Protein AF-0000000087668161 (afdb_homodimer)

Solvent-accessible surface area (backbone atoms only — not comparable to full-atom values): 30601 Å² total; per-residue (Å²): 138,51,73,66,48,43,51,50,49,50,38,30,67,71,57,25,19,60,61,59,19,15,56,76,72,71,48,55,45,66,60,50,56,50,48,50,48,51,48,23,59,74,71,68,47,62,36,59,42,84,46,98,86,27,40,42,69,28,74,58,21,57,64,43,45,63,55,41,52,49,52,55,49,49,52,52,48,50,52,50,48,53,51,34,40,64,62,24,43,33,54,74,44,35,38,31,28,22,72,57,50,52,47,28,65,67,53,31,47,47,54,34,51,47,47,66,77,26,64,61,33,47,75,45,56,42,70,40,37,45,64,57,46,52,52,32,38,76,70,62,73,28,58,34,29,44,34,53,56,56,95,61,78,63,87,68,39,46,70,49,65,49,77,73,32,50,37,26,33,38,27,22,46,85,40,76,68,53,74,40,80,52,39,50,67,52,78,47,57,85,47,42,24,35,40,47,52,49,85,57,37,51,41,61,42,52,50,52,52,51,52,36,43,75,48,73,32,73,83,45,73,71,40,61,22,64,39,68,68,49,33,55,38,42,15,39,35,65,67,25,32,34,75,40,46,50,42,55,63,34,54,50,48,92,31,44,31,77,30,46,50,46,72,82,76,54,66,38,55,37,25,41,36,28,45,60,88,60,85,48,41,49,55,51,54,55,56,68,71,55,74,132,139,52,73,66,48,42,51,50,50,51,39,29,65,72,56,26,18,59,63,60,20,15,56,75,71,72,49,54,46,67,62,48,54,48,46,50,50,52,47,24,59,72,72,67,47,62,35,58,44,84,44,97,86,26,40,43,70,29,73,58,22,57,64,42,45,63,55,40,53,49,52,56,49,49,53,50,49,50,52,48,49,53,50,33,40,65,62,25,42,34,53,76,42,35,40,32,29,23,71,55,50,53,47,27,64,68,53,31,48,48,54,34,51,47,46,67,77,25,66,62,32,48,74,44,56,42,68,39,39,45,66,59,46,50,52,33,38,75,69,62,74,29,57,34,30,42,32,53,56,56,94,62,79,63,86,68,37,46,70,51,65,51,78,72,32,50,37,24,33,38,27,21,48,85,40,76,69,54,73,41,80,52,39,49,66,52,80,45,56,84,48,42,24,36,40,48,52,50,85,54,37,50,42,61,44,52,50,51,51,50,51,35,42,75,49,72,32,74,81,44,74,70,40,62,22,65,39,67,70,49,34,54,38,42,17,38,36,64,68,26,33,36,77,42,47,50,42,56,64,36,52,50,47,92,31,45,31,77,28,46,48,45,72,81,75,55,67,38,54,37,26,41,35,28,42,59,89,59,84,46,40,50,56,51,56,54,55,66,70,54,74,132

Sequence (584 aa):
MELRHLRYFLALADEGNFTRAAATLGIGQPPLSQQIRDLENEVGAQLFHRVPHGAELTAAGTAFLPEAKAAVSAAGRAKVAAQRANRGEIGRLSLGFTASSAFNTVVSATIREYRRRWPEVRLSLTEMNTNLLMERLIRGEIDAAFIRPGLEDPRDVRLKRLADEPMLLALPAGHALAKLAQVPLSALATEPFILFPRVVGLSLYDDIAAACRNAGFELVVAQEAPQIPSVVNLVAANLGVSIVPASIAQIKLDGVAYRPIEGPPLVARLGLAILKALRAPVTDNLMSLLKDMELRHLRYFLALADEGNFTRAAATLGIGQPPLSQQIRDLENEVGAQLFHRVPHGAELTAAGTAFLPEAKAAVSAAGRAKVAAQRANRGEIGRLSLGFTASSAFNTVVSATIREYRRRWPEVRLSLTEMNTNLLMERLIRGEIDAAFIRPGLEDPRDVRLKRLADEPMLLALPAGHALAKLAQVPLSALATEPFILFPRVVGLSLYDDIAAACRNAGFELVVAQEAPQIPSVVNLVAANLGVSIVPASIAQIKLDGVAYRPIEGPPLVARLGLAILKALRAPVTDNLMSLLKD

Foldseek 3Di:
DDLVLLQLLQLQAVVQALQNSCVVVVHHSVVSVVSQVVVCVVVVHRQWDADPHGIHGDPVVVVCNVVSVVVNVVVVVVVVVVVCQQQQLAEEAEEEEEPQCVLPPLVVVLVVVLCVRRVRYHYHYYYAAQVVVVVCQVVVVGFKYKYFDAPDDDPFKDKDWADWFFKKKKAFCPDPQLVDQADALLVCQPWAEEEAPCVRPVRLVVLVQVSSVVSPHGHHHPYYDNGQLCSNVVNLVVSTMYMHTPSSVVPDDPGIGIHGHPDDTRTTIIIMIGGPVDDGSNVVVSVVSGDD/DDLVLLQLLQLQAVVQALCRSCVVVVHHSVVSVVSQVVVCVVVVHRQWDDDPHGIHGDPVVVVVNVVSVVVNVVVVVVVVVVVCQQQQLAEEAEEEEEPQCVLPPLVVVLVVVLCVRRVRYHYHYYYAAQVVVVVCQVVVVGFKYKYFDAPDDDPFKDKAWADWFFKKKKAFCPDPQLVDQADALLVCQPWAEEEAPCVRPVRLVVLVQVSSVVSPHGHHHPYYDNGQLCSNVVNLVVSTMYMHTPSSVVPDDPGIGIHGHPDDTRTTIIIMIGGPVDDGSNVVVSVVSGDD

InterPro domains:
  IPR000847 LysR, HTH, N-terminal domain [PF00126] (3-61)
  IPR000847 LysR, HTH, N-terminal domain [PR00039] (18-29)
  IPR000847 LysR, HTH, N-terminal domain [PR00039] (29-39)
  IPR000847 LysR, HTH, N-terminal domain [PR00039] (39-50)
  IPR000847 LysR, HTH, N-terminal domain [PS50931] (1-58)
  IPR005119 LysR, substrate-binding [PF03466] (87-291)
  IPR036388 Winged helix-like DNA-binding domain superfamily [G3DSA:1.10.10.10] (1-90)
  IPR036390 Winged helix DNA-binding domain superfamily [SSF46785] (1-85)
  IPR037410 HTH-type transcriptional regulator BudR, PBP2 domain [cd08451] (92-290)

Secondary structure (DSSP, 8-state):
--HHHHHHHHHHHHHS-HHHHHHHHTS-HHHHHHHHHHHHHHHTS--EEEETTEEEE-HHHHHHHHHHHHHHHHHHHHHHHHHHHHTTSSEEEEEEE-TTGGG-HHHHHHHHHHHHH-TTEEEEEEE--HHHHHHHHHTTS-SEEEE---SSPPTTEEEEEPPPEEEEEEEETT-GGGGSSSB-GGGGTTSEEEE--GGGSHHHHHHHHHHHHHTT---EEEEE-SSHHHHHHHHHTTS-BEEEEGGGGGB--TTEEEEEBSSSPPEE--EEEEETT---HHHHHHHHTS--/--HHHHHHHHHHHHHS-HHHHHHHHTS-HHHHHHHHHHHHHHHTS--EEEETTEEEE-HHHHHHHHHHHHHHHHHHHHHHHHHHHHTTSSEEEEEEE-TTGGG-HHHHHHHHHHHHH-TTEEEEEEE--HHHHHHHHHTTS-SEEEE---SSPPTTEEEEEPPPEEEEEEEETT-GGGGSSSB-GGGGTTSEEEE--GGGSHHHHHHHHHHHHHTT---EEEEE-SSHHHHHHHHHTTS-BEEEEGGGGGB--TTEEEEEBSSSPPEE--EEEEETT---HHHHHHHHTS--

Radius of gyration: 37.8 Å; Cα contacts (8 Å, |Δi|>4): 1125; chains: 2; bounding box: 54×137×80 Å

pLDDT: mean 92.25, std 5.49, range [69.81, 98.25]

Structure (mmCIF, N/CA/C/O backbone):
data_AF-0000000087668161-model_v1
#
loop_
_entity.id
_entity.type
_entity.pdbx_description
1 polymer 'HTH-type transcriptional regulator TtuA'
#
loop_
_atom_site.group_PDB
_atom_site.id
_atom_site.type_symbol
_atom_site.label_atom_id
_atom_site.label_alt_id
_atom_site.label_comp_id
_atom_site.label_asym_id
_atom_site.label_entity_id
_atom_site.label_seq_id
_atom_site.pdbx_PDB_ins_code
_atom_site.Cartn_x
_atom_site.Cartn_y
_atom_site.Cartn_z
_atom_site.occupancy
_atom_site.B_iso_or_equiv
_atom_site.auth_seq_id
_atom_site.auth_comp_id
_atom_site.auth_asym_id
_atom_site.auth_atom_id
_atom_site.pdbx_PDB_model_num
ATOM 1 N N . MET A 1 1 ? 1.789 -35.75 -45.469 1 77.19 1 MET A N 1
ATOM 2 C CA . MET A 1 1 ? 2.137 -36.562 -44.312 1 77.19 1 MET A CA 1
ATOM 3 C C . MET A 1 1 ? 1.284 -36.188 -43.094 1 77.19 1 MET A C 1
ATOM 5 O O . MET A 1 1 ? 1.126 -35.031 -42.781 1 77.19 1 MET A O 1
ATOM 9 N N . GLU A 1 2 ? 0.614 -37.156 -42.656 1 85.5 2 GLU A N 1
ATOM 10 C CA . GLU A 1 2 ? -0.263 -37 -41.5 1 85.5 2 GLU A CA 1
ATOM 11 C C . GLU A 1 2 ? 0.271 -37.75 -40.281 1 85.5 2 GLU A C 1
ATOM 13 O O . GLU A 1 2 ? 1.099 -38.656 -40.406 1 85.5 2 GLU A O 1
ATOM 18 N N . LEU A 1 3 ? -0.212 -37.344 -39.125 1 88.69 3 LEU A N 1
ATOM 19 C CA . LEU A 1 3 ? 0.24 -37.969 -37.906 1 88.69 3 LEU A CA 1
ATOM 20 C C . LEU A 1 3 ? -0.047 -39.469 -37.906 1 88.69 3 LEU A C 1
ATOM 22 O O . LEU A 1 3 ? 0.729 -40.25 -37.375 1 88.69 3 LEU A O 1
ATOM 26 N N . ARG A 1 4 ? -1.104 -39.875 -38.562 1 88.94 4 ARG A N 1
ATOM 27 C CA . ARG A 1 4 ? -1.469 -41.281 -38.656 1 88.94 4 ARG A CA 1
ATOM 28 C C . ARG A 1 4 ? -0.401 -42.094 -39.406 1 88.94 4 ARG A C 1
ATOM 30 O O . ARG A 1 4 ? -0.092 -43.219 -39.031 1 88.94 4 ARG A O 1
ATOM 37 N N . HIS A 1 5 ? 0.169 -41.5 -40.406 1 90.81 5 HIS A N 1
ATOM 38 C CA . HIS A 1 5 ? 1.229 -42.156 -41.156 1 90.81 5 HIS A CA 1
ATOM 39 C C . HIS A 1 5 ? 2.438 -42.438 -40.281 1 90.81 5 HIS A C 1
ATOM 41 O O . HIS A 1 5 ? 3.027 -43.531 -40.375 1 90.81 5 HIS A O 1
ATOM 47 N N . LEU A 1 6 ? 2.717 -41.406 -39.531 1 92 6 LEU A N 1
ATOM 48 C CA . LEU A 1 6 ? 3.857 -41.531 -38.625 1 92 6 LEU A CA 1
ATOM 49 C C . LEU A 1 6 ? 3.607 -42.625 -37.562 1 92 6 LEU A C 1
ATOM 51 O O . LEU A 1 6 ? 4.504 -43.406 -37.25 1 92 6 LEU A O 1
ATOM 55 N N . ARG A 1 7 ? 2.393 -42.719 -37.094 1 93.06 7 ARG A N 1
ATOM 56 C CA . ARG A 1 7 ? 2.033 -43.75 -36.156 1 93.06 7 ARG A CA 1
ATOM 57 C C . ARG A 1 7 ? 2.125 -45.125 -36.781 1 93.06 7 ARG A C 1
ATOM 59 O O . ARG A 1 7 ? 2.588 -46.094 -36.156 1 93.06 7 ARG A O 1
ATOM 66 N N . TYR A 1 8 ? 1.723 -45.219 -38 1 94.06 8 TYR A N 1
ATOM 67 C CA . TYR A 1 8 ? 1.781 -46.469 -38.719 1 94.06 8 TYR A CA 1
ATOM 68 C C . TYR A 1 8 ? 3.225 -46.906 -38.938 1 94.06 8 TYR A C 1
ATOM 70 O O . TYR A 1 8 ? 3.562 -48.094 -38.75 1 94.06 8 TYR A O 1
ATOM 78 N N . PHE A 1 9 ? 4.031 -46 -39.344 1 94.12 9 PHE A N 1
ATOM 79 C CA . PHE A 1 9 ? 5.457 -46.25 -39.531 1 94.12 9 PHE A CA 1
ATOM 80 C C . PHE A 1 9 ? 6.086 -46.781 -38.25 1 94.12 9 PHE A C 1
ATOM 82 O O . PHE A 1 9 ? 6.801 -47.781 -38.281 1 94.12 9 PHE A O 1
ATOM 89 N N . LEU A 1 10 ? 5.766 -46.094 -37.156 1 94.62 10 LEU A N 1
ATOM 90 C CA . LEU A 1 10 ? 6.352 -46.438 -35.875 1 94.62 10 LEU A CA 1
ATOM 91 C C . LEU A 1 10 ? 5.898 -47.844 -35.438 1 94.62 10 LEU A C 1
ATOM 93 O O . LEU A 1 10 ? 6.695 -48.625 -34.938 1 94.62 10 LEU A O 1
ATOM 97 N N . ALA A 1 11 ? 4.652 -48.188 -35.656 1 94.12 11 ALA A N 1
ATOM 98 C CA . ALA A 1 11 ? 4.137 -49.531 -35.344 1 94.12 11 ALA A CA 1
ATOM 99 C C . ALA A 1 11 ? 4.859 -50.594 -36.156 1 94.12 11 ALA A C 1
ATOM 101 O O . ALA A 1 11 ? 5.227 -51.625 -35.625 1 94.12 11 ALA A O 1
ATOM 102 N N . LEU A 1 12 ? 5.086 -50.281 -37.406 1 95.31 12 LEU A N 1
ATOM 103 C CA . LEU A 1 12 ? 5.766 -51.25 -38.281 1 95.31 12 LEU A CA 1
ATOM 104 C C . LEU A 1 12 ? 7.234 -51.375 -37.875 1 95.31 12 LEU A C 1
ATOM 106 O O . LEU A 1 12 ? 7.777 -52.5 -37.875 1 95.31 12 LEU A O 1
ATOM 110 N N . ALA A 1 13 ? 7.789 -50.312 -37.594 1 94.56 13 ALA A N 1
ATOM 111 C CA . ALA A 1 13 ? 9.188 -50.344 -37.188 1 94.56 13 ALA A CA 1
ATOM 112 C C . ALA A 1 13 ? 9.359 -51.188 -35.906 1 94.56 13 ALA A C 1
ATOM 114 O O . ALA A 1 13 ? 10.352 -51.906 -35.75 1 94.56 13 ALA A O 1
ATOM 115 N N . ASP A 1 14 ? 8.469 -51.062 -35.062 1 93.56 14 ASP A N 1
ATOM 116 C CA . ASP A 1 14 ? 8.516 -51.781 -33.781 1 93.56 14 ASP A CA 1
ATOM 117 C C . ASP A 1 14 ? 8.25 -53.281 -33.969 1 93.56 14 ASP A C 1
ATOM 119 O O . ASP A 1 14 ? 8.977 -54.094 -33.406 1 93.56 14 ASP A O 1
ATOM 123 N N . GLU A 1 15 ? 7.262 -53.562 -34.75 1 93.12 15 GLU A N 1
ATOM 124 C CA . GLU A 1 15 ? 6.82 -54.969 -34.906 1 93.12 15 GLU A CA 1
ATOM 125 C C . GLU A 1 15 ? 7.668 -55.688 -35.938 1 93.12 15 GLU A C 1
ATOM 127 O O . GLU A 1 15 ? 7.809 -56.906 -35.906 1 93.12 15 GLU A O 1
ATOM 132 N N . GLY A 1 16 ? 8.156 -54.938 -36.969 1 94.5 16 GLY A N 1
ATOM 133 C CA . GLY A 1 16 ? 8.953 -55.531 -38.031 1 94.5 16 GLY A CA 1
ATOM 134 C C . GLY A 1 16 ? 8.141 -56.406 -38.969 1 94.5 16 GLY A C 1
ATOM 135 O O . GLY A 1 16 ? 8.711 -57.219 -39.719 1 94.5 16 GLY A O 1
ATOM 136 N N . ASN A 1 17 ? 6.852 -56.406 -38.688 1 95 17 ASN A N 1
ATOM 137 C CA . ASN A 1 17 ? 5.926 -57.25 -39.438 1 95 17 ASN A CA 1
ATOM 138 C C . ASN A 1 17 ? 4.613 -56.531 -39.719 1 95 17 ASN A C 1
ATOM 140 O O . ASN A 1 17 ? 3.99 -56 -38.812 1 95 17 ASN A O 1
ATOM 144 N N . PHE A 1 18 ? 4.176 -56.5 -41.031 1 95.06 18 PHE A N 1
ATOM 145 C CA . PHE A 1 18 ? 3.002 -55.75 -41.438 1 95.06 18 PHE A CA 1
ATOM 146 C C . PHE A 1 18 ? 1.743 -56.281 -40.75 1 95.06 18 PHE A C 1
ATOM 148 O O . PHE A 1 18 ? 0.896 -55.5 -40.312 1 95.06 18 PHE A O 1
ATOM 155 N N . THR A 1 19 ? 1.665 -57.625 -40.656 1 94.19 19 THR A N 1
ATOM 156 C CA . THR A 1 19 ? 0.474 -58.219 -40.062 1 94.19 19 THR A CA 1
ATOM 157 C C . THR A 1 19 ? 0.38 -57.938 -38.594 1 94.19 19 THR A C 1
ATOM 159 O O . THR A 1 19 ? -0.679 -57.531 -38.094 1 94.19 19 THR A O 1
ATOM 162 N N . ARG A 1 20 ? 1.437 -58.062 -37.938 1 95 20 ARG A N 1
ATOM 163 C CA . ARG A 1 20 ? 1.468 -57.781 -36.5 1 95 20 ARG A CA 1
ATOM 164 C C . ARG A 1 20 ? 1.257 -56.281 -36.219 1 95 20 ARG A C 1
ATOM 166 O O . ARG A 1 20 ? 0.544 -55.938 -35.281 1 95 20 ARG A O 1
ATOM 173 N N . ALA A 1 21 ? 1.9 -55.469 -37 1 95.38 21 ALA A N 1
ATOM 174 C CA . ALA A 1 21 ? 1.741 -54.031 -36.844 1 95.38 21 ALA A CA 1
ATOM 175 C C . ALA A 1 21 ? 0.292 -53.594 -37.094 1 95.38 21 ALA A C 1
ATOM 177 O O . ALA A 1 21 ? -0.255 -52.812 -36.312 1 95.38 21 ALA A O 1
ATOM 178 N N . ALA A 1 22 ? -0.33 -54.125 -38.062 1 94.94 22 ALA A N 1
ATOM 179 C CA . ALA A 1 22 ? -1.728 -53.812 -38.344 1 94.94 22 ALA A CA 1
ATOM 180 C C . ALA A 1 22 ? -2.639 -54.25 -37.219 1 94.94 22 ALA A C 1
ATOM 182 O O . ALA A 1 22 ? -3.562 -53.5 -36.844 1 94.94 22 ALA A O 1
ATOM 183 N N . ALA A 1 23 ? -2.363 -55.375 -36.688 1 94.12 23 ALA A N 1
ATOM 184 C CA . ALA A 1 23 ? -3.143 -55.875 -35.562 1 94.12 23 ALA A CA 1
ATOM 185 C C . ALA A 1 23 ? -3.045 -54.938 -34.344 1 94.12 23 ALA A C 1
ATOM 187 O O . ALA A 1 23 ? -4.055 -54.656 -33.688 1 94.12 23 ALA A O 1
ATOM 188 N N . THR A 1 24 ? -1.84 -54.469 -34.156 1 92.62 24 THR A N 1
ATOM 189 C CA . THR A 1 24 ? -1.605 -53.562 -33.031 1 92.62 24 THR A CA 1
ATOM 190 C C . THR A 1 24 ? -2.357 -52.25 -33.25 1 92.62 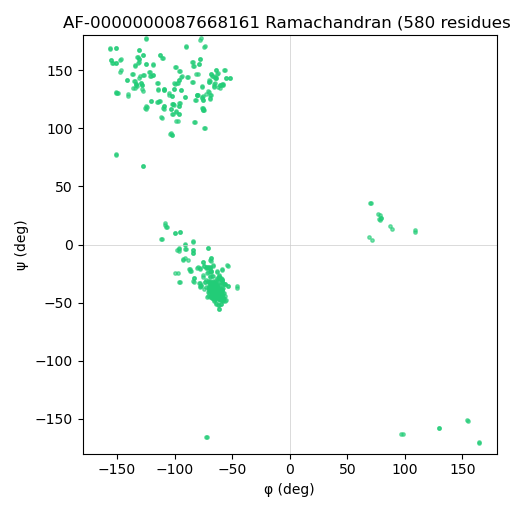24 THR A C 1
ATOM 192 O O . THR A 1 24 ? -2.822 -51.656 -32.281 1 92.62 24 THR A O 1
ATOM 195 N N . LEU A 1 25 ? -2.539 -51.812 -34.438 1 92.31 25 LEU A N 1
ATOM 196 C CA . LEU A 1 25 ? -3.172 -50.562 -34.812 1 92.31 25 LEU A CA 1
ATOM 197 C C . LEU A 1 25 ? -4.676 -50.719 -34.969 1 92.31 25 LEU A C 1
ATOM 199 O O . LEU A 1 25 ? -5.41 -49.75 -35.094 1 92.31 25 LEU A O 1
ATOM 203 N N . GLY A 1 26 ? -5.172 -52 -35.031 1 92.88 26 GLY A N 1
ATOM 204 C CA . GLY A 1 26 ? -6.59 -52.312 -35.188 1 92.88 26 GLY A CA 1
ATOM 205 C C . GLY A 1 26 ? -7.102 -52.125 -36.594 1 92.88 26 GLY A C 1
ATOM 206 O O . GLY A 1 26 ? -8.25 -51.719 -36.812 1 92.88 26 GLY A O 1
ATOM 207 N N . ILE A 1 27 ? -6.223 -52.25 -37.469 1 93.06 27 ILE A N 1
ATOM 208 C CA . ILE A 1 27 ? -6.625 -52.125 -38.875 1 93.06 27 ILE A CA 1
ATOM 209 C C . ILE A 1 27 ? -6.188 -53.375 -39.656 1 93.06 27 ILE A C 1
ATOM 211 O O . ILE A 1 27 ? -5.613 -54.281 -39.062 1 93.06 27 ILE A O 1
ATOM 215 N N . GLY A 1 28 ? -6.508 -53.469 -40.938 1 93.56 28 GLY A N 1
ATOM 216 C CA . GLY A 1 28 ? -6.074 -54.562 -41.781 1 93.56 28 GLY A CA 1
ATOM 217 C C . GLY A 1 28 ? -4.688 -54.344 -42.375 1 93.56 28 GLY A C 1
ATOM 218 O O . GLY A 1 28 ? -4.191 -53.219 -42.406 1 93.56 28 GLY A O 1
ATOM 219 N N . GLN A 1 29 ? -4.109 -55.406 -42.719 1 93.31 29 GLN A N 1
ATOM 220 C CA . GLN A 1 29 ? -2.764 -55.375 -43.281 1 93.31 29 GLN A CA 1
ATOM 221 C C . GLN A 1 29 ? -2.75 -54.625 -44.625 1 93.31 29 GLN A C 1
ATOM 223 O O . GLN A 1 29 ? -1.87 -53.812 -44.875 1 93.31 29 GLN A O 1
ATOM 228 N N . PRO A 1 30 ? -3.758 -54.688 -45.5 1 94.19 30 PRO A N 1
ATOM 229 C CA . PRO A 1 30 ? -3.689 -54 -46.781 1 94.19 30 PRO A CA 1
ATOM 230 C C . PRO A 1 30 ? -3.715 -52.469 -46.625 1 94.19 30 PRO A C 1
ATOM 232 O O . PRO A 1 30 ? -2.887 -51.781 -47.219 1 94.19 30 PRO A O 1
ATOM 235 N N . PRO A 1 31 ? -4.605 -52.062 -45.781 1 94.38 31 PRO A N 1
ATOM 236 C CA . PRO A 1 31 ? -4.59 -50.594 -45.594 1 94.38 31 PRO A CA 1
ATOM 237 C C . PRO A 1 31 ? -3.279 -50.094 -45 1 94.38 31 PRO A C 1
ATOM 239 O O . PRO A 1 31 ? -2.801 -49.031 -45.375 1 94.38 31 PRO A O 1
ATOM 242 N N . LEU A 1 32 ? -2.668 -50.75 -44.062 1 95.31 32 LEU A N 1
ATOM 243 C CA . LEU A 1 32 ? -1.382 -50.344 -43.5 1 95.31 32 LEU A CA 1
ATOM 244 C C . LEU A 1 32 ? -0.305 -50.281 -44.594 1 95.31 32 LEU A C 1
ATOM 246 O O . LEU A 1 32 ? 0.459 -49.344 -44.656 1 95.31 32 LEU A O 1
ATOM 250 N N . SER A 1 33 ? -0.222 -51.344 -45.438 1 94.94 33 SER A N 1
ATOM 251 C CA . SER A 1 33 ? 0.764 -51.438 -46.5 1 94.94 33 SER A CA 1
ATOM 252 C C . SER A 1 33 ? 0.631 -50.25 -47.469 1 94.94 33 SER A C 1
ATOM 254 O O . SER A 1 33 ? 1.631 -49.625 -47.844 1 94.94 33 SER A O 1
ATOM 256 N N . GLN A 1 34 ? -0.631 -49.938 -47.688 1 94.19 34 GLN A N 1
ATOM 257 C CA . GLN A 1 34 ? -0.893 -48.812 -48.594 1 94.19 34 GLN A CA 1
ATOM 258 C C . GLN A 1 34 ? -0.448 -47.5 -47.969 1 94.19 34 GLN A C 1
ATOM 260 O O . GLN A 1 34 ? 0.148 -46.656 -48.656 1 94.19 34 GLN A O 1
ATOM 265 N N . GLN A 1 35 ? -0.751 -47.281 -46.719 1 94.38 35 GLN A N 1
ATOM 266 C CA . GLN A 1 35 ? -0.405 -46.031 -46.031 1 94.38 35 GLN A CA 1
ATOM 267 C C . GLN A 1 35 ? 1.108 -45.875 -45.906 1 94.38 35 GLN A C 1
ATOM 269 O O . GLN A 1 35 ? 1.622 -44.75 -46.031 1 94.38 35 GLN A O 1
ATOM 274 N N . ILE A 1 36 ? 1.831 -46.969 -45.75 1 95.06 36 ILE A N 1
ATOM 275 C CA . ILE A 1 36 ? 3.287 -46.938 -45.688 1 95.06 36 ILE A CA 1
ATOM 276 C C . ILE A 1 36 ? 3.859 -46.594 -47.062 1 95.06 36 ILE A C 1
ATOM 278 O O . ILE A 1 36 ? 4.785 -45.781 -47.156 1 95.06 36 ILE A O 1
ATOM 282 N N . ARG A 1 37 ? 3.301 -47.094 -48.031 1 93.94 37 ARG A N 1
ATOM 283 C CA . ARG A 1 37 ? 3.734 -46.781 -49.375 1 93.94 37 ARG A CA 1
ATOM 284 C C . ARG A 1 37 ? 3.502 -45.281 -49.688 1 93.94 37 ARG A C 1
ATOM 286 O O . ARG A 1 37 ? 4.363 -44.625 -50.281 1 93.94 37 ARG A O 1
ATOM 293 N N . ASP A 1 38 ? 2.352 -44.875 -49.281 1 92.38 38 ASP A N 1
ATOM 294 C CA . ASP A 1 38 ? 2.033 -43.469 -49.469 1 92.38 38 ASP A CA 1
ATOM 295 C C . ASP A 1 38 ? 3.033 -42.594 -48.719 1 92.38 38 ASP A C 1
ATOM 297 O O . ASP A 1 38 ? 3.469 -41.562 -49.281 1 92.38 38 ASP A O 1
ATOM 301 N N . LEU A 1 39 ? 3.389 -42.875 -47.562 1 93.75 39 LEU A N 1
ATOM 302 C CA . LEU A 1 39 ? 4.363 -42.156 -46.75 1 93.75 39 LEU A CA 1
ATOM 303 C C . LEU A 1 39 ? 5.727 -42.156 -47.438 1 93.75 39 LEU A C 1
ATOM 305 O O . LEU A 1 39 ? 6.367 -41.094 -47.531 1 93.75 39 LEU A O 1
ATOM 309 N N . GLU A 1 40 ? 6.148 -43.344 -47.938 1 94.25 40 GLU A N 1
ATOM 310 C CA . GLU A 1 40 ? 7.438 -43.469 -48.594 1 94.25 40 GLU A CA 1
ATOM 311 C C . GLU A 1 40 ? 7.469 -42.625 -49.875 1 94.25 40 GLU A C 1
ATOM 313 O O . GLU A 1 40 ? 8.477 -42 -50.188 1 94.25 40 GLU A O 1
ATOM 318 N N . ASN A 1 41 ? 6.32 -42.594 -50.5 1 92.5 41 ASN A N 1
ATOM 319 C CA . ASN A 1 41 ? 6.215 -41.781 -51.719 1 92.5 41 ASN A CA 1
ATOM 320 C C . ASN A 1 41 ? 6.336 -40.281 -51.406 1 92.5 41 ASN A C 1
ATOM 322 O O . ASN A 1 41 ? 7.02 -39.562 -52.125 1 92.5 41 ASN A O 1
ATOM 326 N N . GLU A 1 42 ? 5.711 -39.875 -50.375 1 92 42 GLU A N 1
ATOM 327 C CA . GLU A 1 42 ? 5.742 -38.469 -50 1 92 42 GLU A CA 1
ATOM 328 C C . GLU A 1 42 ? 7.133 -38.062 -49.531 1 92 42 GLU A C 1
ATOM 330 O O . GLU A 1 42 ? 7.613 -36.969 -49.844 1 92 42 GLU A O 1
ATOM 335 N N . VAL A 1 43 ? 7.754 -39 -48.781 1 91.19 43 VAL A N 1
ATOM 336 C CA . VAL A 1 43 ? 9.094 -38.75 -48.25 1 91.19 43 VAL A CA 1
ATOM 337 C C . VAL A 1 43 ? 10.117 -38.812 -49.375 1 91.19 43 VAL A C 1
ATOM 339 O O . VAL A 1 43 ? 11.141 -38.125 -49.312 1 91.19 43 VAL A O 1
ATOM 342 N N . GLY A 1 44 ? 9.828 -39.594 -50.312 1 91.31 44 GLY A N 1
ATOM 343 C CA . GLY A 1 44 ? 10.711 -39.75 -51.438 1 91.31 44 GLY A CA 1
ATOM 344 C C . GLY A 1 44 ? 11.789 -40.812 -51.219 1 91.31 44 GLY A C 1
ATOM 345 O O . GLY A 1 44 ? 12.828 -40.781 -51.906 1 91.31 44 GLY A O 1
ATOM 346 N N . ALA A 1 45 ? 11.594 -41.594 -50.281 1 93.19 45 ALA A N 1
ATOM 347 C CA . ALA A 1 45 ? 12.523 -42.688 -49.969 1 93.19 45 ALA A CA 1
ATOM 348 C C . ALA A 1 45 ? 11.789 -43.906 -49.406 1 93.19 45 ALA A C 1
ATOM 350 O O . ALA A 1 45 ? 10.758 -43.75 -48.719 1 93.19 45 ALA A O 1
ATOM 351 N N . GLN A 1 46 ? 12.312 -45.062 -49.688 1 94.62 46 GLN A N 1
ATOM 352 C CA . GLN A 1 46 ? 11.82 -46.25 -49.031 1 94.62 46 GLN A CA 1
ATOM 353 C C . GLN A 1 46 ? 12.273 -46.312 -47.562 1 94.62 46 GLN A C 1
ATOM 355 O O . GLN A 1 46 ? 13.461 -46.156 -47.281 1 94.62 46 GLN A O 1
ATOM 360 N N . LEU A 1 47 ? 11.367 -46.531 -46.781 1 95.75 47 LEU A N 1
ATOM 361 C CA . LEU A 1 47 ? 11.688 -46.531 -45.344 1 95.75 47 LEU A CA 1
ATOM 362 C C . LEU A 1 47 ? 11.852 -47.938 -44.844 1 95.75 47 LEU A C 1
ATOM 364 O O . LEU A 1 47 ? 12.516 -48.188 -43.812 1 95.75 47 LEU A O 1
ATOM 368 N N . PHE A 1 48 ? 11.227 -48.906 -45.531 1 95.56 48 PHE A N 1
ATOM 369 C CA . PHE A 1 48 ? 11.328 -50.312 -45.156 1 95.56 48 PHE A CA 1
ATOM 370 C C . PHE A 1 48 ? 11.773 -51.156 -46.344 1 95.56 48 PHE A C 1
ATOM 372 O O . PHE A 1 48 ? 11.438 -50.844 -47.5 1 95.56 48 PHE A O 1
ATOM 379 N N . HIS A 1 49 ? 12.539 -52.188 -46.094 1 92.81 49 HIS A N 1
ATOM 380 C CA . HIS A 1 49 ? 12.734 -53.25 -47.062 1 92.81 49 HIS A CA 1
ATOM 381 C C . HIS A 1 49 ? 11.945 -54.5 -46.656 1 92.81 49 HIS A C 1
ATOM 383 O O . HIS A 1 49 ? 11.914 -54.875 -45.5 1 92.81 49 HIS A O 1
ATOM 389 N N . ARG A 1 50 ? 11.203 -55 -47.625 1 87.69 50 ARG A N 1
ATOM 390 C CA . ARG A 1 50 ? 10.406 -56.188 -47.375 1 87.69 50 ARG A CA 1
ATOM 391 C C . ARG A 1 50 ? 11.289 -57.438 -47.344 1 87.69 50 ARG A C 1
ATOM 393 O O . ARG A 1 50 ? 12.164 -57.594 -48.219 1 87.69 50 ARG A O 1
ATOM 400 N N . VAL A 1 51 ? 11.234 -58.156 -46.312 1 87.5 51 VAL A N 1
ATOM 401 C CA . VAL A 1 51 ? 11.938 -59.406 -46.156 1 87.5 51 VAL A CA 1
ATOM 402 C C . VAL A 1 51 ? 10.93 -60.531 -45.938 1 87.5 51 VAL A C 1
ATOM 404 O O . VAL A 1 51 ? 9.766 -60.281 -45.625 1 87.5 51 VAL A O 1
ATOM 407 N N . PRO A 1 52 ? 11.305 -61.75 -46.281 1 85.88 52 PRO A N 1
ATOM 408 C CA . PRO A 1 52 ? 10.367 -62.875 -46.219 1 85.88 52 PRO A CA 1
ATOM 409 C C . PRO A 1 52 ? 9.578 -62.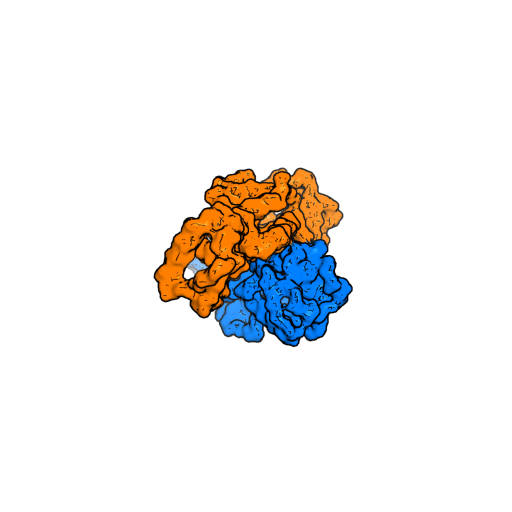906 -44.938 1 85.88 52 PRO A C 1
ATOM 411 O O . PRO A 1 52 ? 8.391 -63.219 -44.938 1 85.88 52 PRO A O 1
ATOM 414 N N . HIS A 1 53 ? 10.188 -62.562 -43.844 1 82.75 53 HIS A N 1
ATOM 415 C CA . HIS A 1 53 ? 9.484 -62.719 -42.562 1 82.75 53 HIS A CA 1
ATOM 416 C C . HIS A 1 53 ? 9.039 -61.375 -42 1 82.75 53 HIS A C 1
ATOM 418 O O . HIS A 1 53 ? 8.594 -61.281 -40.875 1 82.75 53 HIS A O 1
ATOM 424 N N . GLY A 1 54 ? 9.086 -60.406 -42.906 1 88.56 54 GLY A N 1
ATOM 425 C CA . GLY A 1 54 ? 8.633 -59.125 -42.344 1 88.56 54 GLY A CA 1
ATOM 426 C C . GLY A 1 54 ? 9.211 -57.906 -43.031 1 88.56 54 GLY A C 1
ATOM 427 O O . GLY A 1 54 ? 9.297 -57.906 -44.281 1 88.56 54 GLY A O 1
ATOM 428 N N . ALA A 1 55 ? 9.352 -56.844 -42.312 1 93.38 55 ALA A N 1
ATOM 429 C CA . ALA A 1 55 ? 9.883 -55.562 -42.812 1 93.38 55 ALA A CA 1
ATOM 430 C C . ALA A 1 55 ? 11.016 -55.062 -41.906 1 93.38 55 ALA A C 1
ATOM 432 O O . ALA A 1 55 ? 10.953 -55.188 -40.688 1 93.38 55 ALA A O 1
ATOM 433 N N . GLU A 1 56 ? 12.133 -54.625 -42.562 1 94.88 56 GLU A N 1
ATOM 434 C CA . GLU A 1 56 ? 13.273 -54.031 -41.875 1 94.88 56 GLU A CA 1
ATOM 435 C C . GLU A 1 56 ? 13.508 -52.594 -42.344 1 94.88 56 GLU A C 1
ATOM 437 O O . GLU A 1 56 ? 13.305 -52.281 -43.5 1 94.88 56 GLU A O 1
ATOM 442 N N . LEU A 1 57 ? 13.945 -51.812 -41.438 1 94.75 57 LEU A N 1
ATOM 443 C CA . LEU A 1 57 ? 14.203 -50.406 -41.75 1 94.75 57 LEU A CA 1
ATOM 444 C C . LEU A 1 57 ? 15.344 -50.25 -42.75 1 94.75 57 LEU A C 1
ATOM 446 O O . LEU A 1 57 ? 16.344 -50.969 -42.688 1 94.75 57 LEU A O 1
ATOM 450 N N . THR A 1 58 ? 15.141 -49.375 -43.75 1 93.56 58 THR A N 1
ATOM 451 C CA . THR A 1 58 ? 16.234 -48.938 -44.594 1 93.56 58 THR A CA 1
ATOM 452 C C . THR A 1 58 ? 17.109 -47.906 -43.875 1 93.56 58 THR A C 1
ATOM 454 O O . THR A 1 58 ? 16.844 -47.562 -42.719 1 93.56 58 THR A O 1
ATOM 457 N N . ALA A 1 59 ? 18.141 -47.469 -44.5 1 93.12 59 ALA A N 1
ATOM 458 C CA . ALA A 1 59 ? 18.938 -46.375 -43.969 1 93.12 59 ALA A CA 1
ATOM 459 C C . ALA A 1 59 ? 18.062 -45.125 -43.781 1 93.12 59 ALA A C 1
ATOM 461 O O . ALA A 1 59 ? 18.172 -44.438 -42.781 1 93.12 59 ALA A O 1
ATOM 462 N N . ALA A 1 60 ? 17.266 -44.875 -44.75 1 93.5 60 ALA A N 1
ATOM 463 C CA . ALA A 1 60 ? 16.328 -43.75 -44.656 1 93.5 60 ALA A CA 1
ATOM 464 C C . ALA A 1 60 ? 15.344 -43.969 -43.531 1 93.5 60 ALA A C 1
ATOM 466 O O . ALA A 1 60 ? 15.008 -43 -42.812 1 93.5 60 ALA A O 1
ATOM 467 N N . GLY A 1 61 ? 14.875 -45.188 -43.438 1 93.88 61 GLY A N 1
ATOM 468 C CA . GLY A 1 61 ? 13.969 -45.5 -42.344 1 93.88 61 GLY A CA 1
ATOM 469 C C . GLY A 1 61 ? 14.602 -45.312 -40.969 1 93.88 61 GLY A C 1
ATOM 470 O O . GLY A 1 61 ? 13.969 -44.781 -40.062 1 93.88 61 GLY A O 1
ATOM 471 N N . THR A 1 62 ? 15.773 -45.688 -40.844 1 92.25 62 THR A N 1
ATOM 472 C CA . THR A 1 62 ? 16.516 -45.562 -39.625 1 92.25 62 THR A CA 1
ATOM 473 C C . THR A 1 62 ? 16.703 -44.094 -39.25 1 92.25 62 THR A C 1
ATOM 475 O O . THR A 1 62 ? 16.594 -43.688 -38.094 1 92.25 62 THR A O 1
ATOM 478 N N . ALA A 1 63 ? 16.984 -43.281 -40.25 1 91.25 63 ALA A N 1
ATOM 479 C CA . ALA A 1 63 ? 17.125 -41.844 -40.031 1 91.25 63 ALA A CA 1
ATOM 480 C C . ALA A 1 63 ? 15.773 -41.219 -39.719 1 91.25 63 ALA A C 1
ATOM 482 O O . ALA A 1 63 ? 15.703 -40.219 -38.969 1 91.25 63 ALA A O 1
ATOM 483 N N . PHE A 1 64 ? 14.758 -41.719 -40.281 1 90.69 64 PHE A N 1
ATOM 484 C CA . PHE A 1 64 ? 13.406 -41.188 -40.156 1 90.69 64 PHE A CA 1
ATOM 485 C C . PHE A 1 64 ? 12.812 -41.531 -38.781 1 90.69 64 PHE A C 1
ATOM 487 O O . PHE A 1 64 ? 12 -40.781 -38.25 1 90.69 64 PHE A O 1
ATOM 494 N N . LEU A 1 65 ? 13.234 -42.562 -38.219 1 89.56 65 LEU A N 1
ATOM 495 C CA . LEU A 1 65 ? 12.633 -43.188 -37.031 1 89.56 65 LEU A CA 1
ATOM 496 C C . LEU A 1 65 ? 12.672 -42.219 -35.844 1 89.56 65 LEU A C 1
ATOM 498 O O . LEU A 1 65 ? 11.633 -41.906 -35.25 1 89.56 65 LEU A O 1
ATOM 502 N N . PRO A 1 66 ? 13.852 -41.625 -35.5 1 89.88 66 PRO A N 1
ATOM 503 C CA . PRO A 1 66 ? 13.867 -40.719 -34.375 1 89.88 66 PRO A CA 1
ATOM 504 C C . PRO A 1 66 ? 13.031 -39.469 -34.625 1 89.88 66 PRO A C 1
ATOM 506 O O . PRO A 1 66 ? 12.406 -38.938 -33.688 1 89.88 66 PRO A O 1
ATOM 509 N N . GLU A 1 67 ? 12.984 -39.031 -35.812 1 88.25 67 GLU A N 1
ATOM 510 C CA . GLU A 1 67 ? 12.203 -37.844 -36.125 1 88.25 67 GLU A CA 1
ATOM 511 C C . GLU A 1 67 ? 10.703 -38.125 -36.094 1 88.25 67 GLU A C 1
ATOM 513 O O . GLU A 1 67 ? 9.922 -37.281 -35.656 1 88.25 67 GLU A O 1
ATOM 518 N N . ALA A 1 68 ? 10.297 -39.281 -36.531 1 88.44 68 ALA A N 1
ATOM 519 C CA . ALA A 1 68 ? 8.898 -39.688 -36.469 1 88.44 68 ALA A CA 1
ATOM 520 C C . ALA A 1 68 ? 8.438 -39.812 -35.031 1 88.44 68 ALA A C 1
ATOM 522 O O . ALA A 1 68 ? 7.348 -39.344 -34.656 1 88.44 68 ALA A O 1
ATOM 523 N N . LYS A 1 69 ? 9.258 -40.375 -34.219 1 86.62 69 LYS A N 1
ATOM 524 C CA . LYS A 1 69 ? 8.961 -40.5 -32.781 1 86.62 69 LYS A CA 1
ATOM 525 C C . LYS A 1 69 ? 8.789 -39.125 -32.156 1 86.62 69 LYS A C 1
ATOM 527 O O . LYS A 1 69 ? 7.84 -38.906 -31.391 1 86.62 69 LYS A O 1
ATOM 532 N N . ALA A 1 70 ? 9.688 -38.25 -32.5 1 86.25 70 ALA A N 1
ATOM 533 C CA . ALA A 1 70 ? 9.641 -36.906 -31.938 1 86.25 70 ALA A CA 1
ATOM 534 C C . ALA A 1 70 ? 8.359 -36.188 -32.344 1 86.25 70 ALA A C 1
ATOM 536 O O . ALA A 1 70 ? 7.742 -35.5 -31.547 1 86.25 70 ALA A O 1
ATOM 537 N N . ALA A 1 71 ? 8 -36.344 -33.562 1 83.88 71 ALA A N 1
ATOM 538 C CA . ALA A 1 71 ? 6.809 -35.688 -34.094 1 83.88 71 ALA A CA 1
ATOM 539 C C . ALA A 1 71 ? 5.547 -36.219 -33.406 1 83.88 71 ALA A C 1
ATOM 541 O O . ALA A 1 71 ? 4.676 -35.438 -33.031 1 83.88 71 ALA A O 1
ATOM 542 N N . VAL A 1 72 ? 5.379 -37.531 -33.25 1 83.44 72 VAL A N 1
ATOM 543 C CA . VAL A 1 72 ? 4.215 -38.125 -32.594 1 83.44 72 VAL A CA 1
ATOM 544 C C . VAL A 1 72 ? 4.188 -37.719 -31.125 1 83.44 72 VAL A C 1
ATOM 546 O O . VAL A 1 72 ? 3.129 -37.375 -30.594 1 83.44 72 VAL A O 1
ATOM 549 N N . SER A 1 73 ? 5.34 -37.719 -30.5 1 84.94 73 SER A N 1
ATOM 550 C CA . SER A 1 73 ? 5.449 -37.312 -29.109 1 84.94 73 SER A CA 1
ATOM 551 C C . SER A 1 73 ? 5.07 -35.844 -28.938 1 84.94 73 SER A C 1
ATOM 553 O O . SER A 1 73 ? 4.344 -35.5 -28.016 1 84.94 73 SER A O 1
ATOM 555 N N . ALA A 1 74 ? 5.547 -35 -29.812 1 83.94 74 ALA A N 1
ATOM 556 C CA . ALA A 1 74 ? 5.238 -33.562 -29.766 1 83.94 74 ALA A CA 1
ATOM 557 C C . ALA A 1 74 ? 3.742 -33.344 -29.938 1 83.94 74 ALA A C 1
ATOM 559 O O . ALA A 1 74 ? 3.162 -32.5 -29.234 1 83.94 74 ALA A O 1
ATOM 560 N N . ALA A 1 75 ? 3.133 -34.031 -30.875 1 80.44 75 ALA A N 1
ATOM 561 C CA . ALA A 1 75 ? 1.69 -33.938 -31.078 1 80.44 75 ALA A CA 1
ATOM 562 C C . ALA A 1 75 ? 0.93 -34.344 -29.828 1 80.44 75 ALA A C 1
ATOM 564 O O . ALA A 1 75 ? -0.061 -33.719 -29.453 1 80.44 75 ALA A O 1
ATOM 565 N N . GLY A 1 76 ? 1.372 -35.406 -29.203 1 80 76 GLY A N 1
ATOM 566 C CA . GLY A 1 76 ? 0.781 -35.844 -27.938 1 80 76 GLY A CA 1
ATOM 567 C C . GLY A 1 76 ? 0.903 -34.812 -26.844 1 80 76 GLY A C 1
ATOM 568 O O . GLY A 1 76 ? -0.071 -34.5 -26.141 1 80 76 GLY A O 1
ATOM 569 N N . ARG A 1 77 ? 2.041 -34.25 -26.797 1 80.31 77 ARG A N 1
ATOM 570 C CA . ARG A 1 77 ? 2.271 -33.219 -25.797 1 80.31 77 ARG A CA 1
ATOM 571 C C . ARG A 1 77 ? 1.396 -31.984 -26.078 1 80.31 77 ARG A C 1
ATOM 573 O O . ARG A 1 77 ? 0.866 -31.375 -25.141 1 80.31 77 ARG A O 1
ATOM 580 N N . ALA A 1 78 ? 1.322 -31.594 -27.281 1 77.19 78 ALA A N 1
ATOM 581 C CA . ALA A 1 78 ? 0.476 -30.469 -27.672 1 77.19 78 ALA A CA 1
ATOM 582 C C . ALA A 1 78 ? -0.977 -30.703 -27.281 1 77.19 78 ALA A C 1
ATOM 584 O O . ALA A 1 78 ? -1.647 -29.812 -26.766 1 77.19 78 ALA A O 1
ATOM 585 N N . LYS A 1 79 ? -1.48 -31.906 -27.578 1 76.56 79 LYS A N 1
ATOM 586 C CA . LYS A 1 79 ? -2.842 -32.281 -27.188 1 76.56 79 LYS A CA 1
ATOM 587 C C . LYS A 1 79 ? -3.039 -32.188 -25.688 1 76.56 79 LYS A C 1
ATOM 589 O O . LYS A 1 79 ? -4.008 -31.578 -25.219 1 76.56 79 LYS A O 1
ATOM 594 N N . VAL A 1 80 ? -2.1 -32.719 -25 1 70.5 80 VAL A N 1
ATOM 595 C CA . VAL A 1 80 ? -2.16 -32.719 -23.547 1 70.5 80 VAL A CA 1
ATOM 596 C C . VAL A 1 80 ? -2.098 -31.266 -23.031 1 70.5 80 VAL A C 1
ATOM 598 O O . VAL A 1 80 ? -2.863 -30.891 -22.156 1 70.5 80 VAL A O 1
ATOM 601 N N . ALA A 1 81 ? -1.303 -30.469 -23.562 1 74.62 81 ALA A N 1
ATOM 602 C CA . ALA A 1 81 ? -1.177 -29.062 -23.188 1 74.62 81 ALA A CA 1
ATOM 603 C C . ALA A 1 81 ? -2.479 -28.312 -23.438 1 74.62 81 ALA A C 1
ATOM 605 O O . ALA A 1 81 ? -2.912 -27.516 -22.609 1 74.62 81 ALA A O 1
ATOM 606 N N . ALA A 1 82 ? -3.033 -28.547 -24.562 1 76.12 82 ALA A N 1
ATOM 607 C CA . ALA A 1 82 ? -4.309 -27.906 -24.891 1 76.12 82 ALA A CA 1
ATOM 608 C C . ALA A 1 82 ? -5.395 -28.328 -23.891 1 76.12 82 ALA A C 1
ATOM 610 O O . ALA A 1 82 ? -6.188 -27.484 -23.453 1 76.12 82 ALA A O 1
ATOM 611 N N . GLN A 1 83 ? -5.344 -29.609 -23.594 1 76.31 83 GLN A N 1
ATOM 612 C CA . GLN A 1 83 ? -6.32 -30.109 -22.625 1 76.31 83 GLN A CA 1
ATOM 613 C C . GLN A 1 83 ? -6.09 -29.5 -21.234 1 76.31 83 GLN A C 1
ATOM 615 O O . GLN A 1 83 ? -7.039 -29.125 -20.562 1 76.31 83 GLN A O 1
ATOM 620 N N . ARG A 1 84 ? -4.855 -29.453 -20.875 1 70.75 84 ARG A N 1
ATOM 621 C CA . ARG A 1 84 ? -4.5 -28.859 -19.594 1 70.75 84 ARG A CA 1
ATOM 622 C C . ARG A 1 84 ? -4.879 -27.391 -19.547 1 70.75 84 ARG A C 1
ATOM 624 O O . ARG A 1 84 ? -5.34 -26.891 -18.516 1 70.75 84 ARG A O 1
ATOM 631 N N . ALA A 1 85 ? -4.68 -26.734 -20.547 1 75.75 85 ALA A N 1
ATOM 632 C CA . ALA A 1 85 ? -5.082 -25.328 -20.641 1 75.75 85 ALA A CA 1
ATOM 633 C C . ALA A 1 85 ? -6.598 -25.188 -20.516 1 75.75 85 ALA A C 1
ATOM 635 O O . ALA A 1 85 ? -7.086 -24.297 -19.828 1 75.75 85 ALA A O 1
ATOM 636 N N . ASN A 1 86 ? -7.27 -26.156 -21.109 1 79.38 86 ASN A N 1
ATOM 637 C CA . ASN A 1 86 ? -8.727 -26.141 -21.062 1 79.38 86 ASN A CA 1
ATOM 638 C C . ASN A 1 86 ? -9.25 -26.406 -19.656 1 79.38 86 ASN A C 1
ATOM 640 O O . ASN A 1 86 ? -10.375 -26.016 -19.328 1 79.38 86 ASN A O 1
ATOM 644 N N . ARG A 1 87 ? -8.406 -27.031 -18.922 1 77.56 87 ARG A N 1
ATOM 645 C CA . ARG A 1 87 ? -8.789 -27.297 -17.531 1 77.56 87 ARG A CA 1
ATOM 646 C C . ARG A 1 87 ? -8.234 -26.234 -16.594 1 77.56 87 ARG A C 1
ATOM 648 O O . ARG A 1 87 ? -8.438 -26.297 -15.383 1 77.56 87 ARG A O 1
ATOM 655 N N . GLY A 1 88 ? -7.504 -25.344 -17.078 1 81.88 88 GLY A N 1
ATOM 656 C CA . GLY A 1 88 ? -6.941 -24.266 -16.281 1 81.88 88 GLY A CA 1
ATOM 657 C C . GLY A 1 88 ? -5.723 -24.688 -15.484 1 81.88 88 GLY A C 1
ATOM 658 O O . GLY A 1 88 ? -5.41 -24.078 -14.453 1 81.88 88 GLY A O 1
ATOM 659 N N . GLU A 1 89 ? -5.059 -25.75 -15.93 1 84.88 89 GLU A N 1
ATOM 660 C CA . GLU A 1 89 ? -3.896 -26.266 -15.211 1 84.88 89 GLU A CA 1
ATOM 661 C C . GLU A 1 89 ? -2.617 -25.562 -15.648 1 84.88 89 GLU A C 1
ATOM 663 O O . GLU A 1 89 ? -1.606 -25.609 -14.945 1 84.88 89 GLU A O 1
ATOM 668 N N . ILE A 1 90 ? -2.705 -25.016 -16.781 1 82.94 90 ILE A N 1
ATOM 669 C CA . ILE A 1 90 ? -1.629 -24.172 -17.297 1 82.94 90 ILE A CA 1
ATOM 670 C C . ILE A 1 90 ? -2.205 -22.859 -17.812 1 82.94 90 ILE A C 1
ATOM 672 O O . ILE A 1 90 ? -3.416 -22.734 -18 1 82.94 90 ILE A O 1
ATOM 676 N N . GLY A 1 91 ? -1.385 -21.891 -17.906 1 88.38 91 GLY A N 1
ATOM 677 C CA . GLY A 1 91 ? -1.832 -20.594 -18.391 1 88.38 91 GLY A CA 1
ATOM 678 C C . GLY A 1 91 ? -1.414 -19.453 -17.469 1 88.38 91 GLY A C 1
ATOM 679 O O . GLY A 1 91 ? -0.355 -19.5 -16.844 1 88.38 91 GLY A O 1
ATOM 680 N N . ARG A 1 92 ? -2.225 -18.359 -17.656 1 90.44 92 ARG A N 1
ATOM 681 C CA . ARG A 1 92 ? -1.906 -17.156 -16.891 1 90.44 92 ARG A CA 1
ATOM 682 C C . ARG A 1 92 ? -3.141 -16.641 -16.156 1 90.44 92 ARG A C 1
ATOM 684 O O . ARG A 1 92 ? -4.242 -16.641 -16.703 1 90.44 92 ARG A O 1
ATOM 691 N N . LEU A 1 93 ? -2.957 -16.25 -14.938 1 94.75 93 LEU A N 1
ATOM 692 C CA . LEU A 1 93 ? -3.992 -15.594 -14.156 1 94.75 93 LEU A CA 1
ATOM 693 C C . LEU A 1 93 ? -3.49 -14.258 -13.602 1 94.75 93 LEU A C 1
ATOM 695 O O . LEU A 1 93 ? -2.496 -14.219 -12.875 1 94.75 93 LEU A O 1
ATOM 699 N N . SER A 1 94 ? -4.105 -13.18 -14.008 1 95 94 SER A N 1
ATOM 700 C CA . SER A 1 94 ? -3.857 -11.859 -13.453 1 95 94 SER A CA 1
ATOM 701 C C . SER A 1 94 ? -4.883 -11.508 -12.383 1 95 94 SER A C 1
ATOM 703 O O . SER A 1 94 ? -6.066 -11.32 -12.68 1 95 94 SER A O 1
ATOM 705 N N . LEU A 1 95 ? -4.438 -11.414 -11.133 1 97.31 95 LEU A N 1
ATOM 706 C CA . LEU A 1 95 ? -5.309 -11.227 -9.984 1 97.31 95 LEU A CA 1
ATOM 707 C C . LEU A 1 95 ? -5.051 -9.875 -9.32 1 97.31 95 LEU A C 1
ATOM 709 O O . LEU A 1 95 ? -3.91 -9.562 -8.969 1 97.31 95 LEU A O 1
ATOM 713 N N . GLY A 1 96 ? -6.117 -9.078 -9.227 1 97.12 96 GLY A N 1
ATOM 714 C CA . GLY A 1 96 ? -6.047 -7.816 -8.5 1 97.12 96 GLY A CA 1
ATOM 715 C C . GLY A 1 96 ? -6.613 -7.902 -7.098 1 97.12 96 GLY A C 1
ATOM 716 O O . GLY A 1 96 ? -7.469 -8.742 -6.816 1 97.12 96 GLY A O 1
ATOM 717 N N . PHE A 1 97 ? -6.109 -7.047 -6.238 1 96.88 97 PHE A N 1
ATOM 718 C CA . PHE A 1 97 ? -6.695 -6.922 -4.91 1 96.88 97 PHE A CA 1
ATOM 719 C C . PHE A 1 97 ? -6.438 -5.531 -4.336 1 96.88 97 PHE A C 1
ATOM 721 O O . PHE A 1 97 ? -5.535 -4.828 -4.785 1 96.88 97 PHE A O 1
ATOM 728 N N . THR A 1 98 ? -7.273 -5.113 -3.418 1 95.5 98 THR A N 1
ATOM 729 C CA . THR A 1 98 ? -7.082 -3.84 -2.732 1 95.5 98 THR A CA 1
ATOM 730 C C . THR A 1 98 ? -6.008 -3.961 -1.655 1 95.5 98 THR A C 1
ATOM 732 O O . THR A 1 98 ? -5.723 -5.062 -1.178 1 95.5 98 THR A O 1
ATOM 735 N N . ALA A 1 99 ? -5.465 -2.83 -1.278 1 93.12 99 ALA A N 1
ATOM 736 C CA . ALA A 1 99 ? -4.406 -2.824 -0.275 1 93.12 99 ALA A CA 1
ATOM 737 C C . ALA A 1 99 ? -4.891 -3.422 1.042 1 93.12 99 ALA A C 1
ATOM 739 O O . ALA A 1 99 ? -4.176 -4.191 1.684 1 93.12 99 ALA A O 1
ATOM 740 N N . SER A 1 100 ? -6.086 -3.098 1.443 1 93.81 100 SER A N 1
ATOM 741 C CA . SER A 1 100 ? -6.617 -3.607 2.703 1 93.81 100 SER A CA 1
ATOM 742 C C . SER A 1 100 ? -6.895 -5.105 2.619 1 93.81 100 SER A C 1
ATOM 744 O O . SER A 1 100 ? -6.684 -5.832 3.592 1 93.81 100 SER A O 1
ATOM 746 N N . SER A 1 101 ? -7.336 -5.586 1.428 1 94.69 101 SER A N 1
ATOM 747 C CA . SER A 1 101 ? -7.699 -6.992 1.312 1 94.69 101 SER A CA 1
ATOM 748 C C . SER A 1 101 ? -6.465 -7.887 1.331 1 94.69 101 SER A C 1
ATOM 750 O O . SER A 1 101 ? -6.562 -9.086 1.598 1 94.69 101 SER A O 1
ATOM 752 N N . ALA A 1 102 ? -5.312 -7.277 1.032 1 92.12 102 ALA A N 1
ATOM 753 C CA . ALA A 1 102 ? -4.062 -8.031 1.109 1 92.12 102 ALA A CA 1
ATOM 754 C C . ALA A 1 102 ? -3.838 -8.578 2.518 1 92.12 102 ALA A C 1
ATOM 756 O O . ALA A 1 102 ? -3.143 -9.578 2.697 1 92.12 102 ALA A O 1
ATOM 757 N N . PHE A 1 103 ? -4.473 -7.992 3.512 1 92.88 103 PHE A N 1
ATOM 758 C CA . PHE A 1 103 ? -4.273 -8.398 4.898 1 92.88 103 PHE A CA 1
ATOM 759 C C . PHE A 1 103 ? -5.371 -9.352 5.348 1 92.88 103 PHE A C 1
ATOM 761 O O . PHE A 1 103 ? -5.344 -9.852 6.477 1 92.88 103 PHE A O 1
ATOM 768 N N . ASN A 1 104 ? -6.328 -9.57 4.5 1 93.75 104 ASN A N 1
ATOM 769 C CA . ASN A 1 104 ? -7.371 -10.547 4.793 1 93.75 104 ASN A CA 1
ATOM 770 C C . ASN A 1 104 ? -6.871 -11.977 4.605 1 93.75 104 ASN A C 1
ATOM 772 O O . ASN A 1 104 ? -6.406 -12.336 3.521 1 93.75 104 ASN A O 1
ATOM 776 N N . THR A 1 105 ? -7 -12.812 5.566 1 89.69 105 THR A N 1
ATOM 777 C CA . THR A 1 105 ? -6.395 -14.141 5.574 1 89.69 105 THR A CA 1
ATOM 778 C C . THR A 1 105 ? -7.059 -15.047 4.539 1 89.69 105 THR A C 1
ATOM 780 O O . THR A 1 105 ? -6.434 -15.984 4.031 1 89.69 105 THR A O 1
ATOM 783 N N . VAL A 1 106 ? -8.297 -14.781 4.227 1 94.12 106 VAL A N 1
ATOM 784 C CA . VAL A 1 106 ? -8.961 -15.562 3.193 1 94.12 106 VAL A CA 1
ATOM 785 C C . VAL A 1 106 ? -8.305 -15.305 1.841 1 94.12 106 VAL A C 1
ATOM 787 O O . VAL A 1 106 ? -8.109 -16.234 1.048 1 94.12 106 VAL A O 1
ATOM 790 N N . VAL A 1 107 ? -7.922 -14.078 1.562 1 95.12 107 VAL A N 1
ATOM 791 C CA . VAL A 1 107 ? -7.293 -13.703 0.299 1 95.12 107 VAL A CA 1
ATOM 792 C C . VAL A 1 107 ? -5.945 -14.414 0.167 1 95.12 107 VAL A C 1
ATOM 794 O O . VAL A 1 107 ? -5.68 -15.07 -0.839 1 95.12 107 VAL A O 1
ATOM 797 N N . SER A 1 108 ? -5.094 -14.32 1.189 1 92.56 108 SER A N 1
ATOM 798 C CA . SER A 1 108 ? -3.775 -14.938 1.145 1 92.56 108 SER A CA 1
ATOM 799 C C . SER A 1 108 ? -3.887 -16.453 1.062 1 92.56 108 SER A C 1
ATOM 801 O O . SER A 1 108 ? -3.117 -17.109 0.345 1 92.56 108 SER A O 1
ATOM 803 N N . ALA A 1 109 ? -4.863 -17.016 1.79 1 93.12 109 ALA A N 1
ATOM 804 C CA . ALA A 1 109 ? -5.082 -18.453 1.745 1 93.12 109 ALA A CA 1
ATOM 805 C C . ALA A 1 109 ? -5.523 -18.891 0.354 1 93.12 109 ALA A C 1
ATOM 807 O O . ALA A 1 109 ? -5.113 -19.953 -0.122 1 93.12 109 ALA A O 1
ATOM 808 N N . THR A 1 110 ? -6.348 -18.109 -0.244 1 96.19 110 THR A N 1
ATOM 809 C CA . THR A 1 110 ? -6.816 -18.422 -1.589 1 96.19 110 THR A CA 1
ATOM 810 C C . THR A 1 110 ? -5.656 -18.422 -2.582 1 96.19 110 THR A C 1
ATOM 812 O O . THR A 1 110 ? -5.539 -19.328 -3.41 1 96.19 110 THR A O 1
ATOM 815 N N . ILE A 1 111 ? -4.801 -17.422 -2.492 1 94.94 111 ILE A N 1
ATOM 816 C CA . ILE A 1 111 ? -3.635 -17.328 -3.367 1 94.94 111 ILE A CA 1
ATOM 817 C C . ILE A 1 111 ? -2.73 -18.547 -3.152 1 94.94 111 ILE A C 1
ATOM 819 O O . ILE A 1 111 ? -2.285 -19.172 -4.117 1 94.94 111 ILE A O 1
ATOM 823 N N . ARG A 1 112 ? -2.521 -18.891 -1.923 1 93.75 112 ARG A N 1
ATOM 824 C CA . ARG A 1 112 ? -1.691 -20.047 -1.577 1 93.75 112 ARG A CA 1
ATOM 825 C C . ARG A 1 112 ? -2.252 -21.328 -2.184 1 93.75 112 ARG A C 1
ATOM 827 O O . ARG A 1 112 ? -1.524 -22.094 -2.828 1 93.75 112 ARG A O 1
ATOM 834 N N . GLU A 1 113 ? -3.512 -21.562 -1.971 1 95.88 113 GLU A N 1
ATOM 835 C CA . GLU A 1 113 ? -4.152 -22.797 -2.445 1 95.88 113 GLU A CA 1
ATOM 836 C C . GLU A 1 113 ? -4.145 -22.859 -3.971 1 95.88 113 GLU A C 1
ATOM 838 O O . GLU A 1 113 ? -3.924 -23.922 -4.547 1 95.88 113 GLU A O 1
ATOM 843 N N . TYR A 1 114 ? -4.398 -21.734 -4.598 1 96.31 114 TYR A N 1
ATOM 844 C CA . TYR A 1 114 ? -4.375 -21.703 -6.059 1 96.31 114 TYR A CA 1
ATOM 845 C C . TYR A 1 114 ? -3.006 -22.094 -6.594 1 96.31 114 TYR A C 1
ATOM 847 O O . TYR A 1 114 ? -2.904 -22.906 -7.512 1 96.31 114 TYR A O 1
ATOM 855 N N . ARG A 1 115 ? -1.973 -21.516 -6.02 1 93.88 115 ARG A N 1
ATOM 856 C CA . ARG A 1 115 ? -0.61 -21.812 -6.453 1 93.88 115 ARG A CA 1
ATOM 857 C C . ARG A 1 115 ? -0.26 -23.281 -6.211 1 93.88 115 ARG A C 1
ATOM 859 O O . ARG A 1 115 ? 0.484 -23.875 -6.992 1 93.88 115 ARG A O 1
ATOM 866 N N . ARG A 1 116 ? -0.739 -23.812 -5.133 1 93.62 116 ARG A N 1
ATOM 867 C CA . ARG A 1 116 ? -0.486 -25.203 -4.793 1 93.62 116 ARG A CA 1
ATOM 868 C C . ARG A 1 116 ? -1.174 -26.141 -5.781 1 93.62 116 ARG A C 1
ATOM 870 O O . ARG A 1 116 ? -0.56 -27.094 -6.277 1 93.62 116 ARG A O 1
ATOM 877 N N . ARG A 1 117 ? -2.387 -25.922 -6.109 1 95 117 ARG A N 1
ATOM 878 C CA . ARG A 1 117 ? -3.209 -26.812 -6.926 1 95 117 ARG A CA 1
ATOM 879 C C . ARG A 1 117 ? -2.857 -26.672 -8.406 1 95 117 ARG A C 1
ATOM 881 O O . ARG A 1 117 ? -2.922 -27.656 -9.156 1 95 117 ARG A O 1
ATOM 888 N N . TRP A 1 118 ? -2.551 -25.484 -8.781 1 94.94 118 TRP A N 1
ATOM 889 C CA . TRP A 1 118 ? -2.234 -25.234 -10.188 1 94.94 118 TRP A CA 1
ATOM 890 C C . TRP A 1 118 ? -0.893 -24.516 -10.32 1 94.94 118 TRP A C 1
ATOM 892 O O . TRP A 1 118 ? -0.836 -23.375 -10.773 1 94.94 118 TRP A O 1
ATOM 902 N N . PRO A 1 119 ? 0.193 -25.188 -9.984 1 92.25 119 PRO A N 1
ATOM 903 C CA . PRO A 1 119 ? 1.523 -24.578 -9.922 1 92.25 119 PRO A CA 1
ATOM 904 C C . PRO A 1 119 ? 2.035 -24.141 -11.289 1 92.25 119 PRO A C 1
ATOM 906 O O . PRO A 1 119 ? 2.961 -23.328 -11.367 1 92.25 119 PRO A O 1
ATOM 909 N N . GLU A 1 120 ? 1.466 -24.641 -12.352 1 92.62 120 GLU A N 1
ATOM 910 C CA . GLU A 1 120 ? 1.965 -24.312 -13.68 1 92.62 120 GLU A CA 1
ATOM 911 C C . GLU A 1 120 ? 1.261 -23.078 -14.242 1 92.62 120 GLU A C 1
ATOM 913 O O . GLU A 1 120 ? 1.628 -22.578 -15.312 1 92.62 120 GLU A O 1
ATOM 918 N N . VAL A 1 121 ? 0.272 -22.562 -13.492 1 92.31 121 VAL A N 1
ATOM 919 C CA . VAL A 1 121 ? -0.353 -21.312 -13.883 1 92.31 121 VAL A CA 1
ATOM 920 C C . VAL A 1 121 ? 0.511 -20.141 -13.414 1 92.31 121 VAL A C 1
ATOM 922 O O . VAL A 1 121 ? 0.902 -20.078 -12.242 1 92.31 121 VAL A O 1
ATOM 925 N N . ARG A 1 122 ? 0.883 -19.297 -14.32 1 91.69 122 ARG A N 1
ATOM 926 C CA . ARG A 1 122 ? 1.622 -18.094 -13.945 1 91.69 122 ARG A CA 1
ATOM 927 C C . ARG A 1 122 ? 0.699 -17.047 -13.32 1 91.69 122 ARG A C 1
ATOM 929 O O . ARG A 1 122 ? -0.216 -16.547 -13.977 1 91.69 122 ARG A O 1
ATOM 936 N N . LEU A 1 123 ? 0.962 -16.734 -12.094 1 94.5 123 LEU A N 1
ATOM 937 C CA . LEU A 1 123 ? 0.122 -15.812 -11.344 1 94.5 123 LEU A CA 1
ATOM 938 C C . LEU A 1 123 ? 0.767 -14.43 -11.273 1 94.5 123 LEU A C 1
ATOM 940 O O . LEU A 1 123 ? 1.908 -14.297 -10.82 1 94.5 123 LEU A O 1
ATOM 944 N N . SER A 1 124 ? 0.078 -13.438 -11.781 1 94.69 124 SER A N 1
ATOM 945 C CA . SER A 1 124 ? 0.47 -12.031 -11.641 1 94.69 124 SER A CA 1
ATOM 946 C C . SER A 1 124 ? -0.467 -11.289 -10.695 1 94.69 124 SER A C 1
ATOM 948 O O . SER A 1 124 ? -1.689 -11.422 -10.797 1 94.69 124 SER A O 1
ATOM 950 N N . LEU A 1 125 ? 0.124 -10.539 -9.812 1 95.69 125 LEU A N 1
ATOM 951 C CA . LEU A 1 125 ? -0.649 -9.844 -8.789 1 95.69 125 LEU A CA 1
ATOM 952 C C . LEU A 1 125 ? -0.56 -8.328 -8.977 1 95.69 125 LEU A C 1
ATOM 954 O O . LEU A 1 125 ? 0.506 -7.801 -9.305 1 95.69 125 LEU A O 1
ATOM 958 N N . THR A 1 126 ? -1.714 -7.684 -8.789 1 94.12 126 THR A N 1
ATOM 959 C CA . THR A 1 126 ? -1.783 -6.23 -8.867 1 94.12 126 THR A CA 1
ATOM 960 C C . THR A 1 126 ? -2.568 -5.66 -7.691 1 94.12 126 THR A C 1
ATOM 962 O O . THR A 1 126 ? -3.574 -6.238 -7.273 1 94.12 126 THR A O 1
ATOM 965 N N . GLU A 1 127 ? -2.041 -4.543 -7.145 1 94.62 127 GLU A N 1
ATOM 966 C CA . GLU A 1 127 ? -2.697 -3.863 -6.031 1 94.62 127 GLU A CA 1
ATOM 967 C C . GLU A 1 127 ? -3.209 -2.488 -6.449 1 94.62 127 GLU A C 1
ATOM 969 O O . GLU A 1 127 ? -2.438 -1.654 -6.93 1 94.62 127 GLU A O 1
ATOM 974 N N . MET A 1 128 ? -4.535 -2.297 -6.254 1 93.88 128 MET A N 1
ATOM 975 C CA . MET A 1 128 ? -5.199 -1.028 -6.551 1 93.88 128 MET A CA 1
ATOM 976 C C . MET A 1 128 ? -6.484 -0.885 -5.738 1 93.88 128 MET A C 1
ATOM 978 O O . MET A 1 128 ? -6.887 -1.813 -5.035 1 93.88 128 MET A O 1
ATOM 982 N N . ASN A 1 129 ? -7 0.313 -5.781 1 94.31 129 ASN A N 1
ATOM 983 C CA . ASN A 1 129 ? -8.297 0.457 -5.137 1 94.31 129 ASN A CA 1
ATOM 984 C C . ASN A 1 129 ? -9.414 -0.166 -5.973 1 94.31 129 ASN A C 1
ATOM 986 O O . ASN A 1 129 ? -9.195 -0.536 -7.129 1 94.31 129 ASN A O 1
ATOM 990 N N . THR A 1 130 ? -10.555 -0.265 -5.41 1 95.38 130 THR A N 1
ATOM 991 C CA . THR A 1 130 ? -11.68 -0.974 -6.016 1 95.38 130 THR A CA 1
ATOM 992 C C . THR A 1 130 ? -12.031 -0.373 -7.371 1 95.38 130 THR A C 1
ATOM 994 O O . THR A 1 130 ? -12.211 -1.101 -8.352 1 95.38 130 THR A O 1
ATOM 997 N N . ASN A 1 131 ? -12.109 0.938 -7.508 1 93.81 131 ASN A N 1
ATOM 998 C CA . ASN A 1 131 ? -12.516 1.592 -8.742 1 93.81 131 ASN A CA 1
ATOM 999 C C . ASN A 1 131 ? -11.555 1.27 -9.891 1 93.81 131 ASN A C 1
ATOM 1001 O O . ASN A 1 131 ? -11.992 0.922 -10.992 1 93.81 131 ASN A O 1
ATOM 1005 N N . LEU A 1 132 ? -10.312 1.36 -9.578 1 93.06 132 LEU A N 1
ATOM 1006 C CA . LEU A 1 132 ? -9.312 1.09 -10.602 1 93.06 132 LEU A CA 1
ATOM 1007 C C . LEU A 1 132 ? -9.289 -0.392 -10.961 1 93.06 132 LEU A C 1
ATOM 1009 O O . LEU A 1 132 ? -9.086 -0.751 -12.125 1 93.06 132 LEU A O 1
ATOM 1013 N N . LEU A 1 133 ? -9.461 -1.256 -9.953 1 95.94 133 LEU A N 1
ATOM 1014 C CA . LEU A 1 133 ? -9.531 -2.688 -10.227 1 95.94 133 LEU A CA 1
ATOM 1015 C C . LEU A 1 133 ? -10.703 -3.008 -11.148 1 95.94 133 LEU A C 1
ATOM 1017 O O . LEU A 1 133 ? -10.57 -3.803 -12.078 1 95.94 133 LEU A O 1
ATOM 1021 N N . MET A 1 134 ? -11.836 -2.367 -10.914 1 94.81 134 MET A N 1
ATOM 1022 C CA . MET A 1 134 ? -13.016 -2.58 -11.742 1 94.81 134 MET A CA 1
ATOM 1023 C C . MET A 1 134 ? -12.766 -2.127 -13.172 1 94.81 134 MET A C 1
ATOM 1025 O O . MET A 1 134 ? -13.156 -2.812 -14.125 1 94.81 134 MET A O 1
ATOM 1029 N N . GLU A 1 135 ? -12.117 -0.996 -13.297 1 92.5 135 GLU A N 1
ATOM 1030 C CA . GLU A 1 135 ? -11.766 -0.503 -14.625 1 92.5 135 GLU A CA 1
ATOM 1031 C C . GLU A 1 135 ? -10.867 -1.493 -15.359 1 92.5 135 GLU A C 1
ATOM 1033 O O . GLU A 1 135 ? -11.086 -1.778 -16.547 1 92.5 135 GLU A O 1
ATOM 1038 N N . ARG A 1 136 ? -9.883 -2.023 -14.664 1 91.81 136 ARG A N 1
ATOM 1039 C CA . ARG A 1 136 ? -8.938 -2.959 -15.273 1 91.81 136 ARG A CA 1
ATOM 1040 C C . ARG A 1 136 ? -9.625 -4.277 -15.617 1 91.81 136 ARG A C 1
ATOM 1042 O O . ARG A 1 136 ? -9.281 -4.922 -16.609 1 91.81 136 ARG A O 1
ATOM 1049 N N . LEU A 1 137 ? -10.555 -4.688 -14.789 1 92.62 137 LEU A N 1
ATOM 1050 C CA . LEU A 1 137 ? -11.344 -5.883 -15.078 1 92.62 137 LEU A CA 1
ATOM 1051 C C . LEU A 1 137 ? -12.125 -5.711 -16.375 1 92.62 137 LEU A C 1
ATOM 1053 O O . LEU A 1 137 ? -12.086 -6.582 -17.25 1 92.62 137 LEU A O 1
ATOM 1057 N N . ILE A 1 138 ? -12.766 -4.59 -16.531 1 88.81 138 ILE A N 1
ATOM 1058 C CA . ILE A 1 138 ? -13.617 -4.305 -17.672 1 88.81 138 ILE A CA 1
ATOM 1059 C C . ILE A 1 138 ? -12.766 -4.23 -18.938 1 88.81 138 ILE A C 1
ATOM 1061 O O . ILE A 1 138 ? -13.188 -4.68 -20.016 1 88.81 138 ILE A O 1
ATOM 1065 N N . ARG A 1 139 ? -11.516 -3.748 -18.812 1 86.81 139 ARG A N 1
ATOM 1066 C CA . ARG A 1 139 ? -10.609 -3.609 -19.938 1 86.81 139 ARG A CA 1
ATOM 1067 C C . ARG A 1 139 ? -9.891 -4.926 -20.234 1 86.81 139 ARG A C 1
ATOM 1069 O O . ARG A 1 139 ? -9.125 -5.02 -21.188 1 86.81 139 ARG A O 1
ATOM 1076 N N . GLY A 1 140 ? -10.078 -5.84 -19.406 1 87.12 140 GLY A N 1
ATOM 1077 C CA . GLY A 1 140 ? -9.469 -7.145 -19.609 1 87.12 140 GLY A CA 1
ATOM 1078 C C . GLY A 1 140 ? -8 -7.184 -19.234 1 87.12 140 GLY A C 1
ATOM 1079 O O . GLY A 1 140 ? -7.262 -8.055 -19.688 1 87.12 140 GLY A O 1
ATOM 1080 N N . GLU A 1 141 ? -7.578 -6.258 -18.422 1 89.69 141 GLU A N 1
ATOM 1081 C CA . GLU A 1 141 ? -6.18 -6.164 -18 1 89.69 141 GLU A CA 1
ATOM 1082 C C . GLU A 1 141 ? -5.895 -7.062 -16.797 1 89.69 141 GLU A C 1
ATOM 1084 O O . GLU A 1 141 ? -4.738 -7.391 -16.531 1 89.69 141 GLU A O 1
ATOM 1089 N N . ILE A 1 142 ? -6.949 -7.363 -16.078 1 93.94 142 ILE A N 1
ATOM 1090 C CA . ILE A 1 142 ? -6.887 -8.391 -15.039 1 93.94 142 ILE A CA 1
ATOM 1091 C C . ILE A 1 142 ? -8.062 -9.352 -15.195 1 93.94 142 ILE A C 1
ATOM 1093 O O . ILE A 1 142 ? -9.078 -9.008 -15.812 1 93.94 142 ILE A O 1
ATOM 1097 N N . ASP A 1 143 ? -7.848 -10.555 -14.672 1 94.69 143 ASP A N 1
ATOM 1098 C CA . ASP A 1 143 ? -8.828 -11.617 -14.875 1 94.69 143 ASP A CA 1
ATOM 1099 C C . ASP A 1 143 ? -9.797 -11.703 -13.703 1 94.69 143 ASP A C 1
ATOM 1101 O O . ASP A 1 143 ? -10.945 -12.133 -13.867 1 94.69 143 ASP A O 1
ATOM 1105 N N . ALA A 1 144 ? -9.352 -11.398 -12.531 1 97.25 144 ALA A N 1
ATOM 1106 C CA . ALA A 1 144 ? -10.117 -11.445 -11.289 1 97.25 144 ALA A CA 1
ATOM 1107 C C . ALA A 1 144 ? -9.594 -10.414 -10.289 1 97.25 144 ALA A C 1
ATOM 1109 O O . ALA A 1 144 ? -8.453 -9.953 -10.406 1 97.25 144 ALA A O 1
ATOM 1110 N N . ALA A 1 145 ? -10.492 -10.016 -9.359 1 97.69 145 ALA A N 1
ATOM 1111 C CA . ALA A 1 145 ? -10.039 -9.039 -8.375 1 97.69 145 ALA A CA 1
ATOM 1112 C C . ALA A 1 145 ? -10.797 -9.195 -7.062 1 97.69 145 ALA A C 1
ATOM 1114 O O . ALA A 1 145 ? -12.016 -9.359 -7.055 1 97.69 145 ALA A O 1
ATOM 1115 N N . PHE A 1 146 ? -10.039 -9.242 -5.984 1 97.75 146 PHE A N 1
ATOM 1116 C CA . PHE A 1 146 ? -10.648 -9.039 -4.676 1 97.75 146 PHE A CA 1
ATOM 1117 C C . PHE A 1 146 ? -10.961 -7.566 -4.449 1 97.75 146 PHE A C 1
ATOM 11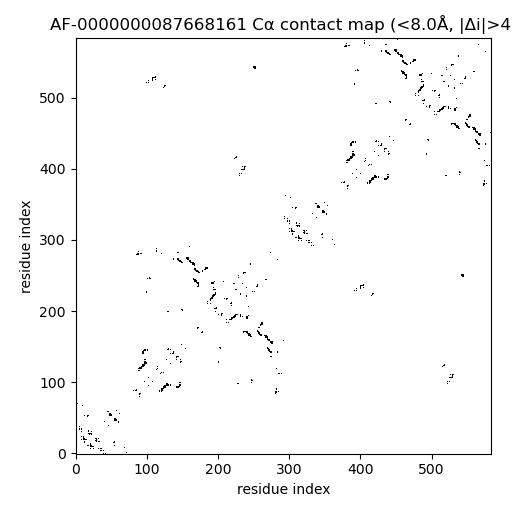19 O O . PHE A 1 146 ? -10.047 -6.75 -4.305 1 97.75 146 PHE A O 1
ATOM 1126 N N . ILE A 1 147 ? -12.281 -7.25 -4.328 1 96.75 147 ILE A N 1
ATOM 1127 C CA . ILE A 1 147 ? -12.703 -5.855 -4.219 1 96.75 147 ILE A CA 1
ATOM 1128 C C . ILE A 1 147 ? -13.594 -5.68 -2.992 1 96.75 147 ILE A C 1
ATOM 1130 O O . ILE A 1 147 ? -14.016 -6.66 -2.375 1 96.75 147 ILE A O 1
ATOM 1134 N N . ARG A 1 148 ? -13.75 -4.473 -2.598 1 95.44 148 ARG A N 1
ATOM 1135 C CA . ARG A 1 148 ? -14.695 -4.105 -1.551 1 95.44 148 ARG A CA 1
ATOM 1136 C C . ARG A 1 148 ? -15.953 -3.486 -2.145 1 95.44 148 ARG A C 1
ATOM 1138 O O . ARG A 1 148 ? -16.031 -2.271 -2.34 1 95.44 148 ARG A O 1
ATOM 1145 N N . PRO A 1 149 ? -16.953 -4.328 -2.354 1 93.06 149 PRO A N 1
ATOM 1146 C CA . PRO A 1 149 ? -18.156 -3.875 -3.053 1 93.06 149 PRO A CA 1
ATOM 1147 C C . PRO A 1 149 ? -19.094 -3.068 -2.154 1 93.06 149 PRO A C 1
ATOM 1149 O O . PRO A 1 149 ? -19.031 -3.178 -0.928 1 93.06 149 PRO A O 1
ATOM 1152 N N . GLY A 1 150 ? -19.922 -2.197 -2.846 1 88.88 150 GLY A N 1
ATOM 1153 C CA . GLY A 1 150 ? -21.047 -1.599 -2.143 1 88.88 150 GLY A CA 1
ATOM 1154 C C . GLY A 1 150 ? -22.172 -2.582 -1.863 1 88.88 150 GLY A C 1
ATOM 1155 O O . GLY A 1 150 ? -21.953 -3.797 -1.882 1 88.88 150 GLY A O 1
ATOM 1156 N N . LEU A 1 151 ? -23.266 -2.004 -1.515 1 84.94 151 LEU A N 1
ATOM 1157 C CA . LEU A 1 151 ? -24.422 -2.826 -1.183 1 84.94 151 LEU A CA 1
ATOM 1158 C C . LEU A 1 151 ? -24.969 -3.514 -2.426 1 84.94 151 LEU A C 1
ATOM 1160 O O . LEU A 1 151 ? -25.359 -4.684 -2.375 1 84.94 151 LEU A O 1
ATOM 1164 N N . GLU A 1 152 ? -24.812 -2.816 -3.529 1 87 152 GLU A N 1
ATOM 1165 C CA . GLU A 1 152 ? -25.281 -3.393 -4.789 1 87 152 GLU A CA 1
ATOM 1166 C C . GLU A 1 152 ? -24.109 -3.994 -5.578 1 87 152 GLU A C 1
ATOM 1168 O O . GLU A 1 152 ? -23.016 -3.43 -5.609 1 87 152 GLU A O 1
ATOM 1173 N N . ASP A 1 153 ? -24.391 -5.148 -6.145 1 87.56 153 ASP A N 1
ATOM 1174 C CA . ASP A 1 153 ? -23.359 -5.773 -6.977 1 87.56 153 ASP A CA 1
ATOM 1175 C C . ASP A 1 153 ? -23.156 -4.996 -8.273 1 87.56 153 ASP A C 1
ATOM 1177 O O . ASP A 1 153 ? -24.109 -4.535 -8.891 1 87.56 153 ASP A O 1
ATOM 1181 N N . PRO A 1 154 ? -21.906 -4.918 -8.664 1 87.81 154 PRO A N 1
ATOM 1182 C CA . PRO A 1 154 ? -21.672 -4.305 -9.969 1 87.81 154 PRO A CA 1
ATOM 1183 C C . PRO A 1 154 ? -22.25 -5.129 -11.117 1 87.81 154 PRO A C 1
ATOM 1185 O O . PRO A 1 154 ? -22.188 -6.363 -11.094 1 87.81 154 PRO A O 1
ATOM 1188 N N . ARG A 1 155 ? -22.891 -4.582 -12.133 1 84.69 155 ARG A N 1
ATOM 1189 C CA . ARG A 1 155 ? -23.672 -5.234 -13.18 1 84.69 155 ARG A CA 1
ATOM 1190 C C . ARG A 1 155 ? -22.781 -6.098 -14.062 1 84.69 155 ARG A C 1
ATOM 1192 O O . ARG A 1 155 ? -23.188 -7.176 -14.5 1 84.69 155 ARG A O 1
ATOM 1199 N N . ASP A 1 156 ? -21.625 -5.727 -14.312 1 85.88 156 ASP A N 1
ATOM 1200 C CA . ASP A 1 156 ? -20.828 -6.371 -15.352 1 85.88 156 ASP A CA 1
ATOM 1201 C C . ASP A 1 156 ? -19.922 -7.449 -14.758 1 85.88 156 ASP A C 1
ATOM 1203 O O . ASP A 1 156 ? -19.156 -8.086 -15.484 1 85.88 156 ASP A O 1
ATOM 1207 N N . VAL A 1 157 ? -20.156 -7.785 -13.477 1 91.44 157 VAL A N 1
ATOM 1208 C CA . VAL A 1 157 ? -19.219 -8.734 -12.883 1 91.44 157 VAL A CA 1
ATOM 1209 C C . VAL A 1 157 ? -19.984 -9.805 -12.109 1 91.44 157 VAL A C 1
ATOM 1211 O O . VAL A 1 157 ? -21.078 -9.555 -11.609 1 91.44 157 VAL A O 1
ATOM 1214 N N . ARG A 1 158 ? -19.516 -11.07 -12.211 1 93.44 158 ARG A N 1
ATOM 1215 C CA . ARG A 1 158 ? -19.875 -12.102 -11.242 1 93.44 158 ARG A CA 1
ATOM 1216 C C . ARG A 1 158 ? -19.125 -11.898 -9.93 1 93.44 158 ARG A C 1
ATOM 1218 O O . ARG A 1 158 ? -17.891 -11.938 -9.891 1 93.44 158 ARG A O 1
ATOM 1225 N N . LEU A 1 159 ? -19.875 -11.641 -8.898 1 95.38 159 LEU A N 1
ATOM 1226 C CA . LEU A 1 159 ? -19.297 -11.352 -7.598 1 95.38 159 LEU A CA 1
ATOM 1227 C C . LEU A 1 159 ? -19.547 -12.5 -6.621 1 95.38 159 LEU A C 1
ATOM 1229 O O . LEU A 1 159 ? -20.703 -12.859 -6.371 1 95.38 159 LEU A O 1
ATOM 1233 N N . LYS A 1 160 ? -18.5 -13.086 -6.133 1 95.81 160 LYS A N 1
ATOM 1234 C CA . LYS A 1 160 ? -18.578 -14.016 -5.012 1 95.81 160 LYS A CA 1
ATOM 1235 C C . LYS A 1 160 ? -18.219 -13.328 -3.699 1 95.81 160 LYS A C 1
ATOM 1237 O O . LYS A 1 160 ? -17.031 -13.086 -3.418 1 95.81 160 LYS A O 1
ATOM 1242 N N . ARG A 1 161 ? -19.203 -13.102 -2.938 1 95.5 161 ARG A N 1
ATOM 1243 C CA . ARG A 1 161 ? -19 -12.383 -1.682 1 95.5 161 ARG A CA 1
ATOM 1244 C C . ARG A 1 161 ? -18.375 -13.289 -0.627 1 95.5 161 ARG A C 1
ATOM 1246 O O . ARG A 1 161 ? -18.719 -14.469 -0.526 1 95.5 161 ARG A O 1
ATOM 1253 N N . LEU A 1 162 ? -17.391 -12.719 0.081 1 95.94 162 LEU A N 1
ATOM 1254 C CA . LEU A 1 162 ? -16.797 -13.398 1.226 1 95.94 162 LEU A CA 1
ATOM 1255 C C . LEU A 1 162 ? -17.531 -13.047 2.514 1 95.94 162 LEU A C 1
ATOM 1257 O O . LEU A 1 162 ? -18.422 -12.203 2.508 1 95.94 162 LEU A O 1
ATOM 1261 N N . ALA A 1 163 ? -17.172 -13.766 3.566 1 93.94 163 ALA A N 1
ATOM 1262 C CA . ALA A 1 163 ? -17.75 -13.477 4.875 1 93.94 163 ALA A CA 1
ATOM 1263 C C . ALA A 1 163 ? -17.469 -12.039 5.297 1 93.94 163 ALA A C 1
ATOM 1265 O O . ALA A 1 163 ? -16.375 -11.523 5.078 1 93.94 163 ALA A O 1
ATOM 1266 N N . ASP A 1 164 ? -18.531 -11.414 5.867 1 93.38 164 ASP A N 1
ATOM 1267 C CA . ASP A 1 164 ? -18.344 -10.055 6.371 1 93.38 164 ASP A CA 1
ATOM 1268 C C . ASP A 1 164 ? -17.281 -10.008 7.457 1 93.38 164 ASP A C 1
ATOM 1270 O O . ASP A 1 164 ? -17.203 -10.898 8.305 1 93.38 164 ASP A O 1
ATOM 1274 N N . GLU A 1 165 ? -16.5 -9.016 7.336 1 94.31 165 GLU A N 1
ATOM 1275 C CA . GLU A 1 165 ? -15.422 -8.797 8.297 1 94.31 165 GLU A CA 1
ATOM 1276 C C . GLU A 1 165 ? -15.781 -7.695 9.289 1 94.31 165 GLU A C 1
ATOM 1278 O O . GLU A 1 165 ? -16.203 -6.609 8.891 1 94.31 165 GLU A O 1
ATOM 1283 N N . PRO A 1 166 ? -15.648 -8 10.586 1 96.12 166 PRO A N 1
ATOM 1284 C CA . PRO A 1 166 ? -15.93 -6.91 11.523 1 96.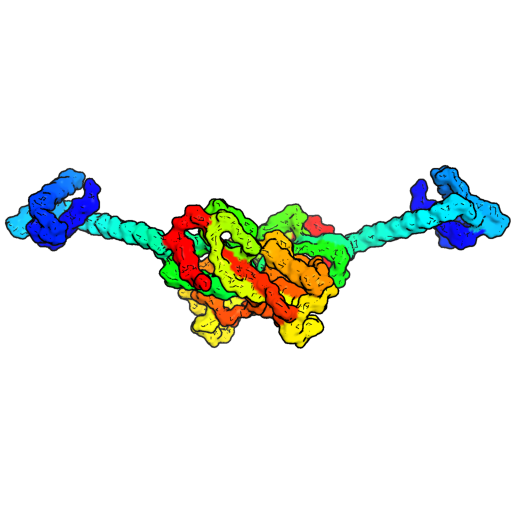12 166 PRO A CA 1
ATOM 1285 C C . PRO A 1 166 ? -14.961 -5.742 11.383 1 96.12 166 PRO A C 1
ATOM 1287 O O . PRO A 1 166 ? -13.805 -5.938 10.984 1 96.12 166 PRO A O 1
ATOM 1290 N N . MET A 1 167 ? -15.5 -4.559 11.703 1 97.31 167 MET A N 1
ATOM 1291 C CA . MET A 1 167 ? -14.633 -3.385 11.797 1 97.31 167 MET A CA 1
ATOM 1292 C C . MET A 1 167 ? -14.211 -3.129 13.234 1 97.31 167 MET A C 1
ATOM 1294 O O . MET A 1 167 ? -14.938 -3.459 14.172 1 97.31 167 MET A O 1
ATOM 1298 N N . LEU A 1 168 ? -13.016 -2.568 13.398 1 97.69 168 LEU A N 1
ATOM 1299 C CA . LEU A 1 168 ? -12.445 -2.258 14.703 1 97.69 168 LEU A CA 1
ATOM 1300 C C . LEU A 1 168 ? -12.055 -0.786 14.789 1 97.69 168 LEU A C 1
ATOM 1302 O O . LEU A 1 168 ? -11.773 -0.152 13.766 1 97.69 168 LEU A O 1
ATOM 1306 N N . LEU A 1 169 ? -12.031 -0.342 16.016 1 98.06 169 LEU A N 1
ATOM 1307 C CA . LEU A 1 169 ? -11.422 0.957 16.281 1 98.06 169 LEU A CA 1
ATOM 1308 C C . LEU A 1 169 ? -9.906 0.838 16.359 1 98.06 169 LEU A C 1
ATOM 1310 O O . LEU A 1 169 ? -9.383 -0.097 16.953 1 98.06 169 LEU A O 1
ATOM 1314 N N . ALA A 1 170 ? -9.219 1.649 15.625 1 98 170 ALA A N 1
ATOM 1315 C CA . ALA A 1 170 ? -7.785 1.861 15.82 1 98 170 ALA A CA 1
ATOM 1316 C C . ALA A 1 170 ? -7.52 3.127 16.625 1 98 170 ALA A C 1
ATOM 1318 O O . ALA A 1 170 ? -7.848 4.23 16.188 1 98 170 ALA A O 1
ATOM 1319 N N . LEU A 1 171 ? -6.973 2.977 17.828 1 98.19 171 LEU A N 1
ATOM 1320 C CA . LEU A 1 171 ? -6.723 4.062 18.766 1 98.19 171 LEU A CA 1
ATOM 1321 C C . LEU A 1 171 ? -5.238 4.152 19.109 1 98.19 171 LEU A C 1
ATOM 1323 O O . LEU A 1 171 ? -4.547 3.133 19.172 1 98.19 171 LEU A O 1
ATOM 1327 N N . PRO A 1 172 ? -4.758 5.445 19.312 1 96.25 172 PRO A N 1
ATOM 1328 C CA . PRO A 1 172 ? -3.453 5.469 19.984 1 96.25 172 PRO A CA 1
ATOM 1329 C C . PRO A 1 172 ? -3.436 4.648 21.266 1 96.25 172 PRO A C 1
ATOM 1331 O O . PRO A 1 172 ? -4.418 4.645 22.016 1 96.25 172 PRO A O 1
ATOM 1334 N N . ALA A 1 173 ? -2.297 3.996 21.5 1 93.94 173 ALA A N 1
ATOM 1335 C CA . ALA A 1 173 ? -2.213 3.053 22.609 1 93.94 173 ALA A CA 1
ATOM 1336 C C . ALA A 1 173 ? -2.451 3.754 23.953 1 93.94 173 ALA A C 1
ATOM 1338 O O . ALA A 1 173 ? -3 3.16 24.875 1 93.94 173 ALA A O 1
ATOM 1339 N N . GLY A 1 174 ? -2.104 5.004 24.047 1 94 174 GLY A N 1
ATOM 1340 C CA . GLY A 1 174 ? -2.26 5.746 25.297 1 94 174 GLY A CA 1
ATOM 1341 C C . GLY A 1 174 ? -3.602 6.449 25.406 1 94 174 GLY A C 1
ATOM 1342 O O . GLY A 1 174 ? -3.867 7.137 26.391 1 94 174 GLY A O 1
ATOM 1343 N N . HIS A 1 175 ? -4.441 6.309 24.391 1 96.12 175 HIS A N 1
ATOM 1344 C CA . HIS A 1 175 ? -5.75 6.957 24.375 1 96.12 175 HIS A CA 1
ATOM 1345 C C . HIS A 1 175 ? -6.641 6.426 25.5 1 96.12 175 HIS A C 1
ATOM 1347 O O . HIS A 1 175 ? -6.633 5.227 25.781 1 96.12 175 HIS A O 1
ATOM 1353 N N . ALA A 1 176 ? -7.438 7.199 26.109 1 97.12 176 ALA A N 1
ATOM 1354 C CA . ALA A 1 176 ? -8.312 6.82 27.219 1 97.12 176 ALA A CA 1
ATOM 1355 C C . ALA A 1 176 ? -9.266 5.703 26.812 1 97.12 176 ALA A C 1
ATOM 1357 O O . ALA A 1 176 ? -9.516 4.773 27.578 1 97.12 176 ALA A O 1
ATOM 1358 N N . LEU A 1 177 ? -9.734 5.789 25.641 1 97.56 177 LEU A N 1
ATOM 1359 C CA . LEU A 1 177 ? -10.719 4.828 25.156 1 97.56 177 LEU A CA 1
ATOM 1360 C C . LEU A 1 177 ? -10.078 3.467 24.906 1 97.56 177 LEU A C 1
ATOM 1362 O O . LEU A 1 177 ? -10.773 2.457 24.781 1 97.56 177 LEU A O 1
ATOM 1366 N N . ALA A 1 178 ? -8.75 3.42 24.766 1 97.19 178 ALA A N 1
ATOM 1367 C CA . ALA A 1 178 ? -8.031 2.168 24.547 1 97.19 178 ALA A CA 1
ATOM 1368 C C . ALA A 1 178 ? -8.062 1.292 25.797 1 97.19 178 ALA A C 1
ATOM 1370 O O . ALA A 1 178 ? -7.742 0.104 25.734 1 97.19 178 ALA A O 1
ATOM 1371 N N . LYS A 1 179 ? -8.445 1.855 26.859 1 97.06 179 LYS A N 1
ATOM 1372 C CA . LYS A 1 179 ? -8.531 1.112 28.125 1 97.06 179 LYS A CA 1
ATOM 1373 C C . LYS A 1 179 ? -9.812 0.285 28.188 1 97.06 179 LYS A C 1
ATOM 1375 O O . LYS A 1 179 ? -9.922 -0.63 29 1 97.06 179 LYS A O 1
ATOM 1380 N N . LEU A 1 180 ? -10.773 0.612 27.406 1 96.62 180 LEU A N 1
ATOM 1381 C CA . LEU A 1 180 ? -12.047 -0.101 27.391 1 96.62 180 LEU A CA 1
ATOM 1382 C C . LEU A 1 180 ? -11.945 -1.371 26.547 1 96.62 180 LEU A C 1
ATOM 1384 O O . LEU A 1 180 ? -11.211 -1.409 25.562 1 96.62 180 LEU A O 1
ATOM 1388 N N . ALA A 1 181 ? -12.703 -2.406 26.969 1 96 181 ALA A N 1
ATOM 1389 C CA . ALA A 1 181 ? -12.742 -3.645 26.188 1 96 181 ALA A CA 1
ATOM 1390 C C . ALA A 1 181 ? -13.492 -3.445 24.875 1 96 181 ALA A C 1
ATOM 1392 O O . ALA A 1 181 ? -13.141 -4.043 23.859 1 96 181 ALA A O 1
ATOM 1393 N N . GLN A 1 182 ? -14.531 -2.674 24.891 1 97.19 182 GLN A N 1
ATOM 1394 C CA . GLN A 1 182 ? -15.312 -2.236 23.75 1 97.19 182 GLN A CA 1
ATOM 1395 C C . GLN A 1 182 ? -15.648 -0.751 23.844 1 97.19 182 GLN A C 1
ATOM 1397 O O . GLN A 1 182 ? -15.781 -0.208 24.938 1 97.19 182 GLN A O 1
ATOM 1402 N N . VAL A 1 183 ? -15.711 -0.13 22.703 1 97.75 183 VAL A N 1
ATOM 1403 C CA . VAL A 1 183 ? -15.914 1.315 22.688 1 97.75 183 VAL A CA 1
ATOM 1404 C C . VAL A 1 183 ? -17.141 1.65 21.844 1 97.75 183 VAL A C 1
ATOM 1406 O O . VAL A 1 183 ? -17.234 1.246 20.688 1 97.75 183 VAL A O 1
ATOM 1409 N N . PRO A 1 184 ? -18.156 2.264 22.453 1 97.38 184 PRO A N 1
ATOM 1410 C CA . PRO A 1 184 ? -19.25 2.73 21.594 1 97.38 184 PRO A CA 1
ATOM 1411 C C . PRO A 1 184 ? -18.812 3.82 20.625 1 97.38 184 PRO A C 1
ATOM 1413 O O . PRO A 1 184 ? -17.984 4.672 20.969 1 97.38 184 PRO A O 1
ATOM 1416 N N . LEU A 1 185 ? -19.344 3.811 19.422 1 96.94 185 LEU A N 1
ATOM 1417 C CA . LEU A 1 185 ? -18.969 4.777 18.406 1 96.94 185 LEU A CA 1
ATOM 1418 C C . LEU A 1 185 ? -19.203 6.203 18.891 1 96.94 185 LEU A C 1
ATOM 1420 O O . LEU A 1 185 ? -18.438 7.113 18.547 1 96.94 185 LEU A O 1
ATOM 1424 N N . SER A 1 186 ? -20.25 6.367 19.688 1 96.81 186 SER A N 1
ATOM 1425 C CA . SER A 1 186 ? -20.625 7.695 20.156 1 96.81 186 SER A CA 1
ATOM 1426 C C . SER A 1 186 ? -19.531 8.312 21.016 1 96.81 186 SER A C 1
ATOM 1428 O O . SER A 1 186 ? -19.453 9.539 21.141 1 96.81 186 SER A O 1
ATOM 1430 N N . ALA A 1 187 ? -18.703 7.496 21.594 1 97.19 187 ALA A N 1
ATOM 1431 C CA . ALA A 1 187 ? -17.609 7.977 22.438 1 97.19 187 ALA A CA 1
ATOM 1432 C C . ALA A 1 187 ? -16.562 8.695 21.594 1 97.19 187 ALA A C 1
ATOM 1434 O O . ALA A 1 187 ? -15.695 9.398 22.141 1 97.19 187 ALA A O 1
ATOM 1435 N N . LEU A 1 188 ? -16.656 8.578 20.234 1 97.38 188 LEU A N 1
ATOM 1436 C CA . LEU A 1 188 ? -15.648 9.148 19.344 1 97.38 188 LEU A CA 1
ATOM 1437 C C . LEU A 1 188 ? -16.125 10.477 18.766 1 97.38 188 LEU A C 1
ATOM 1439 O O . LEU A 1 188 ? -15.477 11.047 17.891 1 97.38 188 LEU A O 1
ATOM 1443 N N . ALA A 1 189 ? -17.203 11.008 19.266 1 97 189 ALA A N 1
ATOM 1444 C CA . ALA A 1 189 ? -17.906 12.141 18.656 1 97 189 ALA A CA 1
ATOM 1445 C C . ALA A 1 189 ? -17 13.367 18.578 1 97 189 ALA A C 1
ATOM 1447 O O . ALA A 1 189 ? -17.141 14.188 17.672 1 97 189 ALA A O 1
ATOM 1448 N N . THR A 1 190 ? -16.062 13.5 19.469 1 96.44 190 THR A N 1
ATOM 1449 C CA . THR A 1 190 ? -15.242 14.711 19.5 1 96.44 190 THR A CA 1
ATOM 1450 C C . THR A 1 190 ? -13.805 14.406 19.094 1 96.44 190 THR A C 1
ATOM 1452 O O . THR A 1 190 ? -12.93 15.266 19.172 1 96.44 190 THR A O 1
ATOM 1455 N N . GLU A 1 191 ? -13.578 13.156 18.688 1 97.06 191 GLU A N 1
ATOM 1456 C CA . GLU A 1 191 ? -12.219 12.742 18.344 1 97.06 191 GLU A CA 1
ATOM 1457 C C . GLU A 1 191 ? -11.891 13.117 16.891 1 97.06 191 GLU A C 1
ATOM 1459 O O . GLU A 1 191 ? -12.75 13.031 16.016 1 97.06 191 GLU A O 1
ATOM 1464 N N . PRO A 1 192 ? -10.664 13.586 16.641 1 96.94 192 PRO A N 1
ATOM 1465 C CA . PRO A 1 192 ? -10.219 13.727 15.258 1 96.94 192 PRO A CA 1
ATOM 1466 C C . PRO A 1 192 ? -10.016 12.383 14.562 1 96.94 192 PRO A C 1
ATOM 1468 O O . PRO A 1 192 ? -9.312 11.516 15.086 1 96.94 192 PRO A O 1
ATOM 1471 N N . PHE A 1 193 ? -10.625 12.234 13.391 1 97.88 193 PHE A N 1
ATOM 1472 C CA . PHE A 1 193 ? -10.523 10.969 12.672 1 97.88 193 PHE A CA 1
ATOM 1473 C C . PHE A 1 193 ? -9.414 11.023 11.633 1 97.88 193 PHE A C 1
ATOM 1475 O O . PHE A 1 193 ? -9.164 12.07 11.031 1 97.88 193 PHE A O 1
ATOM 1482 N N . ILE A 1 194 ? -8.727 9.906 11.531 1 97.38 194 ILE A N 1
ATOM 1483 C CA . ILE A 1 194 ? -7.871 9.617 10.391 1 97.38 194 ILE A CA 1
ATOM 1484 C C . ILE A 1 194 ? -8.57 8.625 9.453 1 97.38 194 ILE A C 1
ATOM 1486 O O . ILE A 1 194 ? -8.891 7.508 9.859 1 97.38 194 ILE A O 1
ATOM 1490 N N . LEU A 1 195 ? -8.859 9.039 8.242 1 97.19 195 LEU A N 1
ATOM 1491 C CA . LEU A 1 195 ? -9.445 8.148 7.25 1 97.19 195 LEU A CA 1
ATOM 1492 C C . LEU A 1 195 ? -8.68 8.242 5.93 1 97.19 195 LEU A C 1
ATOM 1494 O O . LEU A 1 195 ? -7.68 8.953 5.832 1 97.19 195 LEU A O 1
ATOM 1498 N N . PHE A 1 196 ? -8.914 7.398 5.102 1 95.12 196 PHE A N 1
ATOM 1499 C CA . PHE A 1 196 ? -8.469 7.449 3.717 1 95.12 196 PHE A CA 1
ATOM 1500 C C . PHE A 1 196 ? -9.422 8.273 2.865 1 95.12 196 PHE A C 1
ATOM 1502 O O . PHE A 1 196 ? -10.586 8.461 3.232 1 95.12 196 PHE A O 1
ATOM 1509 N N . PRO A 1 197 ? -8.844 8.875 1.721 1 92.75 197 PRO A N 1
ATOM 1510 C CA . PRO A 1 197 ? -9.766 9.57 0.821 1 92.75 197 PRO A CA 1
ATOM 1511 C C . PRO A 1 197 ? -10.914 8.68 0.346 1 92.75 197 PRO A C 1
ATOM 1513 O O . PRO A 1 197 ? -10.711 7.492 0.093 1 92.75 197 PRO A O 1
ATOM 1516 N N . ARG A 1 198 ? -12.055 9.234 0.21 1 92.31 198 ARG A N 1
ATOM 1517 C CA . ARG A 1 198 ? -13.242 8.484 -0.16 1 92.31 198 ARG A CA 1
ATOM 1518 C C . ARG A 1 198 ? -13.016 7.688 -1.439 1 92.31 198 ARG A C 1
ATOM 1520 O O . ARG A 1 198 ? -13.445 6.535 -1.546 1 92.31 198 ARG A O 1
ATOM 1527 N N . VAL A 1 199 ? -12.273 8.203 -2.355 1 88.5 199 VAL A N 1
ATOM 1528 C CA . VAL A 1 199 ? -12.055 7.582 -3.656 1 88.5 199 VAL A CA 1
ATOM 1529 C C . VAL A 1 199 ? -11.227 6.309 -3.49 1 88.5 199 VAL A C 1
ATOM 1531 O O . VAL A 1 199 ? -11.289 5.402 -4.324 1 88.5 199 VAL A O 1
ATOM 1534 N N . VAL A 1 200 ? -10.492 6.203 -2.449 1 88.5 200 VAL A N 1
ATOM 1535 C CA . VAL A 1 200 ? -9.625 5.059 -2.189 1 88.5 200 VAL A CA 1
ATOM 1536 C C . VAL A 1 200 ? -10.461 3.891 -1.665 1 88.5 200 VAL A C 1
ATOM 1538 O O . VAL A 1 200 ? -10.156 2.729 -1.954 1 88.5 200 VAL A O 1
ATOM 1541 N N . GLY A 1 201 ? -11.445 4.16 -0.962 1 92 201 GLY A N 1
ATOM 1542 C CA . GLY A 1 201 ? -12.328 3.166 -0.37 1 92 201 GLY A CA 1
ATOM 1543 C C . GLY A 1 201 ? -13.75 3.66 -0.19 1 92 201 GLY A C 1
ATOM 1544 O O . GLY A 1 201 ? -14.203 3.879 0.937 1 92 201 GLY A O 1
ATOM 1545 N N . LEU A 1 202 ? -14.438 3.664 -1.288 1 87.88 202 LEU A N 1
ATOM 1546 C CA . LEU A 1 202 ? -15.75 4.285 -1.334 1 87.88 202 LEU A CA 1
ATOM 1547 C C . LEU A 1 202 ? -16.719 3.598 -0.371 1 87.88 202 LEU A C 1
ATOM 1549 O O . LEU A 1 202 ? -17.266 4.238 0.521 1 87.88 202 LEU A O 1
ATOM 1553 N N . SER A 1 203 ? -16.859 2.34 -0.518 1 92.56 203 SER A N 1
ATOM 1554 C CA . SER A 1 203 ? -17.844 1.602 0.281 1 92.56 203 SER A CA 1
ATOM 1555 C C . SER A 1 203 ? -17.5 1.66 1.765 1 92.56 203 SER A C 1
ATOM 1557 O O . SER A 1 203 ? -18.359 1.929 2.6 1 92.56 203 SER A O 1
ATOM 1559 N N . LEU A 1 204 ? -16.203 1.5 2.086 1 94.25 204 LEU A N 1
ATOM 1560 C CA . LEU A 1 204 ? -15.781 1.536 3.479 1 94.25 204 LEU A CA 1
ATOM 1561 C C . LEU A 1 204 ? -15.969 2.93 4.07 1 94.25 204 LEU A C 1
ATOM 1563 O O . LEU A 1 204 ? -16.453 3.074 5.195 1 94.25 204 LEU A O 1
ATOM 1567 N N . TYR A 1 205 ? -15.578 3.922 3.291 1 95.44 205 TYR A N 1
ATOM 1568 C CA . TYR A 1 205 ? -15.711 5.305 3.734 1 95.44 205 TYR A CA 1
ATOM 1569 C C . TYR A 1 205 ? -17.172 5.637 4.055 1 95.44 205 TYR A C 1
ATOM 1571 O O . TYR A 1 205 ? -17.469 6.156 5.133 1 95.44 205 TYR A O 1
ATOM 1579 N N . ASP A 1 206 ? -18.078 5.281 3.148 1 94.75 206 ASP A N 1
ATOM 1580 C CA . ASP A 1 206 ? -19.5 5.59 3.307 1 94.75 206 ASP A CA 1
ATOM 1581 C C . ASP A 1 206 ? -20.094 4.82 4.477 1 94.75 206 ASP A C 1
ATOM 1583 O O . ASP A 1 206 ? -20.938 5.348 5.211 1 94.75 206 ASP A O 1
ATOM 1587 N N . ASP A 1 207 ? -19.688 3.609 4.629 1 95.31 207 ASP A N 1
ATOM 1588 C CA . ASP A 1 207 ? -20.172 2.803 5.746 1 95.31 207 ASP A CA 1
ATOM 1589 C C . ASP A 1 207 ? -19.734 3.402 7.082 1 95.31 207 ASP A C 1
ATOM 1591 O O . ASP A 1 207 ? -20.531 3.457 8.023 1 95.31 207 ASP A O 1
ATOM 1595 N N . ILE A 1 208 ? -18.531 3.844 7.168 1 97 208 ILE A N 1
ATOM 1596 C CA . ILE A 1 208 ? -18 4.434 8.398 1 97 208 ILE A CA 1
ATOM 1597 C C . ILE A 1 208 ? -18.75 5.73 8.703 1 97 208 ILE A C 1
ATOM 1599 O O . ILE A 1 208 ? -19.203 5.941 9.828 1 97 208 ILE A O 1
ATOM 1603 N N . ALA A 1 209 ? -18.859 6.547 7.695 1 96.62 209 ALA A N 1
ATOM 1604 C CA . ALA A 1 209 ? -19.547 7.824 7.859 1 96.62 209 ALA A CA 1
ATOM 1605 C C . ALA A 1 209 ? -21 7.617 8.312 1 96.62 209 ALA A C 1
ATOM 1607 O O . ALA A 1 209 ? -21.469 8.289 9.227 1 96.62 209 ALA A O 1
ATOM 1608 N N . ALA A 1 210 ? -21.672 6.68 7.688 1 96.06 210 ALA A N 1
ATOM 1609 C CA . ALA A 1 210 ? -23.062 6.379 8.031 1 96.06 210 ALA A CA 1
ATOM 1610 C C . ALA A 1 210 ? -23.156 5.848 9.461 1 96.06 210 ALA A C 1
ATOM 1612 O O . ALA A 1 210 ? -24.078 6.211 10.195 1 96.06 210 ALA A O 1
ATOM 1613 N N . ALA A 1 211 ? -22.234 5.027 9.781 1 96.38 211 ALA A N 1
ATOM 1614 C CA . ALA A 1 211 ? -22.234 4.461 11.133 1 96.38 211 ALA A CA 1
ATOM 1615 C C . ALA A 1 211 ? -22.078 5.551 12.188 1 96.38 211 ALA A C 1
ATOM 1617 O O . ALA A 1 211 ? -22.75 5.535 13.219 1 96.38 211 ALA A O 1
ATOM 1618 N N . CYS A 1 212 ? -21.203 6.469 11.93 1 96.88 212 CYS A N 1
ATOM 1619 C CA . CYS A 1 212 ? -20.969 7.57 12.859 1 96.88 212 CYS A CA 1
ATOM 1620 C C . CYS A 1 212 ? -22.203 8.469 12.953 1 96.88 212 CYS A C 1
ATOM 1622 O O . CYS A 1 212 ? -22.594 8.883 14.047 1 96.88 212 CYS A O 1
ATOM 1624 N N . ARG A 1 213 ? -22.797 8.68 11.828 1 96.81 213 ARG A N 1
ATOM 1625 C CA . ARG A 1 213 ? -24.031 9.461 11.828 1 96.81 213 ARG A CA 1
ATOM 1626 C C . ARG A 1 213 ? -25.125 8.766 12.641 1 96.81 213 ARG A C 1
ATOM 1628 O O . ARG A 1 213 ? -25.828 9.414 13.43 1 96.81 213 ARG A O 1
ATOM 1635 N N . ASN A 1 214 ? -25.266 7.535 12.438 1 95.81 214 ASN A N 1
ATOM 1636 C CA . ASN A 1 214 ? -26.25 6.75 13.172 1 95.81 214 ASN A CA 1
ATOM 1637 C C . ASN A 1 214 ? -25.969 6.762 14.672 1 95.81 214 ASN A C 1
ATOM 1639 O O . ASN A 1 214 ? -26.891 6.621 15.484 1 95.81 214 ASN A O 1
ATOM 1643 N N . ALA A 1 215 ? -24.719 6.945 15.016 1 95.69 215 ALA A N 1
ATOM 1644 C CA . ALA A 1 215 ? -24.328 7.008 16.422 1 95.69 215 ALA A CA 1
ATOM 1645 C C . ALA A 1 215 ? -24.516 8.406 16.984 1 95.69 215 ALA A C 1
ATOM 1647 O O . ALA A 1 215 ? -24.266 8.648 18.172 1 95.69 215 ALA A O 1
ATOM 1648 N N . GLY A 1 216 ? -24.891 9.352 16.156 1 96.19 216 GLY A N 1
ATOM 1649 C CA . GLY A 1 216 ? -25.344 10.641 16.656 1 96.19 216 GLY A CA 1
ATOM 1650 C C . GLY A 1 216 ? -24.344 11.758 16.391 1 96.19 216 GLY A C 1
ATOM 1651 O O . GLY A 1 216 ? -24.438 12.828 17 1 96.19 216 GLY A O 1
ATOM 1652 N N . PHE A 1 217 ? -23.328 11.484 15.523 1 96.62 217 PHE A N 1
ATOM 1653 C CA . PHE A 1 217 ? -22.375 12.562 15.258 1 96.62 217 PHE A CA 1
ATOM 1654 C C . PHE A 1 217 ? -21.844 12.477 13.836 1 96.62 217 PHE A C 1
ATOM 1656 O O . PHE A 1 217 ? -21.953 11.438 13.188 1 96.62 217 PHE A O 1
ATOM 1663 N N . GLU A 1 218 ? -21.344 13.602 13.359 1 96.69 218 GLU A N 1
ATOM 1664 C CA . GLU A 1 218 ? -20.609 13.672 12.094 1 96.69 218 GLU A CA 1
ATOM 1665 C C . GLU A 1 218 ? -19.109 13.609 12.336 1 96.69 218 GLU A C 1
ATOM 1667 O O . GLU A 1 218 ? -18.547 14.469 13.031 1 96.69 218 GLU A O 1
ATOM 1672 N N . LEU A 1 219 ? -18.5 12.578 11.773 1 94.56 219 LEU A N 1
ATOM 1673 C CA . LEU A 1 219 ? -17.078 12.469 12.023 1 94.56 219 LEU A CA 1
ATOM 1674 C C . LEU A 1 219 ? -16.312 13.594 11.336 1 94.56 219 LEU A C 1
ATOM 1676 O O . LEU A 1 219 ? -16.766 14.109 10.305 1 94.56 219 LEU A O 1
ATOM 1680 N N . VAL A 1 220 ? -15.25 14.023 11.969 1 94.56 220 VAL A N 1
ATOM 1681 C CA . VAL A 1 220 ? -14.352 15.031 11.406 1 94.56 220 VAL A CA 1
ATOM 1682 C C . VAL A 1 220 ? -13.023 14.383 11.016 1 94.56 220 VAL A C 1
ATOM 1684 O O . VAL A 1 220 ? -12.297 13.883 11.875 1 94.56 220 VAL A O 1
ATOM 1687 N N . VAL A 1 221 ? -12.758 14.422 9.734 1 95.25 221 VAL A N 1
ATOM 1688 C CA . VAL A 1 221 ? -11.477 13.891 9.266 1 95.25 221 VAL A CA 1
ATOM 1689 C C . VAL A 1 221 ? -10.391 14.953 9.438 1 95.25 221 VAL A C 1
ATOM 1691 O O . VAL A 1 221 ? -10.312 15.906 8.664 1 95.25 221 VAL A O 1
ATOM 1694 N N . ALA A 1 222 ? -9.57 14.742 10.43 1 93.75 222 ALA A N 1
ATOM 1695 C CA . ALA A 1 222 ? -8.508 15.695 10.719 1 93.75 222 ALA A CA 1
ATOM 1696 C C . ALA A 1 222 ? -7.289 15.445 9.836 1 93.75 222 ALA A C 1
ATOM 1698 O O . ALA A 1 222 ? -6.512 16.359 9.562 1 93.75 222 ALA A O 1
ATOM 1699 N N . GLN A 1 223 ? -7.109 14.227 9.453 1 93.56 223 GLN A N 1
ATOM 1700 C CA . GLN A 1 223 ? -5.992 13.82 8.609 1 93.56 223 GLN A CA 1
ATOM 1701 C C . GLN A 1 223 ? -6.367 12.648 7.719 1 93.56 223 GLN A C 1
ATOM 1703 O O . GLN A 1 223 ? -6.934 11.656 8.188 1 93.56 223 GLN A O 1
ATOM 1708 N N . GLU A 1 224 ? -6.059 12.805 6.438 1 95.12 224 GLU A N 1
ATOM 1709 C CA . GLU A 1 224 ? -6.23 11.68 5.516 1 95.12 224 GLU A CA 1
ATOM 1710 C C . GLU A 1 224 ? -4.934 10.891 5.359 1 95.12 224 GLU A C 1
ATOM 1712 O O . GLU A 1 224 ? -3.852 11.477 5.285 1 95.12 224 GLU A O 1
ATOM 1717 N N . ALA A 1 225 ? -5.062 9.586 5.453 1 95.38 225 ALA A N 1
ATOM 1718 C CA . ALA A 1 225 ? -3.986 8.688 5.055 1 95.38 225 ALA A CA 1
ATOM 1719 C C . ALA A 1 225 ? -4.168 8.219 3.611 1 95.38 225 ALA A C 1
ATOM 1721 O O . ALA A 1 225 ? -5.289 7.973 3.168 1 95.38 225 ALA A O 1
ATOM 1722 N N . PRO A 1 226 ? -3.041 8.055 2.902 1 92.88 226 PRO A N 1
ATOM 1723 C CA . PRO A 1 226 ? -3.164 7.754 1.475 1 92.88 226 PRO A CA 1
ATOM 1724 C C . PRO A 1 226 ? -3.791 6.387 1.215 1 92.88 226 PRO A C 1
ATOM 1726 O O . PRO A 1 226 ? -4.43 6.184 0.179 1 92.88 226 PRO A O 1
ATOM 1729 N N . GLN A 1 227 ? -3.543 5.449 2.061 1 92.69 227 GLN A N 1
ATOM 1730 C CA . GLN A 1 227 ? -4.051 4.082 1.96 1 92.69 227 GLN A CA 1
ATOM 1731 C C . GLN A 1 227 ? -4.641 3.617 3.287 1 92.69 227 GLN A C 1
ATOM 1733 O O . GLN A 1 227 ? -4.332 4.176 4.34 1 92.69 227 GLN A O 1
ATOM 1738 N N . ILE A 1 228 ? -5.441 2.59 3.217 1 90.88 228 ILE A N 1
ATOM 1739 C CA . ILE A 1 228 ? -6.113 2.08 4.406 1 90.88 228 ILE A CA 1
ATOM 1740 C C . ILE A 1 228 ? -5.082 1.527 5.387 1 90.88 228 ILE A C 1
ATOM 1742 O O . ILE A 1 228 ? -5.098 1.866 6.57 1 90.88 228 ILE A O 1
ATOM 1746 N N . PRO A 1 229 ? -4.082 0.785 4.914 1 91.19 229 PRO A N 1
ATOM 1747 C CA . PRO A 1 229 ? -3.098 0.299 5.883 1 91.19 229 PRO A CA 1
ATOM 1748 C C . PRO A 1 229 ? -2.262 1.423 6.492 1 91.19 229 PRO A C 1
ATOM 1750 O O . PRO A 1 229 ? -1.821 1.318 7.637 1 91.19 229 PRO A O 1
ATOM 1753 N N . SER A 1 230 ? -2.086 2.506 5.805 1 91.62 230 SER A N 1
ATOM 1754 C CA . SER A 1 230 ? -1.258 3.602 6.301 1 91.62 230 SER A CA 1
ATOM 1755 C C . SER A 1 230 ? -1.979 4.391 7.391 1 91.62 230 SER A C 1
ATOM 1757 O O . SER A 1 230 ? -1.358 5.172 8.117 1 91.62 230 SER A O 1
ATOM 1759 N N . VAL A 1 231 ? -3.299 4.172 7.492 1 94.75 231 VAL A N 1
ATOM 1760 C CA . VAL A 1 231 ? -4.066 4.84 8.539 1 94.75 231 VAL A CA 1
ATOM 1761 C C . VAL A 1 231 ? -3.498 4.469 9.906 1 94.75 231 VAL A C 1
ATOM 1763 O O . VAL A 1 231 ? -3.398 5.32 10.797 1 94.75 231 VAL A O 1
ATOM 1766 N N . VAL A 1 232 ? -3.09 3.24 10.039 1 94.19 232 VAL A N 1
ATOM 1767 C CA . VAL A 1 232 ? -2.646 2.701 11.32 1 94.19 232 VAL A CA 1
ATOM 1768 C C . VAL A 1 232 ? -1.362 3.404 11.758 1 94.19 232 VAL A C 1
ATOM 1770 O O . VAL A 1 232 ? -1.158 3.654 12.945 1 94.19 232 VAL A O 1
ATOM 1773 N N . ASN A 1 233 ? -0.514 3.707 10.836 1 91.81 233 ASN A N 1
ATOM 1774 C CA . ASN A 1 233 ? 0.736 4.391 11.148 1 91.81 233 ASN A CA 1
ATOM 1775 C C . ASN A 1 233 ? 0.485 5.793 11.695 1 91.81 233 ASN A C 1
ATOM 1777 O O . ASN A 1 233 ? 1.195 6.246 12.602 1 91.81 233 ASN A O 1
ATOM 1781 N N . LEU A 1 234 ? -0.49 6.441 11.133 1 93.62 234 LEU A N 1
ATOM 1782 C CA . LEU A 1 234 ? -0.809 7.789 11.586 1 93.62 234 LEU A CA 1
ATOM 1783 C C . LEU A 1 234 ? -1.497 7.758 12.945 1 93.62 234 LEU A C 1
ATOM 1785 O O . LEU A 1 234 ? -1.318 8.672 13.758 1 93.62 234 LEU A O 1
ATOM 1789 N N . VAL A 1 235 ? -2.279 6.691 13.195 1 96.38 235 VAL A N 1
ATOM 1790 C CA . VAL A 1 235 ? -2.85 6.496 14.523 1 96.38 235 VAL A CA 1
ATOM 1791 C C . VAL A 1 235 ? -1.729 6.305 15.547 1 96.38 235 VAL A C 1
ATOM 1793 O O . VAL A 1 235 ? -1.745 6.914 16.625 1 96.38 235 VAL A O 1
ATOM 1796 N N . ALA A 1 236 ? -0.775 5.516 15.195 1 92 236 ALA A N 1
ATOM 1797 C CA . ALA A 1 236 ? 0.373 5.266 16.062 1 92 236 ALA A CA 1
ATOM 1798 C C . ALA A 1 236 ? 1.118 6.559 16.375 1 92 236 ALA A C 1
ATOM 1800 O O . ALA A 1 236 ? 1.694 6.707 17.453 1 92 236 ALA A O 1
ATOM 1801 N N . ALA A 1 237 ? 1.06 7.5 15.461 1 89.88 237 ALA A N 1
ATOM 1802 C CA . ALA A 1 237 ? 1.715 8.797 15.617 1 89.88 237 ALA A CA 1
ATOM 1803 C C . ALA A 1 237 ? 0.845 9.758 16.422 1 89.88 237 ALA A C 1
ATOM 1805 O O . ALA A 1 237 ? 1.164 10.945 16.531 1 89.88 237 ALA A O 1
ATOM 1806 N N . ASN A 1 238 ? -0.284 9.336 16.906 1 92 238 ASN A N 1
ATOM 1807 C CA . ASN A 1 238 ? -1.175 10.086 17.781 1 92 238 ASN A CA 1
ATOM 1808 C C . ASN A 1 238 ? -1.842 11.25 17.047 1 92 238 ASN A C 1
ATOM 1810 O O . ASN A 1 238 ? -2.033 12.32 17.625 1 92 238 ASN A O 1
ATOM 1814 N N . LEU A 1 239 ? -2.146 10.992 15.75 1 92.94 239 LEU A N 1
ATOM 1815 C CA . LEU A 1 239 ? -2.746 12.078 14.977 1 92.94 239 LEU A CA 1
ATOM 1816 C C . LEU A 1 239 ? -4.27 12 15.023 1 92.94 239 LEU A C 1
ATOM 1818 O O . LEU A 1 239 ? -4.953 12.938 14.609 1 92.94 239 LEU A O 1
ATOM 1822 N N . GLY A 1 240 ? -4.801 10.922 15.484 1 96.44 240 GLY A N 1
ATOM 1823 C CA . GLY A 1 240 ? -6.238 10.719 15.562 1 96.44 240 GLY A CA 1
ATOM 1824 C C . GLY A 1 240 ? -6.625 9.266 15.773 1 96.44 240 GLY A C 1
ATOM 1825 O O . GLY A 1 240 ? -5.785 8.438 16.125 1 96.44 240 GLY A O 1
ATOM 1826 N N . VAL A 1 241 ? -7.922 9.023 15.648 1 98.12 241 VAL A N 1
ATOM 1827 C CA . VAL A 1 241 ? -8.484 7.676 15.758 1 98.12 241 VAL A CA 1
ATOM 1828 C C . VAL A 1 241 ? -9.023 7.234 14.398 1 98.12 241 VAL A C 1
ATOM 1830 O O . VAL A 1 241 ? -9.156 8.047 13.484 1 98.12 241 VAL A O 1
ATOM 1833 N N . SER A 1 242 ? -9.234 5.953 14.281 1 98.12 242 SER A N 1
ATOM 1834 C CA . SER A 1 242 ? -9.766 5.48 13.008 1 98.12 242 SER A CA 1
ATOM 1835 C C . SER A 1 242 ? -10.602 4.223 13.195 1 98.12 242 SER A C 1
ATOM 1837 O O . SER A 1 242 ? -10.758 3.73 14.312 1 98.12 242 SER A O 1
ATOM 1839 N N . ILE A 1 243 ? -11.32 3.812 12.156 1 97.69 243 ILE A N 1
ATOM 1840 C CA . ILE A 1 243 ? -12.062 2.561 12.039 1 97.69 243 ILE A CA 1
ATOM 1841 C C . ILE A 1 243 ? -11.531 1.766 10.844 1 97.69 243 ILE A C 1
ATOM 1843 O O . ILE A 1 243 ? -11.438 2.291 9.734 1 97.69 243 ILE A O 1
ATOM 1847 N N . VAL A 1 244 ? -11.109 0.547 11.117 1 97.19 244 VAL A N 1
ATOM 1848 C CA . VAL A 1 244 ? -10.484 -0.251 10.07 1 97.19 244 VAL A CA 1
ATOM 1849 C C . VAL A 1 244 ? -11.047 -1.668 10.086 1 97.19 244 VAL A C 1
ATOM 1851 O O . VAL A 1 244 ? -11.547 -2.131 11.117 1 97.19 244 VAL A O 1
ATOM 1854 N N . PRO A 1 245 ? -11.016 -2.369 8.898 1 96.81 245 PRO A N 1
ATOM 1855 C CA . PRO A 1 245 ? -11.352 -3.795 8.93 1 96.81 245 PRO A CA 1
ATOM 1856 C C . PRO A 1 245 ? -10.477 -4.59 9.891 1 96.81 245 PRO A C 1
ATOM 1858 O O . PRO A 1 245 ? -9.297 -4.277 10.062 1 96.81 245 PRO A O 1
ATOM 1861 N N . ALA A 1 246 ? -11.031 -5.672 10.453 1 95.94 246 ALA A N 1
ATOM 1862 C CA . ALA A 1 246 ? -10.336 -6.488 11.445 1 95.94 246 ALA A CA 1
ATOM 1863 C C . ALA A 1 246 ? -9.039 -7.047 10.883 1 95.94 246 ALA A C 1
ATOM 1865 O O . ALA A 1 246 ? -8.062 -7.227 11.609 1 95.94 246 ALA A O 1
ATOM 1866 N N . SER A 1 247 ? -9.008 -7.281 9.625 1 93.44 247 SER A N 1
ATOM 1867 C CA . SER A 1 247 ? -7.812 -7.832 8.992 1 93.44 247 SER A CA 1
ATOM 1868 C C . SER A 1 247 ? -6.633 -6.871 9.109 1 93.44 247 SER A C 1
ATOM 1870 O O . SER A 1 247 ? -5.48 -7.301 9.164 1 93.44 247 SER A O 1
ATOM 1872 N N . ILE A 1 248 ? -6.895 -5.578 9.18 1 94.25 248 ILE A N 1
ATOM 1873 C CA . ILE A 1 248 ? -5.859 -4.559 9.289 1 94.25 248 ILE A CA 1
ATOM 1874 C C . ILE A 1 248 ? -5.199 -4.637 10.664 1 94.25 248 ILE A C 1
ATOM 1876 O O . ILE A 1 248 ? -4.07 -4.176 10.844 1 94.25 248 ILE A O 1
ATOM 1880 N N . ALA A 1 249 ? -5.855 -5.25 11.609 1 93.06 249 ALA A N 1
ATOM 1881 C CA . ALA A 1 249 ? -5.336 -5.359 12.977 1 93.06 249 ALA A CA 1
ATOM 1882 C C . ALA A 1 249 ? -4.156 -6.32 13.031 1 93.06 249 ALA A C 1
ATOM 1884 O O . ALA A 1 249 ? -3.502 -6.445 14.07 1 93.06 249 ALA A O 1
ATOM 1885 N N . GLN A 1 250 ? -3.83 -6.914 11.961 1 88.25 250 GLN A N 1
ATOM 1886 C CA . GLN A 1 250 ? -2.602 -7.691 11.867 1 88.25 250 GLN A CA 1
ATOM 1887 C C . GLN A 1 250 ? -1.374 -6.785 11.859 1 88.25 250 GLN A C 1
ATOM 1889 O O . GLN A 1 250 ? -0.256 -7.242 12.109 1 88.25 250 GLN A O 1
ATOM 1894 N N . ILE A 1 251 ? -1.648 -5.543 11.438 1 89.44 251 ILE A N 1
ATOM 1895 C CA . ILE A 1 251 ? -0.603 -4.539 11.594 1 89.44 251 ILE A CA 1
ATOM 1896 C C . ILE A 1 251 ? -0.494 -4.133 13.062 1 89.44 251 ILE A C 1
ATOM 1898 O O . ILE A 1 251 ? -1.32 -3.367 13.562 1 89.44 251 ILE A O 1
ATOM 1902 N N . LYS A 1 252 ? 0.46 -4.676 13.719 1 88.56 252 LYS A N 1
ATOM 1903 C CA . LYS A 1 252 ? 0.637 -4.41 15.148 1 88.56 252 LYS A CA 1
ATOM 1904 C C . LYS A 1 252 ? 1.789 -3.438 15.383 1 88.56 252 LYS A C 1
ATOM 1906 O O . LYS A 1 252 ? 2.945 -3.852 15.492 1 88.56 252 LYS A O 1
ATOM 1911 N N . LEU A 1 253 ? 1.399 -2.266 15.5 1 86.19 253 LEU A N 1
ATOM 1912 C CA . LEU A 1 253 ? 2.365 -1.224 15.836 1 86.19 253 LEU A CA 1
ATOM 1913 C C . LEU A 1 253 ? 2.342 -0.918 17.328 1 86.19 253 LEU A C 1
ATOM 1915 O O . LEU A 1 253 ? 1.274 -0.897 17.953 1 86.19 253 LEU A O 1
ATOM 1919 N N . ASP A 1 254 ? 3.42 -0.709 18.062 1 81.94 254 ASP A N 1
ATOM 1920 C CA . ASP A 1 254 ? 3.502 -0.411 19.484 1 81.94 254 ASP A CA 1
ATOM 1921 C C . ASP A 1 254 ? 2.639 0.797 19.844 1 81.94 254 ASP A C 1
ATOM 1923 O O . ASP A 1 254 ? 2.021 0.831 20.906 1 81.94 254 ASP A O 1
ATOM 1927 N N . GLY A 1 255 ? 2.25 1.586 19.047 1 87.44 255 GLY A N 1
ATOM 1928 C CA . GLY A 1 255 ? 1.532 2.82 19.328 1 87.44 255 GLY A CA 1
ATOM 1929 C C . GLY A 1 255 ? 0.07 2.762 18.922 1 87.44 255 GLY A C 1
ATOM 1930 O O . GLY A 1 255 ? -0.627 3.777 18.953 1 87.44 255 GLY A O 1
ATOM 1931 N N . VAL A 1 256 ? -0.408 1.525 18.75 1 94.81 256 VAL A N 1
ATOM 1932 C CA . VAL A 1 256 ? -1.795 1.418 18.312 1 94.81 256 VAL A CA 1
ATOM 1933 C C . VAL A 1 256 ? -2.512 0.339 19.109 1 94.81 256 VAL A C 1
ATOM 1935 O O . VAL A 1 256 ? -1.939 -0.717 19.391 1 94.81 256 VAL A O 1
ATOM 1938 N N . ALA A 1 257 ? -3.721 0.602 19.594 1 97.12 257 ALA A N 1
ATOM 1939 C CA . ALA A 1 257 ? -4.633 -0.366 20.203 1 97.12 257 ALA A CA 1
ATOM 1940 C C . ALA A 1 257 ? -5.887 -0.546 19.359 1 97.12 257 ALA A C 1
ATOM 1942 O O . ALA A 1 257 ? -6.488 0.434 18.906 1 97.12 257 ALA A O 1
ATOM 1943 N N . TYR A 1 258 ? -6.238 -1.778 19.156 1 97.31 258 TYR A N 1
ATOM 1944 C CA . TYR A 1 258 ? -7.477 -2.088 18.453 1 97.31 258 TYR A CA 1
ATOM 1945 C C . TYR A 1 258 ? -8.578 -2.469 19.438 1 97.31 258 TYR A C 1
ATOM 1947 O O . TYR A 1 258 ? -8.344 -3.232 20.375 1 97.31 258 TYR A O 1
ATOM 1955 N N . ARG A 1 259 ? -9.766 -1.927 19.266 1 97.94 259 ARG A N 1
ATOM 1956 C CA . ARG A 1 259 ? -10.898 -2.225 20.141 1 97.94 259 ARG A CA 1
ATOM 1957 C C . ARG A 1 259 ? -12.148 -2.521 19.328 1 97.94 259 ARG A C 1
ATOM 1959 O O . ARG A 1 259 ? -12.422 -1.853 18.328 1 97.94 259 ARG A O 1
ATOM 1966 N N . PRO A 1 260 ? -12.898 -3.562 19.75 1 97.81 260 PRO A N 1
ATOM 1967 C CA . PRO A 1 260 ? -14.203 -3.783 19.109 1 97.81 260 PRO A CA 1
ATOM 1968 C C . PRO A 1 260 ? -15.172 -2.629 19.344 1 97.81 260 PRO A C 1
ATOM 1970 O O . PRO A 1 260 ? -15.078 -1.927 20.344 1 97.81 260 PRO A O 1
ATOM 1973 N N . ILE A 1 261 ? -15.969 -2.438 18.344 1 97.5 261 ILE A N 1
ATOM 1974 C CA . ILE A 1 261 ? -17.047 -1.452 18.453 1 97.5 261 ILE A CA 1
ATOM 1975 C C . ILE A 1 261 ? -18.219 -2.049 19.234 1 97.5 261 ILE A C 1
ATOM 1977 O O . ILE A 1 261 ? -18.672 -3.154 18.922 1 97.5 261 ILE A O 1
ATOM 1981 N N . GLU A 1 262 ? -18.625 -1.33 20.203 1 96.25 262 GLU A N 1
ATOM 1982 C CA . GLU A 1 262 ? -19.781 -1.764 20.969 1 96.25 262 GLU A CA 1
ATOM 1983 C C . GLU A 1 262 ? -21.062 -1.65 20.141 1 96.25 262 GLU A C 1
ATOM 1985 O O . GLU A 1 262 ? -21.266 -0.658 19.438 1 96.25 262 GLU A O 1
ATOM 1990 N N . GLY A 1 263 ? -21.953 -2.682 20.281 1 90.19 263 GLY A N 1
ATOM 1991 C CA . GLY A 1 263 ? -23.219 -2.656 19.562 1 90.19 263 GLY A CA 1
ATOM 1992 C C . GLY A 1 263 ? -23.188 -3.477 18.281 1 90.19 263 GLY A C 1
ATOM 1993 O O . GLY A 1 263 ? -22.375 -4.398 18.156 1 90.19 263 GLY A O 1
ATOM 1994 N N . PRO A 1 264 ? -24.203 -3.174 17.422 1 84.94 264 PRO A N 1
ATOM 1995 C CA . PRO A 1 264 ? -24.219 -3.898 16.141 1 84.94 264 PRO A CA 1
ATOM 1996 C C . PRO A 1 264 ? -22.938 -3.695 15.336 1 84.94 264 PRO A C 1
ATOM 1998 O O . PRO A 1 264 ? -22.422 -2.574 15.25 1 84.94 264 PRO A O 1
ATOM 2001 N N . PRO A 1 265 ? -22.516 -4.703 14.828 1 82.31 265 PRO A N 1
ATOM 2002 C CA . PRO A 1 265 ? -21.219 -4.652 14.164 1 82.31 265 PRO A CA 1
ATOM 2003 C C . PRO A 1 265 ? -21.234 -3.836 12.875 1 82.31 265 PRO A C 1
ATOM 2005 O O . PRO A 1 265 ? -22.141 -3.994 12.055 1 82.31 265 PRO A O 1
ATOM 2008 N N . LEU A 1 266 ? -20.391 -2.898 12.781 1 93.62 266 LEU A N 1
ATOM 2009 C CA . LEU A 1 266 ? -19.984 -2.359 11.492 1 93.62 266 LEU A CA 1
ATOM 2010 C C . LEU A 1 266 ? -19.125 -3.367 10.719 1 93.62 266 LEU A C 1
ATOM 2012 O O . LEU A 1 266 ? -18.25 -4 11.297 1 93.62 266 LEU A O 1
ATOM 2016 N N . VAL A 1 267 ? -19.484 -3.586 9.438 1 95.38 267 VAL A N 1
ATOM 2017 C CA . VAL A 1 267 ? -18.781 -4.664 8.742 1 95.38 267 VAL A CA 1
ATOM 2018 C C . VAL A 1 267 ? -18.094 -4.113 7.496 1 95.38 267 VAL A C 1
ATOM 2020 O O . VAL A 1 267 ? -18.531 -3.113 6.922 1 95.38 267 VAL A O 1
ATOM 2023 N N . ALA A 1 268 ? -17.016 -4.699 7.168 1 95.62 268 ALA A N 1
ATOM 2024 C CA . ALA A 1 268 ? -16.312 -4.5 5.902 1 95.62 268 ALA A CA 1
ATOM 2025 C C . ALA A 1 268 ? -16.609 -5.637 4.926 1 95.62 268 ALA A C 1
ATOM 2027 O O . ALA A 1 268 ? -16.359 -6.805 5.234 1 95.62 268 ALA A O 1
ATOM 2028 N N . ARG A 1 269 ? -17.156 -5.285 3.809 1 96.25 269 ARG A N 1
ATOM 2029 C CA . ARG A 1 269 ? -17.5 -6.277 2.797 1 96.25 269 ARG A CA 1
ATOM 2030 C C . ARG A 1 269 ? -16.328 -6.535 1.855 1 96.25 269 ARG A C 1
ATOM 2032 O O . ARG A 1 269 ? -15.539 -5.629 1.577 1 96.25 269 ARG A O 1
ATOM 2039 N N . LEU A 1 270 ? -16.203 -7.742 1.457 1 96.5 270 LEU A N 1
ATOM 2040 C CA . LEU A 1 270 ? -15.164 -8.211 0.542 1 96.5 270 LEU A CA 1
ATOM 2041 C C . LEU A 1 270 ? -15.719 -9.25 -0.423 1 96.5 270 LEU A C 1
ATOM 2043 O O . LEU A 1 270 ? -16.594 -10.039 -0.058 1 96.5 270 LEU A O 1
ATOM 2047 N N . GLY A 1 271 ? -15.273 -9.18 -1.669 1 96.94 271 GLY A N 1
ATOM 2048 C CA . GLY A 1 271 ? -15.688 -10.18 -2.637 1 96.94 271 GLY A CA 1
ATOM 2049 C C . GLY A 1 271 ? -14.703 -10.352 -3.773 1 96.94 271 GLY A C 1
ATOM 2050 O O . GLY A 1 271 ? -13.828 -9.508 -3.98 1 96.94 271 GLY A O 1
ATOM 2051 N N . LEU A 1 272 ? -14.781 -11.477 -4.41 1 97.75 272 LEU A N 1
ATOM 2052 C CA . LEU A 1 272 ? -14.023 -11.758 -5.625 1 97.75 272 LEU A CA 1
ATOM 2053 C C . LEU A 1 272 ? -14.867 -11.477 -6.863 1 97.75 272 LEU A C 1
ATOM 2055 O O . LEU A 1 272 ? -15.961 -12.039 -7.016 1 97.75 272 LEU A O 1
ATOM 2059 N N . ALA A 1 273 ? -14.383 -10.594 -7.703 1 96.94 273 ALA A N 1
ATOM 2060 C CA . ALA A 1 273 ? -15.102 -10.18 -8.906 1 96.94 273 ALA A CA 1
ATOM 2061 C C . ALA A 1 273 ? -14.422 -10.727 -10.164 1 96.94 273 ALA A C 1
ATOM 2063 O O . ALA A 1 273 ? -13.195 -10.695 -10.281 1 96.94 273 ALA A O 1
ATOM 2064 N N . ILE A 1 274 ? -15.188 -11.266 -11.023 1 96 274 ILE A N 1
ATOM 2065 C CA . ILE A 1 274 ? -14.789 -11.672 -12.367 1 96 274 ILE A CA 1
ATOM 2066 C C . ILE A 1 274 ? -15.781 -11.125 -13.391 1 96 274 ILE A C 1
ATOM 2068 O O . ILE A 1 274 ? -16.969 -11.008 -13.102 1 96 274 ILE A O 1
ATOM 2072 N N . LEU A 1 275 ? -15.242 -10.766 -14.562 1 92.12 275 LEU A N 1
ATOM 2073 C CA . LEU A 1 275 ? -16.156 -10.289 -15.594 1 92.12 275 LEU A CA 1
ATOM 2074 C C . LEU A 1 275 ? -17.141 -11.383 -15.984 1 92.12 275 LEU A C 1
ATOM 2076 O O . LEU A 1 275 ? -16.766 -12.539 -16.188 1 92.12 275 LEU A O 1
ATOM 2080 N N . LYS A 1 276 ? -18.406 -11.062 -16.109 1 88.31 276 LYS A N 1
ATOM 2081 C CA . LYS A 1 276 ? -19.469 -12.008 -16.453 1 88.31 276 LYS A CA 1
ATOM 2082 C C . LYS A 1 276 ? -19.219 -12.625 -17.828 1 88.31 276 LYS A C 1
ATOM 2084 O O . LYS A 1 276 ? -19.453 -13.812 -18.047 1 88.31 276 LYS A O 1
ATOM 2089 N N . ALA A 1 277 ? -18.734 -11.797 -18.703 1 79.19 277 ALA A N 1
ATOM 2090 C CA . ALA A 1 277 ? -18.578 -12.195 -20.094 1 79.19 277 ALA A CA 1
ATOM 2091 C C . ALA A 1 277 ? -17.406 -13.148 -20.266 1 79.19 277 ALA A C 1
ATOM 2093 O O . ALA A 1 277 ? -17.312 -13.852 -21.281 1 79.19 277 ALA A O 1
ATOM 2094 N N . LEU A 1 278 ? -16.578 -13.133 -19.312 1 74.12 278 LEU A N 1
ATOM 2095 C CA . LEU A 1 278 ? -15.359 -13.938 -19.422 1 74.12 278 LEU A CA 1
ATOM 2096 C C . LEU A 1 278 ? -15.484 -15.219 -18.625 1 74.12 278 LEU A C 1
ATOM 2098 O O . LEU A 1 278 ? -15.867 -15.195 -17.453 1 74.12 278 LEU A O 1
ATOM 2102 N N . ARG A 1 279 ? -15.523 -16.344 -19.344 1 76.38 279 ARG A N 1
ATOM 2103 C CA . ARG A 1 279 ? -15.406 -17.625 -18.688 1 76.38 279 ARG A CA 1
ATOM 2104 C C . ARG A 1 279 ? -14.086 -18.312 -19.031 1 76.38 279 ARG A C 1
ATOM 2106 O O . ARG A 1 279 ? -13.82 -18.578 -20.203 1 76.38 279 ARG A O 1
ATOM 2113 N N . ALA A 1 280 ? -13.258 -18.359 -18.094 1 86.75 280 ALA A N 1
ATOM 2114 C CA . ALA A 1 280 ? -11.984 -19.062 -18.266 1 86.75 280 ALA A CA 1
ATOM 2115 C C . ALA A 1 280 ? -11.734 -20.047 -17.125 1 86.75 280 ALA A C 1
ATOM 2117 O O . ALA A 1 280 ? -12.039 -19.75 -15.977 1 86.75 28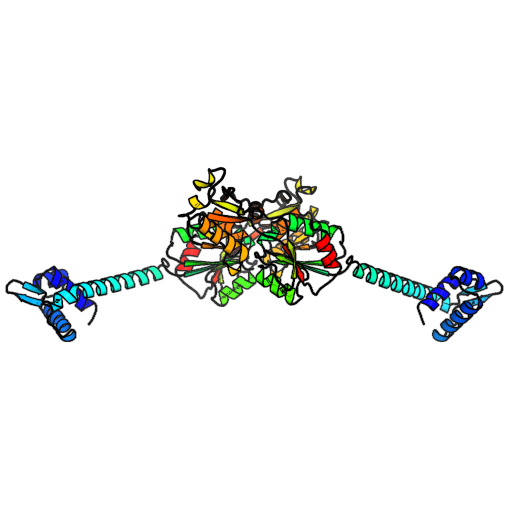0 ALA A O 1
ATOM 2118 N N . PRO A 1 281 ? -11.219 -21.203 -17.484 1 90.31 281 PRO A N 1
ATOM 2119 C CA . PRO A 1 281 ? -10.977 -22.219 -16.453 1 90.31 281 PRO A CA 1
ATOM 2120 C C . PRO A 1 281 ? -10.078 -21.719 -15.328 1 90.31 281 PRO A C 1
ATOM 2122 O O . PRO A 1 281 ? -10.273 -22.078 -14.164 1 90.31 281 PRO A O 1
ATOM 2125 N N . VAL A 1 282 ? -9.125 -20.875 -15.594 1 92.75 282 VAL A N 1
ATOM 2126 C CA . VAL A 1 282 ? -8.203 -20.391 -14.578 1 92.75 282 VAL A CA 1
ATOM 2127 C C . VAL A 1 282 ? -8.961 -19.562 -13.539 1 92.75 282 VAL A C 1
ATOM 2129 O O . VAL A 1 282 ? -8.672 -19.641 -12.344 1 92.75 282 VAL A O 1
ATOM 2132 N N . THR A 1 283 ? -9.93 -18.75 -13.977 1 94.31 283 THR A N 1
ATOM 2133 C CA . THR A 1 283 ? -10.719 -17.969 -13.039 1 94.31 283 THR A CA 1
ATOM 2134 C C . THR A 1 283 ? -11.766 -18.828 -12.344 1 94.31 283 THR A C 1
ATOM 2136 O O . THR A 1 283 ? -12.07 -18.609 -11.164 1 94.31 283 THR A O 1
ATOM 2139 N N . ASP A 1 284 ? -12.312 -19.797 -13.078 1 93.12 284 ASP A N 1
ATOM 2140 C CA . ASP A 1 284 ? -13.258 -20.719 -12.461 1 93.12 284 ASP A CA 1
ATOM 2141 C C . ASP A 1 284 ? -12.609 -21.5 -11.336 1 93.12 284 ASP A C 1
ATOM 2143 O O . ASP A 1 284 ? -13.219 -21.719 -10.281 1 93.12 284 ASP A O 1
ATOM 2147 N N . ASN A 1 285 ? -11.406 -21.969 -11.602 1 94.44 285 ASN A N 1
ATOM 2148 C CA . ASN A 1 285 ? -10.648 -22.656 -10.57 1 94.44 285 ASN A CA 1
ATOM 2149 C C . ASN A 1 285 ? -10.453 -21.781 -9.336 1 94.44 285 ASN A C 1
ATOM 2151 O O . ASN A 1 285 ? -10.625 -22.25 -8.211 1 94.44 285 ASN A O 1
ATOM 2155 N N . LEU A 1 286 ? -10.148 -20.5 -9.547 1 95.69 286 LEU A N 1
ATOM 2156 C CA . LEU A 1 286 ? -9.977 -19.547 -8.445 1 95.69 286 LEU A CA 1
ATOM 2157 C C . LEU A 1 286 ? -11.266 -19.406 -7.645 1 95.69 286 LEU A C 1
ATOM 2159 O O . LEU A 1 286 ? -11.25 -19.5 -6.414 1 95.69 286 LEU A O 1
ATOM 2163 N N . MET A 1 287 ? -12.367 -19.234 -8.32 1 94.38 287 MET A N 1
ATOM 2164 C CA . MET A 1 287 ? -13.672 -19.078 -7.684 1 94.38 287 MET A CA 1
ATOM 2165 C C . MET A 1 287 ? -14.047 -20.312 -6.875 1 94.38 287 MET A C 1
ATOM 2167 O O . MET A 1 287 ? -14.672 -20.203 -5.82 1 94.38 287 MET A O 1
ATOM 2171 N N . SER A 1 288 ? -13.648 -21.422 -7.332 1 94.31 288 SER A N 1
ATOM 2172 C CA . SER A 1 288 ? -14.008 -22.688 -6.699 1 94.31 288 SER A CA 1
ATOM 2173 C C . SER A 1 288 ? -13.32 -22.844 -5.348 1 94.31 288 SER A C 1
ATOM 2175 O O . SER A 1 288 ? -13.734 -23.672 -4.531 1 94.31 288 SER A O 1
ATOM 2177 N N . LEU A 1 289 ? -12.273 -22.125 -5.098 1 96 289 LEU A N 1
ATOM 2178 C CA . LEU A 1 289 ? -11.523 -22.219 -3.85 1 96 289 LEU A CA 1
ATOM 2179 C C . LEU A 1 289 ? -12.25 -21.484 -2.725 1 96 289 LEU A C 1
ATOM 2181 O O . LEU A 1 289 ? -11.93 -21.672 -1.548 1 96 289 LEU A O 1
ATOM 2185 N N . LEU A 1 290 ? -13.133 -20.562 -3.08 1 94.5 290 LEU A N 1
ATOM 2186 C CA . LEU A 1 290 ? -13.844 -19.766 -2.086 1 94.5 290 LEU A CA 1
ATOM 2187 C C . LEU A 1 290 ? -15.156 -20.438 -1.699 1 94.5 290 LEU A C 1
ATOM 2189 O O . LEU A 1 290 ? -15.859 -20.984 -2.557 1 94.5 290 LEU A O 1
ATOM 2193 N N . LYS A 1 291 ? -15.32 -20.609 -0.371 1 82.44 291 LYS A N 1
ATOM 2194 C CA . LYS A 1 291 ? -16.516 -21.25 0.154 1 82.44 291 LYS A CA 1
ATOM 2195 C C . LYS A 1 291 ? -17.75 -20.375 -0.074 1 82.44 291 LYS A C 1
ATOM 2197 O O . LYS A 1 291 ? -17.656 -19.156 -0.123 1 82.44 291 LYS A O 1
ATOM 2202 N N . ASP A 1 292 ? -18.969 -21.031 -0.355 1 70.5 292 ASP A N 1
ATOM 2203 C CA . ASP A 1 292 ? -20.25 -20.344 -0.493 1 70.5 292 ASP A CA 1
ATOM 2204 C C . ASP A 1 292 ? -20.703 -19.781 0.847 1 70.5 292 ASP A C 1
ATOM 2206 O O . ASP A 1 292 ? -20.406 -20.344 1.902 1 70.5 292 ASP A O 1
ATOM 2210 N N . MET B 1 1 ? -7.5 57.312 0.81 1 77.12 1 MET B N 1
ATOM 2211 C CA . MET B 1 1 ? -7.512 56.906 2.211 1 77.12 1 MET B CA 1
ATOM 2212 C C . MET B 1 1 ? -6.473 55.812 2.467 1 77.12 1 MET B C 1
ATOM 2214 O O . MET B 1 1 ? -6.379 54.844 1.71 1 77.12 1 MET B O 1
ATOM 2218 N N . GLU B 1 2 ? -5.625 56.125 3.328 1 85.5 2 GLU B N 1
ATOM 2219 C CA . GLU B 1 2 ? -4.555 55.219 3.705 1 85.5 2 GLU B CA 1
ATOM 2220 C C . GLU B 1 2 ? -4.75 54.688 5.125 1 85.5 2 GLU B C 1
ATOM 2222 O O . GLU B 1 2 ? -5.492 55.281 5.914 1 85.5 2 GLU B O 1
ATOM 2227 N N . LEU B 1 3 ? -4.082 53.594 5.398 1 88.69 3 LEU B N 1
ATOM 2228 C CA . LEU B 1 3 ? -4.203 52.969 6.719 1 88.69 3 LEU B CA 1
ATOM 2229 C C . LEU B 1 3 ? -3.777 53.969 7.809 1 88.69 3 LEU B C 1
ATOM 2231 O O . LEU B 1 3 ? -4.344 53.938 8.906 1 88.69 3 LEU B O 1
ATOM 2235 N N . ARG B 1 4 ? -2.846 54.844 7.531 1 88.88 4 ARG B N 1
ATOM 2236 C CA . ARG B 1 4 ? -2.371 55.812 8.5 1 88.88 4 ARG B CA 1
ATOM 2237 C C . ARG B 1 4 ? -3.484 56.781 8.891 1 88.88 4 ARG B C 1
ATOM 2239 O O . ARG B 1 4 ? -3.592 57.188 10.047 1 88.88 4 ARG B O 1
ATOM 2246 N N . HIS B 1 5 ? -4.312 57.156 7.941 1 90.81 5 HIS B N 1
ATOM 2247 C CA . HIS B 1 5 ? -5.434 58.031 8.227 1 90.81 5 HIS B CA 1
ATOM 2248 C C . HIS B 1 5 ? -6.395 57.406 9.227 1 90.81 5 HIS B C 1
ATOM 2250 O O . HIS B 1 5 ? -6.875 58.094 10.141 1 90.81 5 HIS B O 1
ATOM 2256 N N . LEU B 1 6 ? -6.605 56.125 8.938 1 92.12 6 LEU B N 1
ATOM 2257 C CA . LEU B 1 6 ? -7.516 55.406 9.82 1 92.12 6 LEU B CA 1
ATOM 2258 C C . LEU B 1 6 ? -6.941 55.312 11.227 1 92.12 6 LEU B C 1
ATOM 2260 O O . LEU B 1 6 ? -7.672 55.469 12.211 1 92.12 6 LEU B O 1
ATOM 2264 N N . ARG B 1 7 ? -5.66 55.125 11.32 1 93.06 7 ARG B N 1
ATOM 2265 C CA . ARG B 1 7 ? -5.004 55.062 12.625 1 93.06 7 ARG B CA 1
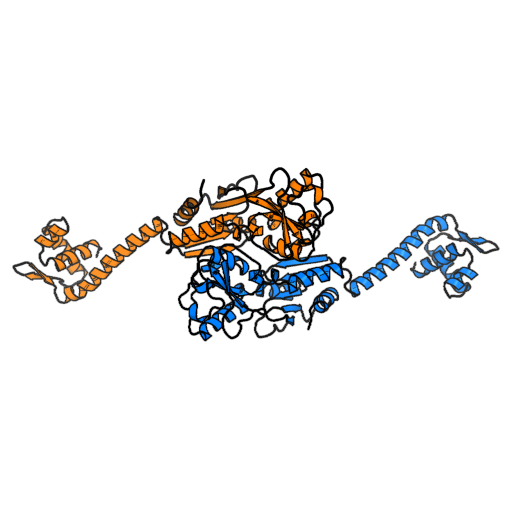ATOM 2266 C C . ARG B 1 7 ? -5.086 56.406 13.336 1 93.06 7 ARG B C 1
ATOM 2268 O O . ARG B 1 7 ? -5.309 56.469 14.547 1 93.06 7 ARG B O 1
ATOM 2275 N N . TYR B 1 8 ? -4.941 57.438 12.586 1 93.94 8 TYR B N 1
ATOM 2276 C CA . TYR B 1 8 ? -5.023 58.781 13.133 1 93.94 8 TYR B CA 1
ATOM 2277 C C . TYR B 1 8 ? -6.43 59.094 13.641 1 93.94 8 TYR B C 1
ATOM 2279 O O . TYR B 1 8 ? -6.598 59.625 14.734 1 93.94 8 TYR B O 1
ATOM 2287 N N . PHE B 1 9 ? -7.379 58.75 12.875 1 94.19 9 PHE B N 1
ATOM 2288 C CA . PHE B 1 9 ? -8.781 58.906 13.25 1 94.19 9 PHE B CA 1
ATOM 2289 C C . PHE B 1 9 ? -9.07 58.188 14.562 1 94.19 9 PHE B C 1
ATOM 2291 O O . PHE B 1 9 ? -9.672 58.75 15.469 1 94.19 9 PHE B O 1
ATOM 2298 N N . LEU B 1 10 ? -8.609 56.938 14.602 1 94.56 10 LEU B N 1
ATOM 2299 C CA . LEU B 1 10 ? -8.875 56.125 15.781 1 94.56 10 LEU B CA 1
ATOM 2300 C C . LEU B 1 10 ? -8.203 56.719 17.016 1 94.56 10 LEU B C 1
ATOM 2302 O O . LEU B 1 10 ? -8.789 56.719 18.094 1 94.56 10 LEU B O 1
ATOM 2306 N N . ALA B 1 11 ? -7 57.219 16.891 1 94.06 11 ALA B N 1
ATOM 2307 C CA . ALA B 1 11 ? -6.301 57.875 18 1 94.06 11 ALA B CA 1
ATOM 2308 C C . ALA B 1 11 ? -7.062 59.094 18.484 1 94.06 11 ALA B C 1
ATOM 2310 O O . ALA B 1 11 ? -7.203 59.281 19.703 1 94.06 11 ALA B O 1
ATOM 2311 N N . LEU B 1 12 ? -7.566 59.812 17.562 1 95.31 12 LEU B N 1
ATOM 2312 C CA . LEU B 1 12 ? -8.312 61.031 17.922 1 95.31 12 LEU B CA 1
ATOM 2313 C C . LEU B 1 12 ? -9.641 60.656 18.562 1 95.31 12 LEU B C 1
ATOM 2315 O O . LEU B 1 12 ? -10.062 61.312 19.531 1 95.31 12 LEU B O 1
ATOM 2319 N N . ALA B 1 13 ? -10.227 59.719 18.031 1 94.62 13 ALA B N 1
ATOM 2320 C CA . ALA B 1 13 ? -11.5 59.281 18.594 1 94.62 13 ALA B CA 1
ATOM 2321 C C . ALA B 1 13 ? -11.32 58.812 20.031 1 94.62 13 ALA B C 1
ATOM 2323 O O . ALA B 1 13 ? -12.18 59.062 20.875 1 94.62 13 ALA B O 1
ATOM 2324 N N . ASP B 1 14 ? -10.289 58.156 20.281 1 93.56 14 ASP B N 1
ATOM 2325 C CA . ASP B 1 14 ? -10 57.625 21.609 1 93.56 14 ASP B CA 1
ATOM 2326 C C . ASP B 1 14 ? -9.633 58.719 22.594 1 93.56 14 ASP B C 1
ATOM 2328 O O . ASP B 1 14 ? -10.133 58.75 23.719 1 93.56 14 ASP B O 1
ATOM 2332 N N . GLU B 1 15 ? -8.797 59.625 22.141 1 93.19 15 GLU B N 1
ATOM 2333 C CA . GLU B 1 15 ? -8.266 60.656 23.016 1 93.19 15 GLU B CA 1
ATOM 2334 C C . GLU B 1 15 ? -9.234 61.812 23.141 1 93.19 15 GLU B C 1
ATOM 2336 O O . GLU B 1 15 ? -9.227 62.531 24.141 1 93.19 15 GLU B O 1
ATOM 2341 N N . GLY B 1 16 ? -10 62.094 22.078 1 94.5 16 GLY B N 1
ATOM 2342 C CA . GLY B 1 16 ? -10.938 63.219 22.031 1 94.5 16 GLY B CA 1
ATOM 2343 C C . GLY B 1 16 ? -10.258 64.562 22 1 94.5 16 GLY B C 1
ATOM 2344 O O . GLY B 1 16 ? -10.875 65.562 22.297 1 94.5 16 GLY B O 1
ATOM 2345 N N . ASN B 1 17 ? -8.938 64.5 21.891 1 94.94 17 ASN B N 1
ATOM 2346 C CA . ASN B 1 17 ? -8.109 65.688 21.891 1 94.94 17 ASN B CA 1
ATOM 2347 C C . ASN B 1 17 ? -6.965 65.562 20.875 1 94.94 17 ASN B C 1
ATOM 2349 O O . ASN B 1 17 ? -6.223 64.625 20.891 1 94.94 17 ASN B O 1
ATOM 2353 N N . PHE B 1 18 ? -6.828 66.625 20 1 95.06 18 PHE B N 1
ATOM 2354 C CA . PHE B 1 18 ? -5.852 66.562 18.922 1 95.06 18 PHE B CA 1
ATOM 2355 C C . PHE B 1 18 ? -4.43 66.5 19.469 1 95.06 18 PHE B C 1
ATOM 2357 O O . PHE B 1 18 ? -3.59 65.812 18.969 1 95.06 18 PHE B O 1
ATOM 2364 N N . THR B 1 19 ? -4.191 67.312 20.562 1 94.19 19 THR B N 1
ATOM 2365 C CA . THR B 1 19 ? -2.85 67.375 21.125 1 94.19 19 THR B CA 1
ATOM 2366 C C . THR B 1 19 ? -2.475 66 21.766 1 94.19 19 THR B C 1
ATOM 2368 O O . THR B 1 19 ? -1.38 65.5 21.531 1 94.19 19 THR B O 1
ATOM 2371 N N . ARG B 1 20 ? -3.354 65.5 22.469 1 95 20 ARG B N 1
ATOM 2372 C CA . ARG B 1 20 ? -3.107 64.188 23.125 1 95 20 ARG B CA 1
ATOM 2373 C C . ARG B 1 20 ? -2.996 63.062 22.094 1 95 20 ARG B C 1
ATOM 2375 O O . ARG B 1 20 ? -2.141 62.188 22.219 1 95 20 ARG B O 1
ATOM 2382 N N . ALA B 1 21 ? -3.875 63.094 21.125 1 95.44 21 ALA B N 1
ATOM 2383 C CA . ALA B 1 21 ? -3.834 62.094 20.078 1 95.44 21 ALA B CA 1
ATOM 2384 C C . ALA B 1 21 ? -2.514 62.156 19.312 1 95.44 21 ALA B C 1
ATOM 2386 O O . ALA B 1 21 ? -1.905 61.125 19.031 1 95.44 21 ALA B O 1
ATOM 2387 N N . ALA B 1 22 ? -2.064 63.281 18.984 1 95.06 22 ALA B N 1
ATOM 2388 C CA . ALA B 1 22 ? -0.796 63.469 18.281 1 95.06 22 ALA B CA 1
ATOM 2389 C C . ALA B 1 22 ? 0.372 62.938 19.109 1 95.06 22 ALA B C 1
ATOM 2391 O O . ALA B 1 22 ? 1.275 62.281 18.578 1 95.06 22 ALA B O 1
ATOM 2392 N N . ALA B 1 23 ? 0.331 63.188 20.359 1 94.06 23 ALA B N 1
ATOM 2393 C CA . ALA B 1 23 ? 1.376 62.719 21.266 1 94.06 23 ALA B CA 1
ATOM 2394 C C . ALA B 1 23 ? 1.438 61.219 21.281 1 94.06 23 ALA B C 1
ATOM 2396 O O . ALA B 1 23 ? 2.523 60.625 21.219 1 94.06 23 ALA B O 1
ATOM 2397 N N . THR B 1 24 ? 0.256 60.656 21.297 1 92.62 24 THR B N 1
ATOM 2398 C CA . THR B 1 24 ? 0.171 59.188 21.312 1 92.62 24 THR B CA 1
ATOM 2399 C C . THR B 1 24 ? 0.731 58.594 20.016 1 92.62 24 THR B C 1
ATOM 2401 O O . THR B 1 24 ? 1.326 57.531 20.031 1 92.62 24 THR B O 1
ATOM 2404 N N . LEU B 1 25 ? 0.614 59.281 18.922 1 92.19 25 LEU B N 1
ATOM 2405 C CA . LEU B 1 25 ? 1.03 58.812 17.594 1 92.19 25 LEU B CA 1
ATOM 2406 C C . LEU B 1 25 ? 2.479 59.219 17.312 1 92.19 25 LEU B C 1
ATOM 2408 O O . LEU B 1 25 ? 3.066 58.781 16.328 1 92.19 25 LEU B O 1
ATOM 2412 N N . GLY B 1 26 ? 3.064 60.125 18.156 1 92.94 26 GLY B N 1
ATOM 2413 C CA . GLY B 1 26 ? 4.441 60.562 18 1 92.94 26 GLY B CA 1
ATOM 2414 C C . GLY B 1 26 ? 4.625 61.594 16.891 1 92.94 26 GLY B C 1
ATOM 2415 O O . GLY B 1 26 ? 5.652 61.625 16.219 1 92.94 26 GLY B O 1
ATOM 2416 N N . ILE B 1 27 ? 3.598 62.25 16.656 1 93 27 ILE B N 1
ATOM 2417 C CA . ILE B 1 27 ? 3.684 63.281 15.641 1 93 27 ILE B CA 1
ATOM 2418 C C . ILE B 1 27 ? 3.223 64.625 16.234 1 93 27 ILE B C 1
ATOM 2420 O O . ILE B 1 27 ? 2.881 64.688 17.422 1 93 27 ILE B O 1
ATOM 2424 N N . GLY B 1 28 ? 3.287 65.688 15.469 1 93.56 28 GLY B N 1
ATOM 2425 C CA . GLY B 1 28 ? 2.799 67 15.891 1 93.56 28 GLY B CA 1
ATOM 2426 C C . GLY B 1 28 ? 1.308 67.188 15.68 1 93.56 28 GLY B C 1
ATOM 2427 O O . GLY B 1 28 ? 0.699 66.438 14.883 1 93.56 28 GLY B O 1
ATOM 2428 N N . GLN B 1 29 ? 0.784 68.062 16.406 1 93.25 29 GLN B N 1
ATOM 2429 C CA . GLN B 1 29 ? -0.647 68.375 16.328 1 93.25 29 GLN B CA 1
ATOM 2430 C C . GLN B 1 29 ? -1.015 68.938 14.953 1 93.25 29 GLN B C 1
ATOM 2432 O O . GLN B 1 29 ? -2.006 68.5 14.352 1 93.25 29 GLN B O 1
ATOM 2437 N N . PRO B 1 30 ? -0.214 69.75 14.266 1 94.25 30 PRO B N 1
ATOM 2438 C CA . PRO B 1 30 ? -0.621 70.312 12.969 1 94.25 30 PRO B CA 1
ATOM 2439 C C . PRO B 1 30 ? -0.718 69.188 11.883 1 94.25 30 PRO B C 1
ATOM 2441 O O . PRO B 1 30 ? -1.718 69.125 11.164 1 94.25 30 PRO B O 1
ATOM 2444 N N . PRO B 1 31 ? 0.287 68.375 11.859 1 94.38 31 PRO B N 1
ATOM 2445 C CA . PRO B 1 31 ? 0.162 67.312 10.852 1 94.38 31 PRO B CA 1
ATOM 2446 C C . PRO B 1 31 ? -1.039 66.438 11.102 1 94.38 31 PRO B C 1
ATOM 2448 O O . PRO B 1 31 ? -1.689 66 10.148 1 94.38 31 PRO B O 1
ATOM 2451 N N . LEU B 1 32 ? -1.385 66.062 12.289 1 95.44 32 LEU B N 1
ATOM 2452 C CA . LEU B 1 32 ? -2.557 65.25 12.586 1 95.44 32 LEU B CA 1
ATOM 2453 C C . LEU B 1 32 ? -3.834 65.938 12.133 1 95.44 32 LEU B C 1
ATOM 2455 O O . LEU B 1 32 ? -4.691 65.312 11.492 1 95.44 32 LEU B O 1
ATOM 2459 N N . SER B 1 33 ? -3.984 67.25 12.461 1 94.94 33 SER B N 1
ATOM 2460 C CA . SER B 1 33 ? -5.16 68 12.078 1 94.94 33 SER B CA 1
ATOM 2461 C C . SER B 1 33 ? -5.348 68.062 10.57 1 94.94 33 SER B C 1
ATOM 2463 O O . SER B 1 33 ? -6.465 67.875 10.078 1 94.94 33 SER B O 1
ATOM 2465 N N . GLN B 1 34 ? -4.195 68.125 9.922 1 94.25 34 GLN B N 1
ATOM 2466 C CA . GLN B 1 34 ? -4.246 68.125 8.461 1 94.25 34 GLN B CA 1
ATOM 2467 C C . GLN B 1 34 ? -4.684 66.812 7.91 1 94.25 34 GLN B C 1
ATOM 2469 O O . GLN B 1 34 ? -5.488 66.75 6.977 1 94.25 34 GLN B O 1
ATOM 2474 N N . GLN B 1 35 ? -4.148 65.75 8.43 1 94.5 35 GLN B N 1
ATOM 2475 C CA . GLN B 1 35 ? -4.465 64.375 7.969 1 94.5 35 GLN B CA 1
ATOM 2476 C C . GLN B 1 35 ? -5.93 64.062 8.219 1 94.5 35 GLN B C 1
ATOM 2478 O O . GLN B 1 35 ? -6.57 63.375 7.395 1 94.5 35 GLN B O 1
ATOM 2483 N N . ILE B 1 36 ? -6.492 64.562 9.312 1 95.06 36 ILE B N 1
ATOM 2484 C CA . ILE B 1 36 ? -7.898 64.312 9.633 1 95.06 36 ILE B CA 1
ATOM 2485 C C . ILE B 1 36 ? -8.781 65.062 8.648 1 95.06 36 ILE B C 1
ATOM 2487 O O . ILE B 1 36 ? -9.781 64.562 8.164 1 95.06 36 ILE B O 1
ATOM 2491 N N . ARG B 1 37 ? -8.383 66.188 8.359 1 94.06 37 ARG B N 1
ATOM 2492 C CA . ARG B 1 37 ? -9.125 67 7.383 1 94.06 37 ARG B CA 1
ATOM 2493 C C . ARG B 1 37 ? -9.109 66.375 6.012 1 94.06 37 ARG B C 1
ATOM 2495 O O . ARG B 1 37 ? -10.141 66.312 5.336 1 94.06 37 ARG B O 1
ATOM 2502 N N . ASP B 1 38 ? -7.941 65.875 5.707 1 92.44 38 ASP B N 1
ATOM 2503 C CA . ASP B 1 38 ? -7.816 65.188 4.438 1 92.44 38 ASP B CA 1
ATOM 2504 C C . ASP B 1 38 ? -8.727 63.969 4.395 1 92.44 38 ASP B C 1
ATOM 2506 O O . ASP B 1 38 ? -9.367 63.688 3.379 1 92.44 38 ASP B O 1
ATOM 2510 N N . LEU B 1 39 ? -8.797 63.188 5.414 1 93.75 39 LEU B N 1
ATOM 2511 C CA . LEU B 1 39 ? -9.648 62.031 5.527 1 93.75 39 LEU B CA 1
ATOM 2512 C C . LEU B 1 39 ? -11.117 62.406 5.398 1 93.75 39 LEU B C 1
ATOM 2514 O O . LEU B 1 39 ? -11.867 61.781 4.656 1 93.75 39 LEU B O 1
ATOM 2518 N N . GLU B 1 40 ? -11.5 63.5 6.113 1 94.31 40 GLU B N 1
ATOM 2519 C CA . GLU B 1 40 ? -12.883 63.969 6.066 1 94.31 40 GLU B CA 1
ATOM 2520 C C . GLU B 1 40 ? -13.266 64.438 4.664 1 94.31 40 GLU B C 1
ATOM 2522 O O . GLU B 1 40 ? -14.375 64.188 4.195 1 94.31 40 GLU B O 1
ATOM 2527 N N . ASN B 1 41 ? -12.289 65 4.016 1 92.44 41 ASN B N 1
ATOM 2528 C CA . ASN B 1 41 ? -12.523 65.438 2.641 1 92.44 41 ASN B CA 1
ATOM 2529 C C . ASN B 1 41 ? -12.734 64.25 1.709 1 92.44 41 ASN B C 1
ATOM 2531 O O . ASN B 1 41 ? -13.617 64.312 0.856 1 92.44 41 ASN B O 1
ATOM 2535 N N . GLU B 1 42 ? -11.953 63.312 1.888 1 92 42 GLU B N 1
ATOM 2536 C CA . GLU B 1 42 ? -12.047 62.125 1.033 1 92 42 GLU B CA 1
ATOM 2537 C C . GLU B 1 42 ? -13.344 61.375 1.292 1 92 42 GLU B C 1
ATOM 2539 O O . GLU B 1 42 ? -13.992 60.906 0.354 1 92 42 GLU B O 1
ATOM 2544 N N . VAL B 1 43 ? -13.68 61.281 2.588 1 91.19 43 VAL B N 1
ATOM 2545 C CA . VAL B 1 43 ? -14.891 60.594 2.996 1 91.19 43 VAL B CA 1
ATOM 2546 C C . VAL B 1 43 ? -16.125 61.406 2.596 1 91.19 43 VAL B C 1
ATOM 2548 O O . VAL B 1 43 ? -17.172 60.844 2.303 1 91.19 43 VAL B O 1
ATOM 2551 N N . GLY B 1 44 ? -15.969 62.656 2.582 1 91.25 44 GLY B N 1
ATOM 2552 C CA . GLY B 1 44 ? -17.047 63.531 2.201 1 91.25 44 GLY B CA 1
ATOM 2553 C C . GLY B 1 44 ? -17.938 63.938 3.365 1 91.25 44 GLY B C 1
ATOM 2554 O O . GLY B 1 44 ? -19.094 64.312 3.168 1 91.25 44 GLY B O 1
ATOM 2555 N N . ALA B 1 45 ? -17.469 63.688 4.504 1 93.25 45 ALA B N 1
ATOM 2556 C CA . ALA B 1 45 ? -18.203 64.062 5.719 1 93.25 45 ALA B CA 1
ATOM 2557 C C . ALA B 1 45 ? -17.234 64.438 6.844 1 93.25 45 ALA B C 1
ATOM 2559 O O . ALA B 1 45 ? -16.125 63.938 6.914 1 93.25 45 ALA B O 1
ATOM 2560 N N . GLN B 1 46 ? -17.703 65.312 7.676 1 94.69 46 GLN B N 1
ATOM 2561 C CA . GLN B 1 46 ? -16.953 65.625 8.898 1 94.69 46 GLN B CA 1
ATOM 2562 C C . GLN B 1 46 ? -17.094 64.5 9.906 1 94.69 46 GLN B C 1
ATOM 2564 O O . GLN B 1 46 ? -18.203 64.062 10.203 1 94.69 46 GLN B O 1
ATOM 2569 N N . LEU B 1 47 ? -16.016 64.062 10.352 1 95.81 47 LEU B N 1
ATOM 2570 C CA . LEU B 1 47 ? -16.031 62.969 11.273 1 95.81 47 LEU B CA 1
ATOM 2571 C C . LEU B 1 47 ? -15.945 63.438 12.719 1 95.81 47 LEU B C 1
ATOM 2573 O O . LEU B 1 47 ? -16.359 62.719 13.633 1 95.81 47 LEU B O 1
ATOM 2577 N N . PHE B 1 48 ? -15.383 64.625 12.898 1 95.62 48 PHE B N 1
ATOM 2578 C CA . PHE B 1 48 ? -15.273 65.188 14.227 1 95.62 48 PHE B CA 1
ATOM 2579 C C . PHE B 1 48 ? -15.867 66.625 14.258 1 95.62 48 PHE B C 1
ATOM 2581 O O . PHE B 1 48 ? -15.812 67.312 13.266 1 95.62 48 PHE B O 1
ATOM 2588 N N . HIS B 1 49 ? -16.469 67 15.367 1 92.75 49 HIS B N 1
ATOM 2589 C CA . HIS B 1 49 ? -16.75 68.375 15.656 1 92.75 49 HIS B CA 1
ATOM 2590 C C . HIS B 1 49 ? -15.789 68.938 16.703 1 92.75 49 HIS B C 1
ATOM 2592 O O . HIS B 1 49 ? -15.484 68.25 17.688 1 92.75 49 HIS B O 1
ATOM 2598 N N . ARG B 1 50 ? -15.203 70.062 16.344 1 87.69 50 ARG B N 1
ATOM 2599 C CA . ARG B 1 50 ? -14.25 70.688 17.25 1 87.69 50 ARG B CA 1
ATOM 2600 C C . ARG B 1 50 ? -14.977 71.375 18.406 1 87.69 50 ARG B C 1
ATOM 2602 O O . ARG B 1 50 ? -15.992 72.062 18.188 1 87.69 50 ARG B O 1
ATOM 2609 N N . VAL B 1 51 ? -14.617 71 19.578 1 87.56 51 VAL B N 1
ATOM 2610 C CA . VAL B 1 51 ? -15.141 71.625 20.797 1 87.56 51 VAL B CA 1
ATOM 2611 C C . VAL B 1 51 ? -14 72.25 21.578 1 87.56 51 VAL B C 1
ATOM 2613 O O . VAL B 1 51 ? -12.828 72 21.344 1 87.56 51 VAL B O 1
ATOM 2616 N N . PRO B 1 52 ? -14.344 73.25 22.375 1 85.56 52 PRO B N 1
ATOM 2617 C CA . PRO B 1 52 ? -13.305 74 23.094 1 85.56 52 PRO B CA 1
ATOM 2618 C C . PRO B 1 52 ? -12.266 73.125 23.75 1 85.56 52 PRO B C 1
ATOM 2620 O O . PRO B 1 52 ? -11.078 73.438 23.766 1 85.56 52 PRO B O 1
ATOM 2623 N N . HIS B 1 53 ? -12.672 72 24.25 1 82.69 53 HIS B N 1
ATOM 2624 C CA . HIS B 1 53 ? -11.711 71.188 24.984 1 82.69 53 HIS B CA 1
ATOM 2625 C C . HIS B 1 53 ? -11.289 69.938 24.188 1 82.69 53 HIS B C 1
ATOM 2627 O O . HIS B 1 53 ? -10.617 69.062 24.703 1 82.69 53 HIS B O 1
ATOM 2633 N N . GLY B 1 54 ? -11.617 70 22.906 1 88.69 54 GLY B N 1
ATOM 2634 C CA . GLY B 1 54 ? -11.18 68.812 22.172 1 88.69 54 GLY B CA 1
ATOM 2635 C C . GLY B 1 54 ? -12.008 68.562 20.938 1 88.69 54 GLY B C 1
ATOM 2636 O O . GLY B 1 54 ? -12.344 69.5 20.188 1 88.69 54 GLY B O 1
ATOM 2637 N N . ALA B 1 55 ? -12.094 67.312 20.578 1 93.38 55 ALA B N 1
ATOM 2638 C CA . ALA B 1 55 ? -12.836 66.812 19.406 1 93.38 55 ALA B CA 1
ATOM 2639 C C . ALA B 1 55 ? -13.805 65.688 19.781 1 93.38 55 ALA B C 1
ATOM 2641 O O . ALA B 1 55 ? -13.477 64.875 20.594 1 93.38 55 ALA B O 1
ATOM 2642 N N . GLU B 1 56 ? -15.086 65.812 19.281 1 94.88 56 GLU B N 1
ATOM 2643 C CA . GLU B 1 56 ? -16.109 64.812 19.484 1 94.88 56 GLU B CA 1
ATOM 2644 C C . GLU B 1 56 ? -16.562 64.25 18.141 1 94.88 56 GLU B C 1
ATOM 2646 O O . GLU B 1 56 ? -16.656 64.938 17.141 1 94.88 56 GLU B O 1
ATOM 2651 N N . LEU B 1 57 ? -16.891 63 18.141 1 94.69 57 LEU B N 1
ATOM 2652 C CA . LEU B 1 57 ? -17.344 62.344 16.938 1 94.69 57 LEU B CA 1
ATOM 2653 C C . LEU B 1 57 ? -18.672 62.906 16.453 1 94.69 57 LEU B C 1
ATOM 2655 O O . LEU B 1 57 ? -19.562 63.188 17.266 1 94.69 57 LEU B O 1
ATOM 2659 N N . THR B 1 58 ? -18.781 63.125 15.156 1 93.56 58 THR B N 1
ATOM 2660 C CA . THR B 1 58 ? -20.062 63.406 14.531 1 93.56 58 THR B CA 1
ATOM 2661 C C . THR B 1 58 ? -20.859 62.125 14.344 1 93.56 58 THR B C 1
ATOM 2663 O O . THR B 1 58 ? -20.406 61.031 14.711 1 93.56 58 THR B O 1
ATOM 2666 N N . ALA B 1 59 ? -22.047 62.219 13.867 1 93.12 59 ALA B N 1
ATOM 2667 C CA . ALA B 1 59 ? -22.812 61.062 13.484 1 93.12 59 ALA B CA 1
ATOM 2668 C C . ALA B 1 59 ? -22.062 60.219 12.453 1 93.12 59 ALA B C 1
ATOM 2670 O O . ALA B 1 59 ? -22.031 59 12.547 1 93.12 59 ALA B O 1
ATOM 2671 N N . ALA B 1 60 ? -21.516 60.875 11.516 1 93.56 60 ALA B N 1
ATOM 2672 C CA . ALA B 1 60 ? -20.688 60.219 10.508 1 93.56 60 ALA B CA 1
ATOM 2673 C C . ALA B 1 60 ? -19.469 59.562 11.141 1 93.56 60 ALA B C 1
ATOM 2675 O O . ALA B 1 60 ? -19.094 58.438 10.758 1 93.56 60 ALA B O 1
ATOM 2676 N N . GLY B 1 61 ? -18.875 60.312 12.055 1 93.88 61 GLY B N 1
ATOM 2677 C CA . GLY B 1 61 ? -17.734 59.75 12.773 1 93.88 61 GLY B CA 1
ATOM 2678 C C . GLY B 1 61 ? -18.078 58.5 13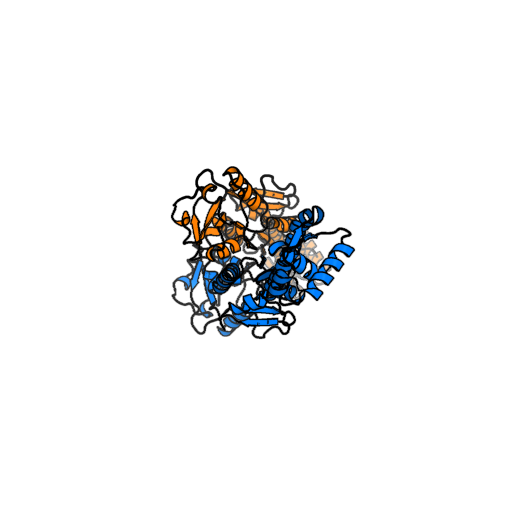.57 1 93.88 61 GLY B C 1
ATOM 2679 O O . GLY B 1 61 ? -17.328 57.531 13.578 1 93.88 61 GLY B O 1
ATOM 2680 N N . THR B 1 62 ? -19.156 58.531 14.172 1 92.31 62 THR B N 1
ATOM 2681 C CA . THR B 1 62 ? -19.641 57.406 14.953 1 92.31 62 THR B CA 1
ATOM 2682 C C . THR B 1 62 ? -19.891 56.188 14.062 1 92.31 62 THR B C 1
ATOM 2684 O O . THR B 1 62 ? -19.594 55.062 14.445 1 92.31 62 THR B O 1
ATOM 2687 N N . ALA B 1 63 ? -20.438 56.438 12.938 1 91.31 63 ALA B N 1
ATOM 2688 C CA . ALA B 1 63 ? -20.672 55.344 11.977 1 91.31 63 ALA B CA 1
ATOM 2689 C C . ALA B 1 63 ? -19.359 54.844 11.383 1 91.31 63 ALA B C 1
ATOM 2691 O O . ALA B 1 63 ? -19.234 53.656 11.07 1 91.31 63 ALA B O 1
ATOM 2692 N N . PHE B 1 64 ? -18.438 55.719 11.242 1 90.75 64 PHE B N 1
ATOM 2693 C CA . PHE B 1 64 ? -17.141 55.406 10.625 1 90.75 64 PHE B CA 1
ATOM 2694 C C . PHE B 1 64 ? -16.25 54.625 11.578 1 90.75 64 PHE B C 1
ATOM 2696 O O . PHE B 1 64 ? -15.43 53.812 11.141 1 90.75 64 PHE B O 1
ATOM 2703 N N . LEU B 1 65 ? -16.453 54.781 12.812 1 89.44 65 LEU B N 1
ATOM 2704 C CA . LEU B 1 65 ? -15.555 54.312 13.867 1 89.44 65 LEU B CA 1
ATOM 2705 C C . LEU B 1 65 ? -15.438 52.781 13.828 1 89.44 65 LEU B C 1
ATOM 2707 O O . LEU B 1 65 ? -14.336 52.25 13.727 1 89.44 65 LEU B O 1
ATOM 2711 N N . PRO B 1 66 ? -16.578 52.062 13.828 1 90 66 PRO B N 1
ATOM 2712 C CA . PRO B 1 66 ? -16.453 50.594 13.805 1 90 66 PRO B CA 1
ATOM 2713 C C . PRO B 1 66 ? -15.805 50.062 12.523 1 90 66 PRO B C 1
ATOM 2715 O O . PRO B 1 66 ? -15.062 49.094 12.547 1 90 66 PRO B O 1
ATOM 2718 N N . GLU B 1 67 ? -16.047 50.75 11.453 1 88.25 67 GLU B N 1
ATOM 2719 C CA . GLU B 1 67 ? -15.477 50.312 10.18 1 88.25 67 GLU B CA 1
ATOM 2720 C C . GLU B 1 67 ? -13.984 50.625 10.125 1 88.25 67 GLU B C 1
ATOM 2722 O O . GLU B 1 67 ? -13.211 49.844 9.578 1 88.25 67 GLU B O 1
ATOM 2727 N N . ALA B 1 68 ? -13.562 51.75 10.656 1 88.5 68 ALA B N 1
ATOM 2728 C CA . ALA B 1 68 ? -12.148 52.094 10.734 1 88.5 68 ALA B CA 1
ATOM 2729 C C . ALA B 1 68 ? -11.391 51.094 11.602 1 88.5 68 ALA B C 1
ATOM 2731 O O . ALA B 1 68 ? -10.305 50.656 11.227 1 88.5 68 ALA B O 1
ATOM 2732 N N . LYS B 1 69 ? -11.961 50.75 12.695 1 86.69 69 LYS B N 1
ATOM 2733 C CA . LYS B 1 69 ? -11.359 49.75 13.578 1 86.69 69 LYS B CA 1
ATOM 2734 C C . LYS B 1 69 ? -11.195 48.406 12.859 1 86.69 69 LYS B C 1
ATOM 2736 O O . LYS B 1 69 ? -10.141 47.781 12.938 1 86.69 69 LYS B O 1
ATOM 2741 N N . ALA B 1 70 ? -12.227 48 12.172 1 86.31 70 ALA B N 1
ATOM 2742 C CA . ALA B 1 70 ? -12.203 46.75 11.438 1 86.31 70 ALA B CA 1
ATOM 2743 C C . ALA B 1 70 ? -11.117 46.75 10.367 1 86.31 70 ALA B C 1
ATOM 2745 O O . ALA B 1 70 ? -10.414 45.75 10.188 1 86.31 70 ALA B O 1
ATOM 2746 N N . ALA B 1 71 ? -11.008 47.844 9.703 1 84 71 ALA B N 1
ATOM 2747 C CA . ALA B 1 71 ? -10.023 47.969 8.633 1 84 71 ALA B CA 1
ATOM 2748 C C . ALA B 1 71 ? -8.602 47.875 9.18 1 84 71 ALA B C 1
ATOM 2750 O O . ALA B 1 71 ? -7.746 47.188 8.633 1 84 71 ALA B O 1
ATOM 2751 N N . VAL B 1 72 ? -8.281 48.594 10.258 1 83.5 72 VAL B N 1
ATOM 2752 C CA . VAL B 1 72 ? -6.953 48.594 10.867 1 83.5 72 VAL B CA 1
ATOM 2753 C C . VAL B 1 72 ? -6.652 47.219 11.445 1 83.5 72 VAL B C 1
ATOM 2755 O O . VAL B 1 72 ? -5.543 46.688 11.289 1 83.5 72 VAL B O 1
ATOM 2758 N N . SER B 1 73 ? -7.637 46.594 12.055 1 84.75 73 SER B N 1
ATOM 2759 C CA . SER B 1 73 ? -7.488 45.25 12.594 1 84.75 73 SER B CA 1
ATOM 2760 C C . SER B 1 73 ? -7.227 44.25 11.484 1 84.75 73 SER B C 1
ATOM 2762 O O . SER B 1 73 ? -6.363 43.375 11.617 1 84.75 73 SER B O 1
ATOM 2764 N N . ALA B 1 74 ? -7.945 44.344 10.406 1 83.81 74 ALA B N 1
ATOM 2765 C CA . ALA B 1 74 ? -7.773 43.438 9.266 1 83.81 74 ALA B CA 1
ATOM 2766 C C . ALA B 1 74 ? -6.375 43.562 8.672 1 83.81 74 ALA B C 1
ATOM 2768 O O . ALA B 1 74 ? -5.75 42.562 8.32 1 83.81 74 ALA B O 1
ATOM 2769 N N . ALA B 1 75 ? -5.914 44.812 8.516 1 80.25 75 ALA B N 1
ATOM 2770 C CA . ALA B 1 75 ? -4.559 45.031 8.023 1 80.25 75 ALA B CA 1
ATOM 2771 C C . ALA B 1 75 ? -3.518 44.406 8.945 1 80.25 75 ALA B C 1
ATOM 2773 O O . ALA B 1 75 ? -2.537 43.812 8.477 1 80.25 75 ALA B O 1
ATOM 2774 N N . GLY B 1 76 ? -3.715 44.531 10.227 1 79.69 76 GLY B N 1
ATOM 2775 C CA . GLY B 1 76 ? -2.836 43.906 11.195 1 79.69 76 GLY B CA 1
ATOM 2776 C C . GLY B 1 76 ? -2.824 42.375 11.078 1 79.69 76 GLY B C 1
ATOM 2777 O O . GLY B 1 76 ? -1.757 41.781 11.07 1 79.69 76 GLY B O 1
ATOM 2778 N N . ARG B 1 77 ? -3.979 41.875 10.914 1 80.12 77 ARG B N 1
ATOM 2779 C CA . ARG B 1 77 ? -4.098 40.438 10.75 1 80.12 77 ARG B CA 1
ATOM 2780 C C . ARG B 1 77 ? -3.418 39.969 9.461 1 80.12 77 ARG B C 1
ATOM 2782 O O . ARG B 1 77 ? -2.77 38.938 9.43 1 80.12 77 ARG B O 1
ATOM 2789 N N . ALA B 1 78 ? -3.633 40.688 8.414 1 77 78 ALA B N 1
ATOM 2790 C CA . ALA B 1 78 ? -2.998 40.375 7.141 1 77 78 ALA B CA 1
ATOM 2791 C C . ALA B 1 78 ? -1.478 40.375 7.27 1 77 78 ALA B C 1
ATOM 2793 O O . ALA B 1 78 ? -0.807 39.469 6.738 1 77 78 ALA B O 1
ATOM 2794 N N . LYS B 1 79 ? -0.93 41.375 7.918 1 76.31 79 LYS B N 1
ATOM 2795 C CA . LYS B 1 79 ? 0.509 41.469 8.148 1 76.31 79 LYS B CA 1
ATOM 2796 C C . LYS B 1 79 ? 1.001 40.25 8.938 1 76.31 79 LYS B C 1
ATOM 2798 O O . LYS B 1 79 ? 1.982 39.594 8.555 1 76.31 79 LYS B O 1
ATOM 2803 N N . VAL B 1 80 ? 0.275 39.969 9.953 1 69.81 80 VAL B N 1
ATOM 2804 C CA . VAL B 1 80 ? 0.634 38.844 10.805 1 69.81 80 VAL B CA 1
ATOM 2805 C C . VAL B 1 80 ? 0.539 37.531 10.008 1 69.81 80 VAL B C 1
ATOM 2807 O O . VAL B 1 80 ? 1.43 36.688 10.086 1 69.81 80 VAL B O 1
ATOM 2810 N N . ALA B 1 81 ? -0.412 37.375 9.234 1 74.19 81 ALA B N 1
ATOM 2811 C CA . ALA B 1 81 ? -0.59 36.188 8.398 1 74.19 81 ALA B CA 1
ATOM 2812 C C . ALA B 1 81 ? 0.554 36.031 7.395 1 74.19 81 ALA B C 1
ATOM 2814 O O . ALA B 1 81 ? 1.071 34.938 7.188 1 74.19 81 ALA B O 1
ATOM 2815 N N . ALA B 1 82 ? 0.881 37.125 6.785 1 75.44 82 ALA B N 1
ATOM 2816 C CA . ALA B 1 82 ? 1.994 37.094 5.84 1 75.44 82 ALA B CA 1
ATOM 2817 C C . ALA B 1 82 ? 3.297 36.719 6.527 1 75.44 82 ALA B C 1
ATOM 2819 O O . ALA B 1 82 ? 4.078 35.906 5.984 1 75.44 82 ALA B O 1
ATOM 2820 N N . GLN B 1 83 ? 3.438 37.25 7.711 1 75.62 83 GLN B N 1
ATOM 2821 C CA . GLN B 1 83 ? 4.633 36.938 8.477 1 75.62 83 GLN B CA 1
ATOM 2822 C C . GLN B 1 83 ? 4.633 35.469 8.891 1 75.62 83 GLN B C 1
ATOM 2824 O O . GLN B 1 83 ? 5.664 34.781 8.805 1 75.62 83 GLN B O 1
ATOM 2829 N N . ARG B 1 84 ? 3.5 35.031 9.32 1 70.44 84 ARG B N 1
ATOM 2830 C CA . ARG B 1 84 ? 3.361 33.625 9.711 1 70.44 84 ARG B CA 1
ATOM 2831 C C . ARG B 1 84 ? 3.6 32.688 8.516 1 70.44 84 ARG B C 1
ATOM 2833 O O . ARG B 1 84 ? 4.215 31.641 8.656 1 70.44 84 ARG B O 1
ATOM 2840 N N . ALA B 1 85 ? 3.133 33.062 7.457 1 75.69 85 ALA B N 1
ATOM 2841 C CA . ALA B 1 85 ? 3.369 32.281 6.23 1 75.69 85 ALA B CA 1
ATOM 2842 C C . ALA B 1 85 ? 4.855 32.25 5.887 1 75.69 85 ALA B C 1
ATOM 2844 O O . ALA B 1 85 ? 5.387 31.219 5.5 1 75.69 85 ALA B O 1
ATOM 2845 N N . ASN B 1 86 ? 5.48 33.375 6.145 1 78.81 86 ASN B N 1
ATOM 2846 C CA . ASN B 1 86 ? 6.906 33.5 5.855 1 78.81 86 ASN B CA 1
ATOM 2847 C C . ASN B 1 86 ? 7.734 32.625 6.797 1 78.81 86 ASN B C 1
ATOM 2849 O O . ASN B 1 86 ? 8.859 32.25 6.469 1 78.81 86 ASN B O 1
ATOM 2853 N N . ARG B 1 87 ? 7.125 32.344 7.906 1 77.12 87 ARG B N 1
ATOM 2854 C CA . ARG B 1 87 ? 7.809 31.484 8.867 1 77.12 87 ARG B CA 1
ATOM 2855 C C . ARG B 1 87 ? 7.359 30.047 8.711 1 77.12 87 ARG B C 1
ATOM 2857 O O . ARG B 1 87 ? 7.816 29.172 9.453 1 77.12 87 ARG B O 1
ATOM 2864 N N . GLY B 1 88 ? 6.465 29.781 7.891 1 81.75 88 GLY B N 1
ATOM 2865 C CA . GLY B 1 88 ? 5.977 28.438 7.641 1 81.75 88 GLY B CA 1
ATOM 2866 C C . GLY B 1 88 ? 4.992 27.953 8.695 1 81.75 88 GLY B C 1
ATOM 2867 O O . GLY B 1 88 ? 4.84 26.75 8.906 1 81.75 88 GLY B O 1
ATOM 2868 N N . GLU B 1 89 ? 4.359 28.906 9.398 1 84.69 89 GLU B N 1
ATOM 2869 C CA . GLU B 1 89 ? 3.43 28.547 10.461 1 84.69 89 GLU B CA 1
ATOM 2870 C C . GLU B 1 89 ? 2.023 28.328 9.914 1 84.69 89 GLU B C 1
ATOM 2872 O O . GLU B 1 89 ? 1.186 27.703 10.578 1 84.69 89 GLU B O 1
ATOM 2877 N N . ILE B 1 90 ? 1.822 28.875 8.805 1 83 90 ILE B N 1
ATOM 2878 C CA . ILE B 1 90 ? 0.585 28.641 8.07 1 83 90 ILE B CA 1
ATOM 2879 C C . ILE B 1 90 ? 0.907 28.281 6.621 1 83 90 ILE B C 1
ATOM 2881 O O . ILE B 1 90 ? 2.037 28.469 6.164 1 83 90 ILE B O 1
ATOM 2885 N N . GLY B 1 91 ? -0.004 27.672 5.98 1 88.44 91 GLY B N 1
ATOM 2886 C CA . GLY B 1 91 ? 0.206 27.281 4.598 1 88.44 91 GLY B CA 1
ATOM 2887 C C . GLY B 1 91 ? -0.128 25.812 4.34 1 88.44 91 GLY B C 1
ATOM 2888 O O . GLY B 1 91 ? -1.024 25.266 4.977 1 88.44 91 GLY B O 1
ATOM 2889 N N . ARG B 1 92 ? 0.518 25.359 3.211 1 90.5 92 ARG B N 1
ATOM 2890 C CA . ARG B 1 92 ? 0.25 23.984 2.809 1 90.5 92 ARG B CA 1
ATOM 2891 C C . ARG B 1 92 ? 1.548 23.203 2.586 1 90.5 92 ARG B C 1
ATOM 2893 O O . ARG B 1 92 ? 2.508 23.75 2.033 1 90.5 92 ARG B O 1
ATOM 2900 N N . LEU B 1 93 ? 1.577 22.016 3.055 1 94.75 93 LEU B N 1
ATOM 2901 C CA . LEU B 1 93 ? 2.682 21.094 2.801 1 94.75 93 LEU B CA 1
ATOM 2902 C C . LEU B 1 93 ? 2.172 19.781 2.201 1 94.75 93 LEU B C 1
ATOM 2904 O O . LEU B 1 93 ? 1.352 19.094 2.809 1 94.75 93 LEU B O 1
ATOM 2908 N N . SER B 1 94 ? 2.588 19.5 0.996 1 95 94 SER B N 1
ATOM 2909 C CA . SER B 1 94 ? 2.326 18.219 0.349 1 95 94 SER B CA 1
ATOM 2910 C C . SER B 1 94 ? 3.508 17.266 0.508 1 95 94 SER B C 1
ATOM 2912 O O . SER B 1 94 ? 4.578 17.5 -0.055 1 95 94 SER B O 1
ATOM 2914 N N . LEU B 1 95 ? 3.311 16.203 1.274 1 97.25 95 LEU B N 1
ATOM 2915 C CA . LEU B 1 95 ? 4.375 15.273 1.641 1 97.25 95 LEU B CA 1
ATOM 2916 C C . LEU B 1 95 ? 4.125 13.891 1.043 1 97.25 95 LEU B C 1
ATOM 2918 O O . LEU B 1 95 ? 3.055 13.312 1.236 1 97.25 95 LEU B O 1
ATOM 2922 N N . GLY B 1 96 ? 5.109 13.422 0.265 1 97.12 96 GLY B N 1
ATOM 2923 C CA . GLY B 1 96 ? 5.062 12.07 -0.269 1 97.12 96 GLY B CA 1
ATOM 2924 C C . GLY B 1 96 ? 5.902 11.086 0.522 1 97.12 96 GLY B C 1
ATOM 2925 O O . GLY B 1 96 ? 6.879 11.477 1.168 1 97.12 96 GLY B O 1
ATOM 2926 N N . PHE B 1 97 ? 5.496 9.836 0.468 1 96.81 97 PHE B N 1
ATOM 2927 C CA . PHE B 1 97 ? 6.324 8.781 1.045 1 96.81 97 PHE B CA 1
ATOM 2928 C C . PHE B 1 97 ? 6.047 7.449 0.367 1 96.81 97 PHE B C 1
ATOM 2930 O O . PHE B 1 97 ? 5.008 7.273 -0.27 1 96.81 97 PHE B O 1
ATOM 2937 N N . THR B 1 98 ? 7.012 6.551 0.429 1 95.5 98 THR B N 1
ATOM 2938 C CA . THR B 1 98 ? 6.836 5.207 -0.108 1 95.5 98 THR B CA 1
ATOM 2939 C C . THR B 1 98 ? 6.016 4.344 0.849 1 95.5 98 THR B C 1
ATOM 2941 O O . THR B 1 98 ? 5.941 4.633 2.045 1 95.5 98 THR B O 1
ATOM 2944 N N . ALA B 1 99 ? 5.453 3.289 0.304 1 93.06 99 ALA B N 1
ATOM 2945 C CA . ALA B 1 99 ? 4.621 2.404 1.114 1 93.06 99 ALA B CA 1
ATOM 2946 C C . ALA B 1 99 ? 5.418 1.804 2.268 1 93.06 99 ALA B C 1
ATOM 2948 O O . ALA B 1 99 ? 4.926 1.719 3.395 1 93.06 99 ALA B O 1
ATOM 2949 N N . SER B 1 100 ? 6.633 1.412 2.018 1 93.81 100 SER B N 1
ATOM 2950 C CA . SER B 1 100 ? 7.457 0.805 3.057 1 93.81 100 SER B CA 1
ATOM 2951 C C . SER B 1 100 ? 7.855 1.83 4.113 1 93.81 100 SER B C 1
ATOM 2953 O O . SER B 1 100 ? 7.922 1.511 5.301 1 93.81 100 SER B O 1
ATOM 2955 N N . SER B 1 101 ? 8.102 3.098 3.68 1 94.62 101 SER B N 1
ATOM 2956 C CA . SER B 1 101 ? 8.578 4.102 4.629 1 94.62 101 SER B CA 1
ATOM 2957 C C . SER B 1 101 ? 7.469 4.523 5.586 1 94.62 101 SER B C 1
ATOM 2959 O O . SER B 1 101 ? 7.738 5.074 6.652 1 94.62 101 SER B O 1
ATOM 2961 N N . ALA B 1 102 ? 6.223 4.266 5.164 1 92.12 102 ALA B N 1
ATOM 2962 C CA . ALA B 1 102 ? 5.098 4.555 6.051 1 92.12 102 ALA B CA 1
ATOM 2963 C C . ALA B 1 102 ? 5.219 3.779 7.359 1 92.12 102 ALA B C 1
ATOM 2965 O O . ALA B 1 102 ? 4.684 4.199 8.391 1 92.12 102 ALA B O 1
ATOM 2966 N N . PHE B 1 103 ? 5.969 2.701 7.367 1 92.88 103 PHE B N 1
ATOM 2967 C CA . PHE B 1 103 ? 6.098 1.856 8.547 1 92.88 103 PHE B CA 1
ATOM 2968 C C . PHE B 1 103 ? 7.348 2.219 9.336 1 92.88 103 PHE B C 1
ATOM 2970 O O . PHE B 1 103 ? 7.598 1.656 10.406 1 92.88 103 PHE B O 1
ATOM 2977 N N . ASN B 1 104 ? 8.141 3.107 8.797 1 93.69 104 ASN B N 1
ATOM 2978 C CA . ASN B 1 104 ? 9.312 3.59 9.523 1 93.69 104 ASN B CA 1
ATOM 2979 C C . ASN B 1 104 ? 8.93 4.578 10.617 1 93.69 104 ASN B C 1
ATOM 2981 O O . ASN B 1 104 ? 8.281 5.594 10.352 1 93.69 104 ASN B O 1
ATOM 2985 N N . THR B 1 105 ? 9.336 4.371 11.828 1 89.62 105 THR B N 1
ATOM 2986 C CA . THR B 1 105 ? 8.883 5.133 12.984 1 89.62 105 THR B CA 1
ATOM 2987 C C . THR B 1 105 ? 9.406 6.562 12.93 1 89.62 105 THR B C 1
ATOM 2989 O O . THR B 1 105 ? 8.789 7.477 13.477 1 89.62 105 THR B O 1
ATOM 2992 N N . VAL B 1 106 ? 10.531 6.762 12.289 1 94.06 106 VAL B N 1
ATOM 2993 C CA . VAL B 1 106 ? 11.047 8.117 12.141 1 94.06 106 VAL B CA 1
ATOM 2994 C C . VAL B 1 106 ? 10.102 8.945 11.266 1 94.06 106 VAL B C 1
ATOM 2996 O O . VAL B 1 106 ? 9.844 10.117 11.555 1 94.06 106 VAL B O 1
ATOM 2999 N N . VAL B 1 107 ? 9.555 8.352 10.227 1 95.06 107 VAL B N 1
ATOM 3000 C CA . VAL B 1 107 ? 8.648 9.039 9.312 1 95.06 107 VAL B CA 1
ATOM 3001 C C . VAL B 1 107 ? 7.379 9.445 10.055 1 95.06 107 VAL B C 1
ATOM 3003 O O . VAL B 1 107 ? 6.98 10.617 10.023 1 95.06 107 VAL B O 1
ATOM 3006 N N . SER B 1 108 ? 6.754 8.508 10.766 1 92.44 108 SER B N 1
ATOM 3007 C CA . SER B 1 108 ? 5.523 8.805 11.492 1 92.44 108 SER B CA 1
ATOM 3008 C C . SER B 1 108 ? 5.762 9.828 12.602 1 92.44 108 SER B C 1
ATOM 3010 O O . SER B 1 108 ? 4.934 10.703 12.828 1 92.44 108 SER B O 1
ATOM 3012 N N . ALA B 1 109 ? 6.91 9.695 13.266 1 93 109 ALA B N 1
ATOM 3013 C CA . ALA B 1 109 ? 7.254 10.648 14.312 1 93 109 ALA B CA 1
ATOM 3014 C C . ALA B 1 109 ? 7.441 12.055 13.734 1 93 109 ALA B C 1
ATOM 3016 O O . ALA B 1 109 ? 7.051 13.039 14.359 1 93 109 ALA B O 1
ATOM 3017 N N . THR B 1 110 ? 8.047 12.109 12.602 1 96.12 110 THR B N 1
ATOM 3018 C CA . THR B 1 110 ? 8.266 13.391 11.938 1 96.12 110 THR B CA 1
ATOM 3019 C C . THR B 1 110 ? 6.93 14.039 11.578 1 96.12 110 THR B C 1
ATOM 3021 O O . THR B 1 110 ? 6.738 15.234 11.812 1 96.12 110 THR B O 1
ATOM 3024 N N . ILE B 1 111 ? 6.012 13.266 11.039 1 94.88 111 ILE B N 1
ATOM 3025 C CA . ILE B 1 111 ? 4.691 13.773 10.68 1 94.88 111 ILE B CA 1
ATOM 3026 C C . ILE B 1 111 ? 3.973 14.273 11.93 1 94.88 111 ILE B C 1
ATOM 3028 O O . ILE B 1 111 ? 3.404 15.367 11.938 1 94.88 111 ILE B O 1
ATOM 3032 N N . ARG B 1 112 ? 4.055 13.523 12.977 1 93.62 112 ARG B N 1
ATOM 3033 C CA . ARG B 1 112 ? 3.43 13.891 14.25 1 93.62 112 ARG B CA 1
ATOM 3034 C C . ARG B 1 112 ? 3.979 15.211 14.766 1 93.62 112 ARG B C 1
ATOM 3036 O O . ARG B 1 112 ? 3.213 16.109 15.117 1 93.62 112 ARG B O 1
ATOM 3043 N N . GLU B 1 113 ? 5.262 15.32 14.82 1 95.81 113 GLU B N 1
ATOM 3044 C CA . GLU B 1 113 ? 5.91 16.516 15.359 1 95.81 113 GLU B CA 1
ATOM 3045 C C . GLU B 1 113 ? 5.602 17.75 14.5 1 95.81 113 GLU B C 1
ATOM 3047 O O . GLU B 1 113 ? 5.375 18.828 15.031 1 95.81 113 GLU B O 1
ATOM 3052 N N . TYR B 1 114 ? 5.605 17.547 13.203 1 96.19 114 TYR B N 1
ATOM 3053 C CA . TYR B 1 114 ? 5.281 18.641 12.305 1 96.19 114 TYR B CA 1
ATOM 3054 C C . TYR B 1 114 ? 3.877 19.172 12.57 1 96.19 114 TYR B C 1
ATOM 3056 O O . TYR B 1 114 ? 3.672 20.391 12.672 1 96.19 114 TYR B O 1
ATOM 3064 N N . ARG B 1 115 ? 2.934 18.281 12.672 1 93.75 115 ARG B N 1
ATOM 3065 C CA . ARG B 1 115 ? 1.548 18.656 12.914 1 93.75 115 ARG B CA 1
ATOM 3066 C C . ARG B 1 115 ? 1.4 19.344 14.266 1 93.75 115 ARG B C 1
ATOM 3068 O O . ARG B 1 115 ? 0.576 20.25 14.422 1 93.75 115 ARG B O 1
ATOM 3075 N N . ARG B 1 116 ? 2.135 18.891 15.234 1 93.56 116 ARG B N 1
ATOM 3076 C CA . ARG B 1 116 ? 2.098 19.484 16.562 1 93.56 116 ARG B CA 1
ATOM 3077 C C . ARG B 1 116 ? 2.658 20.891 16.562 1 93.56 116 ARG B C 1
ATOM 3079 O O . ARG B 1 116 ? 2.051 21.812 17.125 1 93.56 116 ARG B O 1
ATOM 3086 N N . ARG B 1 117 ? 3.756 21.125 15.945 1 94.94 117 ARG B N 1
ATOM 3087 C CA . ARG B 1 117 ? 4.477 22.391 15.977 1 94.94 117 ARG B CA 1
ATOM 3088 C C . ARG B 1 117 ? 3.822 23.422 15.062 1 94.94 117 ARG B C 1
ATOM 3090 O O . ARG B 1 117 ? 3.83 24.625 15.359 1 94.94 117 ARG B O 1
ATOM 3097 N N . TRP B 1 118 ? 3.328 22.953 13.977 1 94.94 118 TRP B N 1
ATOM 3098 C CA . TRP B 1 118 ? 2.711 23.844 13.008 1 94.94 118 TRP B CA 1
ATOM 3099 C C . TRP B 1 118 ? 1.309 23.375 12.641 1 94.94 118 TRP B C 1
ATOM 3101 O O . TRP B 1 118 ? 1.05 23.016 11.492 1 94.94 118 TRP B O 1
ATOM 3111 N N . PRO B 1 119 ? 0.382 23.438 13.578 1 92.19 119 PRO B N 1
ATOM 3112 C CA . PRO B 1 119 ? -0.962 22.875 13.414 1 92.19 119 PRO B CA 1
ATOM 3113 C C . PRO B 1 119 ? -1.781 23.609 12.359 1 92.19 119 PRO B C 1
ATOM 3115 O O . PRO B 1 119 ? -2.781 23.078 11.867 1 92.19 119 PRO B O 1
ATOM 3118 N N . GLU B 1 120 ? -1.388 24.812 12 1 92.62 120 GLU B N 1
ATOM 3119 C CA . GLU B 1 120 ? -2.172 25.594 11.047 1 92.62 120 GLU B CA 1
ATOM 3120 C C . GLU B 1 120 ? -1.719 25.328 9.617 1 92.62 120 GLU B C 1
ATOM 3122 O O . GLU B 1 120 ? -2.338 25.812 8.664 1 92.62 120 GLU B O 1
ATOM 3127 N N . VAL B 1 121 ? -0.663 24.516 9.461 1 92.31 121 VAL B N 1
ATOM 3128 C CA . VAL B 1 121 ? -0.256 24.094 8.125 1 92.31 121 VAL B CA 1
ATOM 3129 C C . VAL B 1 121 ? -1.119 22.922 7.672 1 92.31 121 VAL B C 1
ATOM 3131 O O . VAL B 1 121 ? -1.271 21.938 8.398 1 92.31 121 VAL B O 1
ATOM 3134 N N . ARG B 1 122 ? -1.745 23.047 6.555 1 91.81 122 ARG B N 1
ATOM 3135 C CA . ARG B 1 122 ? -2.508 21.938 5.996 1 91.81 122 ARG B CA 1
ATOM 3136 C C . ARG B 1 122 ? -1.583 20.891 5.383 1 91.81 122 ARG B C 1
ATOM 3138 O O . ARG B 1 122 ? -0.873 21.172 4.414 1 91.81 122 ARG B O 1
ATOM 3145 N N . LEU B 1 123 ? -1.616 19.734 5.922 1 94.44 123 LEU B N 1
ATOM 3146 C CA . LEU B 1 123 ? -0.738 18.656 5.484 1 94.44 123 LEU B CA 1
ATOM 3147 C C . LEU B 1 123 ? -1.487 17.672 4.586 1 94.44 123 LEU B C 1
ATOM 3149 O O . LEU B 1 123 ? -2.521 17.125 4.98 1 94.44 123 LEU B O 1
ATOM 3153 N N . SER B 1 124 ? -1.015 17.516 3.375 1 94.75 124 SER B N 1
ATOM 3154 C CA . SER B 1 124 ? -1.507 16.5 2.449 1 94.75 124 SER B CA 1
ATOM 3155 C C . SER B 1 124 ? -0.478 15.391 2.244 1 94.75 124 SER B C 1
ATOM 3157 O O . SER B 1 124 ? 0.705 15.672 2.035 1 94.75 124 SER B O 1
ATOM 3159 N N . LEU B 1 125 ? -0.95 14.18 2.301 1 95.69 125 LEU B N 1
ATOM 3160 C CA . LEU B 1 125 ? -0.06 13.031 2.215 1 95.69 125 LEU B CA 1
ATOM 3161 C C . LEU B 1 125 ? -0.335 12.227 0.951 1 95.69 125 LEU B C 1
ATOM 3163 O O . LEU B 1 125 ? -1.492 12.047 0.561 1 95.69 125 LEU B O 1
ATOM 3167 N N . THR B 1 126 ? 0.762 11.789 0.33 1 94.19 126 THR B N 1
ATOM 3168 C CA . THR B 1 126 ? 0.668 10.953 -0.859 1 94.19 126 THR B CA 1
ATOM 3169 C C . THR B 1 126 ? 1.617 9.758 -0.757 1 94.19 126 THR B C 1
ATOM 3171 O O . THR B 1 126 ? 2.74 9.898 -0.269 1 94.19 126 THR B O 1
ATOM 3174 N N . GLU B 1 127 ? 1.099 8.578 -1.186 1 94.62 127 GLU B N 1
ATOM 3175 C CA . GLU B 1 127 ? 1.901 7.359 -1.185 1 94.62 127 GLU B CA 1
ATOM 3176 C C . GLU B 1 127 ? 2.178 6.879 -2.605 1 94.62 127 GLU B C 1
ATOM 3178 O O . GLU B 1 127 ? 1.248 6.66 -3.385 1 94.62 127 GLU B O 1
ATOM 3183 N N . MET B 1 128 ? 3.496 6.75 -2.902 1 94 128 MET B N 1
ATOM 3184 C CA . MET B 1 128 ? 3.959 6.254 -4.195 1 94 128 MET B CA 1
ATOM 3185 C C . MET B 1 128 ? 5.355 5.656 -4.082 1 94 128 MET B C 1
ATOM 3187 O O . MET B 1 128 ? 5.98 5.727 -3.021 1 94 128 MET B O 1
ATOM 3191 N N . ASN B 1 129 ? 5.734 4.98 -5.145 1 94.38 129 ASN B N 1
ATOM 3192 C CA . ASN B 1 129 ? 7.117 4.516 -5.133 1 94.38 129 ASN B CA 1
ATOM 3193 C C . ASN B 1 129 ? 8.094 5.66 -5.375 1 94.38 129 ASN B C 1
ATOM 3195 O O . ASN B 1 129 ? 7.688 6.766 -5.738 1 94.38 129 ASN B O 1
ATOM 3199 N N . THR B 1 130 ? 9.336 5.391 -5.203 1 95.31 130 THR B N 1
ATOM 3200 C CA . THR B 1 130 ? 10.375 6.41 -5.238 1 95.31 130 THR B CA 1
ATOM 3201 C C . THR B 1 130 ? 10.391 7.125 -6.59 1 95.31 130 THR B C 1
ATOM 3203 O O . THR B 1 130 ? 10.438 8.352 -6.645 1 95.31 130 THR B O 1
ATOM 3206 N N . ASN B 1 131 ? 10.297 6.414 -7.703 1 93.81 131 ASN B N 1
ATOM 3207 C CA . ASN B 1 131 ? 10.375 7.008 -9.031 1 93.81 131 ASN B CA 1
ATOM 3208 C C . ASN B 1 131 ? 9.242 8 -9.273 1 93.81 131 ASN B C 1
ATOM 3210 O O . ASN B 1 131 ? 9.477 9.109 -9.75 1 93.81 131 ASN B O 1
ATOM 3214 N N . LEU B 1 132 ? 8.094 7.594 -8.898 1 93.12 132 LEU B N 1
ATOM 3215 C CA . LEU B 1 132 ? 6.934 8.461 -9.094 1 93.12 132 LEU B CA 1
ATOM 3216 C C . LEU B 1 132 ? 6.984 9.664 -8.148 1 93.12 132 LEU B C 1
ATOM 3218 O O . LEU B 1 132 ? 6.59 10.766 -8.523 1 93.12 132 LEU B O 1
ATOM 3222 N N . LEU B 1 133 ? 7.453 9.43 -6.926 1 96 133 LEU B N 1
ATOM 3223 C CA . LEU B 1 133 ? 7.609 10.539 -5.992 1 96 133 LEU B CA 1
ATOM 3224 C C . LEU B 1 133 ? 8.602 11.57 -6.535 1 96 133 LEU B C 1
ATOM 3226 O O . LEU B 1 133 ? 8.352 12.773 -6.449 1 96 133 LEU B O 1
ATOM 3230 N N . MET B 1 134 ? 9.672 11.102 -7.121 1 94.94 134 MET B N 1
ATOM 3231 C CA . MET B 1 134 ? 10.68 11.992 -7.695 1 94.94 134 MET B CA 1
ATOM 3232 C C . MET B 1 134 ? 10.094 12.797 -8.852 1 94.94 134 MET B C 1
ATOM 3234 O O . MET B 1 134 ? 10.352 14 -8.969 1 94.94 134 MET B O 1
ATOM 3238 N N . GLU B 1 135 ? 9.328 12.125 -9.664 1 92.69 135 GLU B N 1
ATOM 3239 C CA . GLU B 1 135 ? 8.664 12.812 -10.773 1 92.69 135 GLU B CA 1
ATOM 3240 C C . GLU B 1 135 ? 7.738 13.906 -10.258 1 92.69 135 GLU B C 1
ATOM 3242 O O . GLU B 1 135 ? 7.738 15.023 -10.789 1 92.69 135 GLU B O 1
ATOM 3247 N N . ARG B 1 136 ? 6.973 13.609 -9.234 1 92 136 ARG B N 1
ATOM 3248 C CA . ARG B 1 136 ? 6.027 14.57 -8.68 1 92 136 ARG B CA 1
ATOM 3249 C C . ARG B 1 136 ? 6.754 15.727 -8 1 92 136 ARG B C 1
ATOM 3251 O O . ARG B 1 136 ? 6.277 16.859 -8.023 1 92 136 ARG B O 1
ATOM 3258 N N . LEU B 1 137 ? 7.871 15.422 -7.383 1 92.69 137 LEU B N 1
ATOM 3259 C CA . LEU B 1 137 ? 8.703 16.469 -6.793 1 92.69 137 LEU B CA 1
ATOM 3260 C C . LEU B 1 137 ? 9.188 17.453 -7.859 1 92.69 137 LEU B C 1
ATOM 3262 O O . LEU B 1 137 ? 9.062 18.656 -7.699 1 92.69 137 LEU B O 1
ATOM 3266 N N . ILE B 1 138 ? 9.664 16.922 -8.945 1 88.88 138 ILE B N 1
ATOM 3267 C CA . ILE B 1 138 ? 10.227 17.719 -10.031 1 88.88 138 ILE B CA 1
ATOM 3268 C C . ILE B 1 138 ? 9.133 18.578 -10.664 1 88.88 138 ILE B C 1
ATOM 3270 O O . ILE B 1 138 ? 9.375 19.734 -11.039 1 88.88 138 ILE B O 1
ATOM 3274 N N . ARG B 1 139 ? 7.902 18.047 -10.703 1 87.06 139 ARG B N 1
ATOM 3275 C CA . ARG B 1 139 ? 6.773 18.75 -11.305 1 87.06 139 ARG B CA 1
ATOM 3276 C C . ARG B 1 139 ? 6.145 19.734 -10.312 1 87.06 139 ARG B C 1
ATOM 3278 O O . ARG B 1 139 ? 5.211 20.453 -10.656 1 87.06 139 ARG B O 1
ATOM 3285 N N . GLY B 1 140 ? 6.578 19.688 -9.156 1 87.25 140 GLY B N 1
ATOM 3286 C CA . GLY B 1 140 ? 6.07 20.594 -8.141 1 87.25 140 GLY B CA 1
ATOM 3287 C C . GLY B 1 140 ? 4.719 20.188 -7.59 1 87.25 140 GLY B C 1
ATOM 3288 O O . GLY B 1 140 ? 3.992 21.016 -7.035 1 87.25 140 GLY B O 1
ATOM 3289 N N . GLU B 1 141 ? 4.383 18.938 -7.719 1 89.75 141 GLU B N 1
ATOM 3290 C CA . GLU B 1 141 ? 3.096 18.422 -7.266 1 89.75 141 GLU B CA 1
ATOM 3291 C C . GLU B 1 141 ? 3.146 18.016 -5.793 1 89.75 141 GLU B C 1
ATOM 3293 O O . GLU B 1 141 ? 2.107 17.891 -5.141 1 89.75 141 GLU B O 1
ATOM 3298 N N . ILE B 1 142 ? 4.352 17.75 -5.332 1 94.06 142 ILE B N 1
ATOM 3299 C CA . ILE B 1 142 ? 4.602 17.578 -3.904 1 94.06 142 ILE B CA 1
ATOM 3300 C C . ILE B 1 142 ? 5.812 18.422 -3.492 1 94.06 142 ILE B C 1
ATOM 3302 O O . ILE B 1 142 ? 6.637 18.781 -4.332 1 94.06 142 ILE B O 1
ATOM 3306 N N . ASP B 1 143 ? 5.84 18.734 -2.193 1 94.69 143 ASP B N 1
ATOM 3307 C CA . ASP B 1 143 ? 6.859 19.656 -1.696 1 94.69 143 ASP B CA 1
ATOM 3308 C C . ASP B 1 143 ? 8.055 18.891 -1.122 1 94.69 143 ASP B C 1
ATOM 3310 O O . ASP B 1 143 ? 9.172 19.406 -1.117 1 94.69 143 ASP B O 1
ATOM 3314 N N . ALA B 1 144 ? 7.816 17.75 -0.571 1 97.25 144 ALA B N 1
ATOM 3315 C CA . ALA B 1 144 ? 8.82 16.891 0.053 1 97.25 144 ALA B CA 1
ATOM 3316 C C . ALA B 1 144 ? 8.414 15.422 -0.048 1 97.25 144 ALA B C 1
ATOM 3318 O O . ALA B 1 144 ? 7.234 15.109 -0.246 1 97.25 144 ALA B O 1
ATOM 3319 N N . ALA B 1 145 ? 9.438 14.539 0.019 1 97.69 145 ALA B N 1
ATOM 3320 C CA . ALA B 1 145 ? 9.102 13.117 -0.065 1 97.69 145 ALA B CA 1
ATOM 3321 C C . ALA B 1 145 ? 10.125 12.266 0.693 1 97.69 145 ALA B C 1
ATOM 3323 O O . ALA B 1 145 ? 11.328 12.484 0.576 1 97.69 145 ALA B O 1
ATOM 3324 N N . PHE B 1 146 ? 9.602 11.391 1.529 1 97.75 146 PHE B N 1
ATOM 3325 C CA . PHE B 1 146 ? 10.438 10.312 2.031 1 97.75 146 PHE B CA 1
ATOM 3326 C C . PHE B 1 146 ? 10.648 9.242 0.961 1 97.75 146 PHE B C 1
ATOM 3328 O O . PHE B 1 146 ? 9.703 8.531 0.602 1 97.75 146 PHE B O 1
ATOM 3335 N N . ILE B 1 147 ? 11.93 9.078 0.523 1 96.75 147 ILE B N 1
ATOM 3336 C CA . ILE B 1 147 ? 12.227 8.164 -0.578 1 96.75 147 ILE B CA 1
ATOM 3337 C C . ILE B 1 147 ? 13.32 7.191 -0.161 1 96.75 147 ILE B C 1
ATOM 3339 O O . ILE B 1 147 ? 13.953 7.367 0.883 1 96.75 147 ILE B O 1
ATOM 3343 N N . ARG B 1 148 ? 13.43 6.145 -0.901 1 95.38 148 ARG B N 1
ATOM 3344 C CA . ARG B 1 148 ? 14.531 5.199 -0.751 1 95.38 148 ARG B CA 1
ATOM 3345 C C . ARG B 1 148 ? 15.578 5.398 -1.842 1 95.38 148 ARG B C 1
ATOM 3347 O O . ARG B 1 148 ? 15.484 4.797 -2.916 1 95.38 148 ARG B O 1
ATOM 3354 N N . PRO B 1 149 ? 16.594 6.188 -1.507 1 93.06 149 PRO B N 1
ATOM 3355 C CA . PRO B 1 149 ? 17.578 6.566 -2.518 1 93.06 149 PRO B CA 1
ATOM 3356 C C . PRO B 1 149 ? 18.594 5.457 -2.789 1 93.06 149 PRO B C 1
ATOM 3358 O O . PRO B 1 149 ? 18.797 4.57 -1.953 1 93.06 149 PRO B O 1
ATOM 3361 N N . GLY B 1 150 ? 19.188 5.523 -4.047 1 88.88 150 GLY B N 1
ATOM 3362 C CA . GLY B 1 150 ? 20.359 4.715 -4.309 1 88.88 150 GLY B CA 1
ATOM 3363 C C . GLY B 1 150 ? 21.609 5.227 -3.6 1 88.88 150 GLY B C 1
ATOM 3364 O O . GLY B 1 150 ? 21.5 5.98 -2.629 1 88.88 150 GLY B O 1
ATOM 3365 N N . LEU B 1 151 ? 22.688 4.711 -4.055 1 85.12 151 LEU B N 1
ATOM 3366 C CA . LEU B 1 151 ? 23.969 5.082 -3.449 1 85.12 151 LEU B CA 1
ATOM 3367 C C . LEU B 1 151 ? 24.312 6.531 -3.773 1 85.12 151 LEU B C 1
ATOM 3369 O O . LEU B 1 151 ? 24.812 7.266 -2.912 1 85.12 151 LEU B O 1
ATOM 3373 N N . GLU B 1 152 ? 23.875 6.934 -4.945 1 87.44 152 GLU B N 1
ATOM 3374 C CA . GLU B 1 152 ? 24.125 8.312 -5.352 1 87.44 152 GLU B CA 1
ATOM 3375 C C . GLU B 1 152 ? 22.891 9.188 -5.129 1 87.44 152 GLU B C 1
ATOM 3377 O O . GLU B 1 152 ? 21.766 8.75 -5.363 1 87.44 152 GLU B O 1
ATOM 3382 N N . ASP B 1 153 ? 23.141 10.367 -4.633 1 87.88 153 ASP B N 1
ATOM 3383 C CA . ASP B 1 153 ? 22.047 11.305 -4.441 1 87.88 153 ASP B CA 1
ATOM 3384 C C . ASP B 1 153 ? 21.5 11.797 -5.781 1 87.88 153 ASP B C 1
ATOM 3386 O O . ASP B 1 153 ? 22.266 12.078 -6.703 1 87.88 153 ASP B O 1
ATOM 3390 N N . PRO B 1 154 ? 20.188 11.922 -5.816 1 87.94 154 PRO B N 1
ATOM 3391 C CA . PRO B 1 154 ? 19.641 12.531 -7.031 1 87.94 154 PRO B CA 1
ATOM 3392 C C . PRO B 1 154 ? 20.062 13.992 -7.199 1 87.94 154 PRO B C 1
ATOM 3394 O O . PRO B 1 154 ? 20.125 14.742 -6.219 1 87.94 154 PRO B O 1
ATOM 3397 N N . ARG B 1 155 ? 20.406 14.492 -8.359 1 84.94 155 ARG B N 1
ATOM 3398 C CA . ARG B 1 155 ? 21.016 15.781 -8.641 1 84.94 155 ARG B CA 1
ATOM 3399 C C . ARG B 1 155 ? 20.062 16.922 -8.328 1 84.94 155 ARG B C 1
ATOM 3401 O O . ARG B 1 155 ? 20.469 17.984 -7.844 1 84.94 155 ARG B O 1
ATOM 3408 N N . ASP B 1 156 ? 18.844 16.766 -8.531 1 86 156 ASP B N 1
ATOM 3409 C CA . ASP B 1 156 ? 17.922 17.891 -8.492 1 86 156 ASP B CA 1
ATOM 3410 C C . ASP B 1 156 ? 17.266 18.031 -7.113 1 86 156 ASP B C 1
ATOM 3412 O O . ASP B 1 156 ? 16.438 18.922 -6.895 1 86 156 ASP B O 1
ATOM 3416 N N . VAL B 1 157 ? 17.797 17.266 -6.133 1 91.44 157 VAL B N 1
ATOM 3417 C CA . VAL B 1 157 ? 17.094 17.312 -4.852 1 91.44 157 VAL B CA 1
ATOM 3418 C C . VAL B 1 157 ? 18.109 17.453 -3.719 1 91.44 157 VAL B C 1
ATOM 3420 O O . VAL B 1 157 ? 19.25 17.016 -3.838 1 91.44 157 VAL B O 1
ATOM 3423 N N . ARG B 1 158 ? 17.75 18.281 -2.697 1 93.44 158 ARG B N 1
ATOM 3424 C CA . ARG B 1 158 ? 18.391 18.203 -1.392 1 93.44 158 ARG B CA 1
ATOM 3425 C C . ARG B 1 158 ? 17.922 17 -0.612 1 93.44 158 ARG B C 1
ATOM 3427 O O . ARG B 1 158 ? 16.734 16.875 -0.305 1 93.44 158 ARG B O 1
ATOM 3434 N N . LEU B 1 159 ? 18.844 16.094 -0.356 1 95.44 159 LEU B N 1
ATOM 3435 C CA . LEU B 1 159 ? 18.5 14.852 0.321 1 95.44 159 LEU B CA 1
ATOM 3436 C C . LEU B 1 159 ? 19.062 14.836 1.741 1 95.44 159 LEU B C 1
ATOM 3438 O O . LEU B 1 159 ? 20.266 14.977 1.941 1 95.44 159 LEU B O 1
ATOM 3442 N N . LYS B 1 160 ? 18.188 14.742 2.707 1 95.81 160 LYS B N 1
ATOM 3443 C CA . LYS B 1 160 ? 18.578 14.453 4.082 1 95.81 160 LYS B CA 1
ATOM 3444 C C . LYS B 1 160 ? 18.438 12.969 4.402 1 95.81 160 LYS B C 1
ATOM 3446 O O . LYS B 1 160 ? 17.312 12.492 4.637 1 95.81 160 LYS B O 1
ATOM 3451 N N . ARG B 1 161 ? 19.516 12.336 4.48 1 95.56 161 ARG B N 1
ATOM 3452 C CA . ARG B 1 161 ? 19.516 10.898 4.719 1 95.56 161 ARG B CA 1
ATOM 3453 C C . ARG B 1 161 ? 19.219 10.586 6.18 1 95.56 161 ARG B C 1
ATOM 3455 O O . ARG B 1 161 ? 19.688 11.273 7.082 1 95.56 161 ARG B O 1
ATOM 3462 N N . LEU B 1 162 ? 18.344 9.594 6.359 1 96 162 LEU B N 1
ATOM 3463 C CA . LEU B 1 162 ? 18.047 9.07 7.691 1 96 162 LEU B CA 1
ATOM 3464 C C . LEU B 1 162 ? 19 7.918 8.039 1 96 162 LEU B C 1
ATOM 3466 O O . LEU B 1 162 ? 19.781 7.48 7.195 1 96 162 LEU B O 1
ATOM 3470 N N . ALA B 1 163 ? 18.938 7.52 9.305 1 94 163 ALA B N 1
ATOM 3471 C CA . ALA B 1 163 ? 19.734 6.383 9.742 1 94 163 ALA B CA 1
ATOM 3472 C C . ALA B 1 163 ? 19.406 5.129 8.945 1 94 163 ALA B C 1
ATOM 3474 O O . ALA B 1 163 ? 18.234 4.875 8.633 1 94 163 ALA B O 1
ATOM 3475 N N . ASP B 1 164 ? 20.484 4.391 8.586 1 93.44 164 ASP B N 1
ATOM 3476 C CA . ASP B 1 164 ? 20.281 3.135 7.871 1 93.44 164 ASP B CA 1
ATOM 3477 C C . ASP B 1 164 ? 19.453 2.156 8.703 1 93.44 164 ASP B C 1
ATOM 3479 O O . ASP B 1 164 ? 19.641 2.055 9.914 1 93.44 164 ASP B O 1
ATOM 3483 N N . GLU B 1 165 ? 18.578 1.554 8.023 1 94.38 165 GLU B N 1
ATOM 3484 C CA . GLU B 1 165 ? 17.703 0.567 8.641 1 94.38 165 GLU B CA 1
ATOM 3485 C C . GLU B 1 165 ? 18.141 -0.854 8.312 1 94.38 165 GLU B C 1
ATOM 3487 O O . GLU B 1 165 ? 18.375 -1.18 7.145 1 94.38 165 GLU B O 1
ATOM 3492 N N . PRO B 1 166 ? 18.312 -1.681 9.344 1 96.12 166 PRO B N 1
ATOM 3493 C CA . PRO B 1 166 ? 18.672 -3.061 9 1 96.12 166 PRO B CA 1
ATOM 3494 C C . PRO B 1 166 ? 17.578 -3.777 8.211 1 96.12 166 PRO B C 1
ATOM 3496 O O . PRO B 1 166 ? 16.391 -3.463 8.367 1 96.12 166 PRO B O 1
ATOM 3499 N N . MET B 1 167 ? 18.047 -4.707 7.371 1 97.31 167 MET B N 1
ATOM 3500 C CA . MET B 1 167 ? 17.109 -5.594 6.691 1 97.31 167 MET B CA 1
ATOM 3501 C C . MET B 1 167 ? 16.953 -6.91 7.449 1 97.31 167 MET B C 1
ATOM 3503 O O . MET B 1 167 ? 17.891 -7.355 8.117 1 97.31 167 MET B O 1
ATOM 3507 N N . LEU B 1 168 ? 15.773 -7.504 7.363 1 97.69 168 LEU B N 1
ATOM 3508 C CA . LEU B 1 168 ? 15.453 -8.766 8.023 1 97.69 168 LEU B CA 1
ATOM 3509 C C . LEU B 1 168 ? 14.945 -9.789 7.012 1 97.69 168 LEU B C 1
ATOM 3511 O O . LEU B 1 168 ? 14.398 -9.422 5.965 1 97.69 168 LEU B O 1
ATOM 3515 N N . LEU B 1 169 ? 15.133 -11.023 7.406 1 98.06 169 LEU B N 1
ATOM 3516 C CA . LEU B 1 169 ? 14.461 -12.094 6.68 1 98.06 169 LEU B CA 1
ATOM 3517 C C . LEU B 1 169 ? 13.016 -12.227 7.125 1 98.06 169 LEU B C 1
ATOM 3519 O O . LEU B 1 169 ? 12.719 -12.172 8.32 1 98.06 169 LEU B O 1
ATOM 3523 N N . ALA B 1 170 ? 12.109 -12.242 6.195 1 98 170 ALA B N 1
ATOM 3524 C CA . ALA B 1 170 ? 10.734 -12.664 6.438 1 98 170 ALA B CA 1
ATOM 3525 C C . ALA B 1 170 ? 10.516 -14.109 5.996 1 98 170 ALA B C 1
ATOM 3527 O O . ALA B 1 170 ? 10.633 -14.43 4.812 1 98 170 ALA B O 1
ATOM 3528 N N . LEU B 1 171 ? 10.234 -14.992 6.938 1 98.25 171 LEU B N 1
ATOM 3529 C CA . LEU B 1 171 ? 10.078 -16.422 6.711 1 98.25 171 LEU B CA 1
ATOM 3530 C C . LEU B 1 171 ? 8.695 -16.891 7.148 1 98.25 171 LEU B C 1
ATOM 3532 O O . LEU B 1 171 ? 8.133 -16.359 8.109 1 98.25 171 LEU B O 1
ATOM 3536 N N . PRO B 1 172 ? 8.133 -17.906 6.371 1 96.31 172 PRO B N 1
ATOM 3537 C CA . PRO B 1 172 ? 6.992 -18.562 7.016 1 96.31 172 PRO B CA 1
ATOM 3538 C C . PRO B 1 172 ? 7.316 -19.047 8.43 1 96.31 172 PRO B C 1
ATOM 3540 O O . PRO B 1 172 ? 8.422 -19.531 8.68 1 96.31 172 PRO B O 1
ATOM 3543 N N . ALA B 1 173 ? 6.324 -18.938 9.312 1 94 173 ALA B N 1
ATOM 3544 C CA . ALA B 1 173 ? 6.559 -19.219 10.727 1 94 173 ALA B CA 1
ATOM 3545 C C . ALA B 1 173 ? 6.992 -20.672 10.93 1 94 173 ALA B C 1
ATOM 3547 O O . ALA B 1 173 ? 7.773 -20.969 11.836 1 94 173 ALA B O 1
ATOM 3548 N N . GLY B 1 174 ? 6.559 -21.562 10.078 1 94.12 174 GLY B N 1
ATOM 3549 C CA . GLY B 1 174 ? 6.891 -22.984 10.211 1 94.12 174 GLY B CA 1
ATOM 3550 C C . GLY B 1 174 ? 8.148 -23.359 9.461 1 94.12 174 GLY B C 1
ATOM 3551 O O . GLY B 1 174 ? 8.547 -24.531 9.461 1 94.12 174 GLY B O 1
ATOM 3552 N N . HIS B 1 175 ? 8.781 -22.422 8.797 1 96.25 175 HIS B N 1
ATOM 3553 C CA . HIS B 1 175 ? 9.992 -22.672 8.023 1 96.25 175 HIS B CA 1
ATOM 3554 C C . HIS B 1 175 ? 11.141 -23.125 8.922 1 96.25 175 HIS B C 1
ATOM 3556 O O . HIS B 1 175 ? 11.305 -22.609 10.023 1 96.25 175 HIS B O 1
ATOM 3562 N N . ALA B 1 176 ? 11.961 -24 8.523 1 97.19 176 ALA B N 1
ATOM 3563 C CA . ALA B 1 176 ? 13.07 -24.531 9.305 1 97.19 176 ALA B CA 1
ATOM 3564 C C . ALA B 1 176 ? 14.031 -23.422 9.734 1 97.19 176 ALA B C 1
ATOM 3566 O O . ALA B 1 176 ? 14.516 -23.422 10.867 1 97.19 176 ALA B O 1
ATOM 3567 N N . LEU B 1 177 ? 14.242 -22.531 8.867 1 97.56 177 LEU B N 1
ATOM 3568 C CA . LEU B 1 177 ? 15.203 -21.469 9.133 1 97.56 177 LEU B CA 1
ATOM 3569 C C . LEU B 1 177 ? 14.656 -20.484 10.172 1 97.56 177 LEU B C 1
ATOM 3571 O O . LEU B 1 177 ? 15.406 -19.688 10.734 1 97.56 177 LEU B O 1
ATOM 3575 N N . ALA B 1 178 ? 13.344 -20.469 10.383 1 97.25 178 ALA B N 1
ATOM 3576 C CA . ALA B 1 178 ? 12.719 -19.594 11.367 1 97.25 178 ALA B CA 1
ATOM 3577 C C . ALA B 1 178 ? 13.086 -20 12.789 1 97.25 178 ALA B C 1
ATOM 3579 O O . ALA B 1 178 ? 12.875 -19.25 13.742 1 97.25 178 ALA B O 1
ATOM 3580 N N . LYS B 1 179 ? 13.625 -21.156 12.922 1 97.06 179 LYS B N 1
ATOM 3581 C CA . LYS B 1 179 ? 14.023 -21.656 14.234 1 97.06 179 LYS B CA 1
ATOM 3582 C C . LYS B 1 179 ? 15.367 -21.062 14.656 1 97.06 179 LYS B C 1
ATOM 3584 O O . LYS B 1 179 ? 15.734 -21.125 15.828 1 97.06 179 LYS B O 1
ATOM 3589 N N . LEU B 1 180 ? 16.125 -20.578 13.734 1 96.69 180 LEU B N 1
ATOM 3590 C CA . LEU B 1 180 ? 17.422 -19.984 14.016 1 96.69 180 LEU B CA 1
ATOM 3591 C C . LEU B 1 180 ? 17.281 -18.547 14.523 1 96.69 180 LEU B C 1
ATOM 3593 O O . LEU B 1 180 ? 16.375 -17.828 14.102 1 96.69 180 LEU B O 1
ATOM 3597 N N . ALA B 1 181 ? 18.203 -18.156 15.414 1 96.06 181 ALA B N 1
ATOM 3598 C CA . ALA B 1 181 ? 18.203 -16.781 15.898 1 96.06 181 ALA B CA 1
ATOM 3599 C C . ALA B 1 181 ? 18.656 -15.805 14.812 1 96.06 181 ALA B C 1
ATOM 3601 O O . ALA B 1 181 ? 18.172 -14.672 14.742 1 96.06 181 ALA B O 1
ATOM 3602 N N . GLN B 1 182 ? 19.594 -16.219 14.023 1 97.19 182 GLN B N 1
ATOM 3603 C CA . GLN B 1 182 ? 20.078 -15.523 12.836 1 97.19 182 GLN B CA 1
ATOM 3604 C C . GLN B 1 182 ? 20.281 -16.484 11.672 1 97.19 182 GLN B C 1
ATOM 3606 O O . GLN B 1 182 ? 20.578 -17.672 11.883 1 97.19 182 GLN B O 1
ATOM 3611 N N . VAL B 1 183 ? 20.047 -15.984 10.492 1 97.81 183 VAL B N 1
ATOM 3612 C CA . VAL B 1 183 ? 20.094 -16.844 9.32 1 97.81 183 VAL B CA 1
ATOM 3613 C C . VAL B 1 183 ? 21.094 -16.281 8.312 1 97.81 183 VAL B C 1
ATOM 3615 O O . VAL B 1 183 ? 21 -15.117 7.91 1 97.81 183 VAL B O 1
ATOM 3618 N N . PRO B 1 184 ? 22.141 -17.031 7.992 1 97.38 184 PRO B N 1
ATOM 3619 C CA . PRO B 1 184 ? 22.984 -16.547 6.895 1 97.38 184 PRO B CA 1
ATOM 3620 C C . PRO B 1 184 ? 22.25 -16.516 5.555 1 97.38 184 PRO B C 1
ATOM 3622 O O . PRO B 1 184 ? 21.438 -17.406 5.273 1 97.38 184 PRO B O 1
ATOM 3625 N N . LEU B 1 185 ? 22.531 -15.547 4.738 1 96.94 185 LEU B N 1
ATOM 3626 C CA . LEU B 1 185 ? 21.859 -15.398 3.451 1 96.94 185 LEU B CA 1
ATOM 3627 C C . LEU B 1 185 ? 22.047 -16.641 2.594 1 96.94 185 LEU B C 1
ATOM 3629 O O . LEU B 1 185 ? 21.141 -17.031 1.85 1 96.94 185 LEU B O 1
ATOM 3633 N N . SER B 1 186 ? 23.219 -17.25 2.742 1 96.81 186 SER B N 1
ATOM 3634 C CA . SER B 1 186 ? 23.547 -18.406 1.919 1 96.81 186 SER B CA 1
ATOM 3635 C C . SER B 1 186 ? 22.609 -19.578 2.182 1 96.81 186 SER B C 1
ATOM 3637 O O . SER B 1 186 ? 22.422 -20.438 1.325 1 96.81 186 SER B O 1
ATOM 3639 N N . ALA B 1 187 ? 22 -19.594 3.324 1 97.19 187 ALA B N 1
ATOM 3640 C CA . ALA B 1 187 ? 21.047 -20.641 3.676 1 97.19 187 ALA B CA 1
ATOM 3641 C C . ALA B 1 187 ? 19.781 -20.547 2.832 1 97.19 187 ALA B C 1
ATOM 3643 O O . ALA B 1 187 ? 18.984 -21.5 2.789 1 97.19 187 ALA B O 1
ATOM 3644 N N . LEU B 1 188 ? 19.609 -19.422 2.084 1 97.38 188 LEU B N 1
ATOM 3645 C CA . LEU B 1 188 ? 18.391 -19.188 1.313 1 97.38 188 LEU B CA 1
ATOM 3646 C C . LEU B 1 188 ? 18.609 -19.531 -0.158 1 97.38 188 LEU B C 1
ATOM 3648 O O . LEU B 1 188 ? 17.734 -19.266 -0.992 1 97.38 188 LEU B O 1
ATOM 3652 N N . ALA B 1 189 ? 19.703 -20.141 -0.494 1 97 189 ALA B N 1
ATOM 3653 C CA . ALA B 1 189 ? 20.156 -20.297 -1.874 1 97 189 ALA B CA 1
ATOM 3654 C C . ALA B 1 189 ? 19.141 -21.094 -2.689 1 97 189 ALA B C 1
ATOM 3656 O O . ALA B 1 189 ? 19 -20.875 -3.898 1 97 189 ALA B O 1
ATOM 3657 N N . THR B 1 190 ? 18.391 -21.969 -2.057 1 96.5 190 THR B N 1
ATOM 3658 C CA . THR B 1 190 ? 17.484 -22.828 -2.805 1 96.5 190 THR B CA 1
ATOM 3659 C C . THR B 1 190 ? 16.031 -22.453 -2.529 1 96.5 190 THR B C 1
ATOM 3661 O O . THR B 1 190 ? 15.109 -23.141 -2.963 1 96.5 190 THR B O 1
ATOM 3664 N N . GLU B 1 191 ? 15.852 -21.375 -1.758 1 97.12 191 GLU B N 1
ATOM 3665 C CA . GLU B 1 191 ? 14.5 -20.984 -1.379 1 97.12 191 GLU B CA 1
ATOM 3666 C C . GLU B 1 191 ? 13.852 -20.125 -2.463 1 97.12 191 GLU B C 1
ATOM 3668 O O . GLU B 1 191 ? 14.523 -19.312 -3.096 1 97.12 191 GLU B O 1
ATOM 3673 N N . PRO B 1 192 ? 12.555 -20.344 -2.727 1 96.94 192 PRO B N 1
ATOM 3674 C CA . PRO B 1 192 ? 11.828 -19.406 -3.58 1 96.94 192 PRO B CA 1
ATOM 3675 C C . PRO B 1 192 ? 11.617 -18.047 -2.912 1 96.94 192 PRO B C 1
ATOM 3677 O O . PRO B 1 192 ? 11.125 -17.984 -1.781 1 96.94 192 PRO B O 1
ATOM 3680 N N . PHE B 1 193 ? 11.984 -16.984 -3.623 1 97.94 193 PHE B N 1
ATOM 3681 C CA . PHE B 1 193 ? 11.867 -15.656 -3.051 1 97.94 193 PHE B CA 1
ATOM 3682 C C . PHE B 1 193 ? 10.57 -14.992 -3.488 1 97.94 193 PHE B C 1
ATOM 3684 O O . PHE B 1 193 ? 10.102 -15.203 -4.609 1 97.94 193 PHE B O 1
ATOM 3691 N N . ILE B 1 194 ? 9.992 -14.273 -2.547 1 97.44 194 ILE B N 1
ATOM 3692 C CA . ILE B 1 194 ? 8.953 -13.297 -2.836 1 97.44 194 ILE B CA 1
ATOM 3693 C C . ILE B 1 194 ? 9.539 -11.891 -2.77 1 97.44 194 ILE B C 1
ATOM 3695 O O . ILE B 1 194 ? 10.039 -11.469 -1.728 1 97.44 194 ILE B O 1
ATOM 3699 N N . LEU B 1 195 ? 9.539 -11.172 -3.881 1 97.19 195 LEU B N 1
ATOM 3700 C CA . LEU B 1 195 ? 9.992 -9.789 -3.906 1 97.19 195 LEU B CA 1
ATOM 3701 C C . LEU B 1 195 ? 8.977 -8.898 -4.617 1 97.19 195 LEU B C 1
ATOM 3703 O O . LEU B 1 195 ? 7.906 -9.367 -5.02 1 97.19 195 LEU B O 1
ATOM 3707 N N . PHE B 1 196 ? 9.109 -7.719 -4.504 1 95.12 196 PHE B N 1
ATOM 3708 C CA . PHE B 1 196 ? 8.383 -6.719 -5.281 1 95.12 196 PHE B CA 1
ATOM 3709 C C . PHE B 1 196 ? 9.055 -6.484 -6.625 1 95.12 196 PHE B C 1
ATOM 3711 O O . PHE B 1 196 ? 10.242 -6.77 -6.789 1 95.12 196 PHE B O 1
ATOM 3718 N N . PRO B 1 197 ? 8.203 -6.02 -7.66 1 92.62 197 PRO B N 1
ATOM 3719 C CA . PRO B 1 197 ? 8.852 -5.664 -8.922 1 92.62 197 PRO B CA 1
ATOM 3720 C C . PRO B 1 197 ? 9.961 -4.629 -8.75 1 92.62 197 PRO B C 1
ATOM 3722 O O . PRO B 1 197 ? 9.836 -3.711 -7.938 1 92.62 197 PRO B O 1
ATOM 3725 N N . ARG B 1 198 ? 10.992 -4.762 -9.492 1 92.38 198 ARG B N 1
ATOM 3726 C CA . ARG B 1 198 ? 12.156 -3.889 -9.375 1 92.38 198 ARG B CA 1
ATOM 3727 C C . ARG B 1 198 ? 11.758 -2.422 -9.477 1 92.38 198 ARG B C 1
ATOM 3729 O O . ARG B 1 198 ? 12.273 -1.579 -8.734 1 92.38 198 ARG B O 1
ATOM 3736 N N . VAL B 1 199 ? 10.797 -2.109 -10.273 1 88.56 199 VAL B N 1
ATOM 3737 C CA . VAL B 1 199 ? 10.383 -0.733 -10.531 1 88.56 199 VAL B CA 1
ATOM 3738 C C . VAL B 1 199 ? 9.742 -0.147 -9.273 1 88.56 199 VAL B C 1
ATOM 3740 O O . VAL B 1 199 ? 9.727 1.072 -9.086 1 88.56 199 VAL B O 1
ATOM 3743 N N . VAL B 1 200 ? 9.242 -0.957 -8.422 1 88.44 200 VAL B N 1
ATOM 3744 C CA . VAL B 1 200 ? 8.562 -0.527 -7.203 1 88.44 200 VAL B CA 1
ATOM 3745 C C . VAL B 1 200 ? 9.594 -0.121 -6.152 1 88.44 200 VAL B C 1
ATOM 3747 O O . VAL B 1 200 ? 9.359 0.802 -5.371 1 88.44 200 VAL B O 1
ATOM 3750 N N . GLY B 1 201 ? 10.68 -0.745 -6.137 1 92 201 GLY B N 1
ATOM 3751 C CA . GLY B 1 201 ? 11.75 -0.497 -5.188 1 92 201 GLY B CA 1
ATOM 3752 C C . GLY B 1 201 ? 13.125 -0.804 -5.746 1 92 201 GLY B C 1
ATOM 3753 O O . GLY B 1 201 ? 13.773 -1.766 -5.324 1 92 201 GLY B O 1
ATOM 3754 N N . LEU B 1 202 ? 13.562 0.107 -6.555 1 88.19 202 LEU B N 1
ATOM 3755 C CA . LEU B 1 202 ? 14.773 -0.116 -7.332 1 88.19 202 LEU B CA 1
ATOM 3756 C C . LEU B 1 202 ? 15.977 -0.334 -6.414 1 88.19 202 LEU B C 1
ATOM 3758 O O . LEU B 1 202 ? 16.641 -1.368 -6.496 1 88.19 202 LEU B O 1
ATOM 3762 N N . SER B 1 203 ? 16.219 0.579 -5.559 1 92.62 203 SER B N 1
ATOM 3763 C CA . SER B 1 203 ? 17.406 0.519 -4.703 1 92.62 203 SER B CA 1
ATOM 3764 C C . SER B 1 203 ? 17.359 -0.703 -3.791 1 92.62 203 SER B C 1
ATOM 3766 O O . SER B 1 203 ? 18.344 -1.431 -3.676 1 92.62 203 SER B O 1
ATOM 3768 N N . LEU B 1 204 ? 16.188 -0.979 -3.213 1 94.25 204 LEU B N 1
ATOM 3769 C CA . LEU B 1 204 ? 16.062 -2.125 -2.318 1 94.25 204 LEU B CA 1
ATOM 3770 C C . LEU B 1 204 ? 16.219 -3.434 -3.084 1 94.25 204 LEU B C 1
ATOM 3772 O O . LEU B 1 204 ? 16.906 -4.348 -2.619 1 94.25 204 LEU B O 1
ATOM 3776 N N . TYR B 1 205 ? 15.586 -3.486 -4.234 1 95.56 205 TYR B N 1
ATOM 3777 C CA . TYR B 1 205 ? 15.672 -4.68 -5.07 1 95.56 205 TYR B CA 1
ATOM 3778 C C . TYR B 1 205 ? 17.125 -4.992 -5.43 1 95.56 205 TYR B C 1
ATOM 3780 O O . TYR B 1 205 ? 17.578 -6.121 -5.25 1 95.56 205 TYR B O 1
ATOM 3788 N N . ASP B 1 206 ? 17.859 -3.973 -5.887 1 94.75 206 ASP B N 1
ATOM 3789 C CA . ASP B 1 206 ? 19.234 -4.148 -6.316 1 94.75 206 ASP B CA 1
ATOM 3790 C C . ASP B 1 206 ? 20.141 -4.516 -5.137 1 94.75 206 ASP B C 1
ATOM 3792 O O . ASP B 1 206 ? 21.047 -5.332 -5.281 1 94.75 206 ASP B O 1
ATOM 3796 N N . ASP B 1 207 ? 19.875 -3.922 -4.027 1 95.25 207 ASP B N 1
ATOM 3797 C CA . ASP B 1 207 ? 20.656 -4.238 -2.834 1 95.25 207 ASP B CA 1
ATOM 3798 C C . ASP B 1 207 ? 20.453 -5.691 -2.412 1 95.25 207 ASP B C 1
ATOM 3800 O O . ASP B 1 207 ? 21.406 -6.379 -2.051 1 95.25 207 ASP B O 1
ATOM 3804 N N . ILE B 1 208 ? 19.25 -6.148 -2.455 1 97 208 ILE B N 1
ATOM 3805 C CA . ILE B 1 208 ? 18.938 -7.52 -2.07 1 97 208 ILE B CA 1
ATOM 3806 C C . ILE B 1 208 ? 19.594 -8.5 -3.041 1 97 208 ILE B C 1
ATOM 3808 O O . ILE B 1 208 ? 20.234 -9.461 -2.621 1 97 208 ILE B O 1
ATOM 3812 N N . ALA B 1 209 ? 19.422 -8.211 -4.305 1 96.62 209 ALA B N 1
ATOM 3813 C CA . ALA B 1 209 ? 20 -9.07 -5.336 1 96.62 209 ALA B CA 1
ATOM 3814 C C . ALA B 1 209 ? 21.516 -9.148 -5.199 1 96.62 209 ALA B C 1
ATOM 3816 O O . ALA B 1 209 ? 22.094 -10.234 -5.262 1 96.62 209 ALA B O 1
ATOM 3817 N N . ALA B 1 210 ? 22.141 -8.008 -4.977 1 96.06 210 ALA B N 1
ATOM 3818 C CA . ALA B 1 210 ? 23.578 -7.953 -4.82 1 96.06 210 ALA B CA 1
ATOM 3819 C C . ALA B 1 210 ? 24.031 -8.719 -3.576 1 96.06 210 ALA B C 1
ATOM 3821 O O . ALA B 1 210 ? 25.047 -9.422 -3.604 1 96.06 210 ALA B O 1
ATOM 3822 N N . ALA B 1 211 ? 23.266 -8.547 -2.557 1 96.38 211 ALA B N 1
ATOM 3823 C CA . ALA B 1 211 ? 23.609 -9.242 -1.314 1 96.38 211 ALA B CA 1
ATOM 3824 C C . ALA B 1 211 ? 23.547 -10.75 -1.494 1 96.38 211 ALA B C 1
ATOM 3826 O O . ALA B 1 211 ? 24.406 -11.477 -0.999 1 96.38 211 ALA B O 1
ATOM 3827 N N . CYS B 1 212 ? 22.562 -11.227 -2.176 1 96.88 212 CYS B N 1
ATOM 3828 C CA . CYS B 1 212 ? 22.422 -12.656 -2.43 1 96.88 212 CYS B CA 1
ATOM 3829 C C . CYS B 1 212 ? 23.547 -13.164 -3.318 1 96.88 212 CYS B C 1
ATOM 3831 O O . CYS B 1 212 ? 24.109 -14.227 -3.062 1 96.88 212 CYS B O 1
ATOM 3833 N N . ARG B 1 213 ? 23.891 -12.359 -4.281 1 96.88 213 ARG B N 1
ATOM 3834 C CA . ARG B 1 213 ? 25.016 -12.719 -5.141 1 96.88 213 ARG B CA 1
ATOM 3835 C C . ARG B 1 213 ? 26.312 -12.812 -4.336 1 96.88 213 ARG B C 1
ATOM 3837 O O . ARG B 1 213 ? 27.078 -13.758 -4.508 1 96.88 213 ARG B O 1
ATOM 3844 N N . ASN B 1 214 ? 26.531 -11.867 -3.529 1 95.88 214 ASN B N 1
ATOM 3845 C CA . ASN B 1 214 ? 27.719 -11.852 -2.682 1 95.88 214 ASN B CA 1
ATOM 3846 C C . ASN B 1 214 ? 27.75 -13.047 -1.732 1 95.88 214 ASN B C 1
ATOM 3848 O O . ASN B 1 214 ? 28.828 -13.492 -1.323 1 95.88 214 ASN B O 1
ATOM 3852 N N . ALA B 1 215 ? 26.578 -13.547 -1.416 1 95.69 215 ALA B N 1
ATOM 3853 C CA . ALA B 1 215 ? 26.469 -14.711 -0.54 1 95.69 215 ALA B CA 1
ATOM 3854 C C . ALA B 1 215 ? 26.641 -16.016 -1.327 1 95.69 215 ALA B C 1
ATOM 3856 O O . ALA B 1 215 ? 26.609 -17.094 -0.752 1 95.69 215 ALA B O 1
ATOM 3857 N N . GLY B 1 216 ? 26.75 -15.922 -2.627 1 96.19 216 GLY B N 1
ATOM 3858 C CA . GLY B 1 216 ? 27.156 -17.078 -3.422 1 96.19 216 GLY B CA 1
ATOM 3859 C C . GLY B 1 216 ? 26.031 -17.656 -4.242 1 96.19 216 GLY B C 1
ATOM 3860 O O . GLY B 1 216 ? 26.125 -18.797 -4.723 1 96.19 216 GLY B O 1
ATOM 3861 N N . PHE B 1 217 ? 24.875 -16.938 -4.34 1 96.62 217 PHE B N 1
ATOM 3862 C CA . PHE B 1 217 ? 23.797 -17.5 -5.141 1 96.62 217 PHE B CA 1
ATOM 3863 C C . PHE B 1 217 ? 23 -16.391 -5.82 1 96.62 217 PHE B C 1
ATOM 3865 O O . PHE B 1 217 ? 23.062 -15.234 -5.422 1 96.62 217 PHE B O 1
ATOM 3872 N N . GLU B 1 218 ? 22.297 -16.781 -6.879 1 96.75 218 GLU B N 1
ATOM 3873 C CA . GLU B 1 218 ? 21.312 -15.914 -7.543 1 96.75 218 GLU B CA 1
ATOM 3874 C C . GLU B 1 218 ? 19.906 -16.203 -7.047 1 96.75 218 GLU B C 1
ATOM 3876 O O . GLU B 1 218 ? 19.422 -17.328 -7.172 1 96.75 218 GLU B O 1
ATOM 3881 N N . LEU B 1 219 ? 19.297 -15.18 -6.465 1 94.69 219 LEU B N 1
ATOM 3882 C CA . LEU B 1 219 ? 17.969 -15.445 -5.938 1 94.69 219 LEU B CA 1
ATOM 3883 C C . LEU B 1 219 ? 16.984 -15.688 -7.07 1 94.69 219 LEU B C 1
ATOM 3885 O O . LEU B 1 219 ? 17.156 -15.18 -8.18 1 94.69 219 LEU B O 1
ATOM 3889 N N . VAL B 1 220 ? 16.016 -16.547 -6.805 1 94.69 220 VAL B N 1
ATOM 3890 C CA . VAL B 1 220 ? 14.938 -16.828 -7.742 1 94.69 220 VAL B CA 1
ATOM 3891 C C . VAL B 1 220 ? 13.633 -16.25 -7.199 1 94.69 220 VAL B C 1
ATOM 3893 O O . VAL B 1 220 ? 13.141 -16.688 -6.152 1 94.69 220 VAL B O 1
ATOM 3896 N N . VAL B 1 221 ? 13.102 -15.312 -7.953 1 95.31 221 VAL B N 1
ATOM 3897 C CA . VAL B 1 221 ? 11.82 -14.75 -7.559 1 95.31 221 VAL B CA 1
ATOM 3898 C C . VAL B 1 221 ? 10.688 -15.648 -8.055 1 95.31 221 VAL B C 1
ATOM 3900 O O . VAL B 1 221 ? 10.359 -15.656 -9.242 1 95.31 221 VAL B O 1
ATOM 3903 N N . ALA B 1 222 ? 10.109 -16.359 -7.121 1 93.88 222 ALA B N 1
ATOM 3904 C CA . ALA B 1 222 ? 9.031 -17.281 -7.465 1 93.88 222 ALA B CA 1
ATOM 3905 C C . ALA B 1 222 ? 7.691 -16.562 -7.555 1 93.88 222 ALA B C 1
ATOM 3907 O O . ALA B 1 222 ? 6.789 -17 -8.266 1 93.88 222 ALA B O 1
ATOM 3908 N N . GLN B 1 223 ? 7.562 -15.516 -6.812 1 93.56 223 GLN B N 1
ATOM 3909 C CA . GLN B 1 223 ? 6.34 -14.727 -6.781 1 93.56 223 GLN B CA 1
ATOM 3910 C C . GLN B 1 223 ? 6.641 -13.258 -6.48 1 93.56 223 GLN B C 1
ATOM 3912 O O . GLN B 1 223 ? 7.383 -12.953 -5.547 1 93.56 223 GLN B O 1
ATOM 3917 N N . GLU B 1 224 ? 6.066 -12.391 -7.309 1 95.19 224 GLU B N 1
ATOM 3918 C CA . GLU B 1 224 ? 6.16 -10.961 -7.027 1 95.19 224 GLU B CA 1
ATOM 3919 C C . GLU B 1 224 ? 4.941 -10.477 -6.25 1 95.19 224 GLU B C 1
ATOM 3921 O O . GLU B 1 224 ? 3.812 -10.891 -6.527 1 95.19 224 GLU B O 1
ATOM 3926 N N . ALA B 1 225 ? 5.203 -9.727 -5.203 1 95.44 225 ALA B N 1
ATOM 3927 C CA . ALA B 1 225 ? 4.16 -8.953 -4.527 1 95.44 225 ALA B CA 1
ATOM 3928 C C . ALA B 1 225 ? 4.086 -7.535 -5.074 1 95.44 225 ALA B C 1
ATOM 3930 O O . ALA B 1 225 ? 5.113 -6.926 -5.387 1 95.44 225 ALA B O 1
ATOM 3931 N N . PRO B 1 226 ? 2.865 -6.992 -5.133 1 92.81 226 PRO B N 1
ATOM 3932 C CA . PRO B 1 226 ? 2.725 -5.688 -5.773 1 92.81 226 PRO B CA 1
ATOM 3933 C C . PRO B 1 226 ? 3.414 -4.566 -4.996 1 92.81 226 PRO B C 1
ATOM 3935 O O . PRO B 1 226 ? 3.834 -3.568 -5.586 1 92.81 226 PRO B O 1
ATOM 3938 N N . GLN B 1 227 ? 3.449 -4.668 -3.715 1 92.75 227 GLN B N 1
ATOM 3939 C CA . GLN B 1 227 ? 4.055 -3.689 -2.82 1 92.75 227 GLN B CA 1
ATOM 3940 C C . GLN B 1 227 ? 4.949 -4.367 -1.784 1 92.75 227 GLN B C 1
ATOM 3942 O O . GLN B 1 227 ? 4.801 -5.562 -1.521 1 92.75 227 GLN B O 1
ATOM 3947 N N . ILE B 1 228 ? 5.809 -3.586 -1.195 1 90.88 228 ILE B N 1
ATOM 3948 C CA . ILE B 1 228 ? 6.754 -4.125 -0.224 1 90.88 228 ILE B CA 1
ATOM 3949 C C . ILE B 1 228 ? 6 -4.637 1.002 1 90.88 228 ILE B C 1
ATOM 3951 O O . ILE B 1 228 ? 6.223 -5.766 1.447 1 90.88 228 ILE B O 1
ATOM 3955 N N . PRO B 1 229 ? 5.008 -3.9 1.497 1 91.19 229 PRO B N 1
ATOM 3956 C CA . PRO B 1 229 ? 4.289 -4.441 2.654 1 91.19 229 PRO B CA 1
ATOM 3957 C C . PRO B 1 229 ? 3.49 -5.699 2.316 1 91.19 229 PRO B C 1
ATOM 3959 O O . PRO B 1 229 ? 3.299 -6.562 3.178 1 91.19 229 PRO B O 1
ATOM 3962 N N . SER B 1 230 ? 3.076 -5.863 1.109 1 91.69 230 SER B N 1
ATOM 3963 C CA . SER B 1 230 ? 2.266 -7.016 0.725 1 91.69 230 SER B CA 1
ATOM 3964 C C . SER B 1 230 ? 3.111 -8.281 0.623 1 91.69 230 SER B C 1
ATOM 3966 O O . SER B 1 230 ? 2.578 -9.391 0.578 1 91.69 230 SER B O 1
ATOM 3968 N N . VAL B 1 231 ? 4.438 -8.094 0.579 1 94.81 231 VAL B N 1
ATOM 3969 C CA . VAL B 1 231 ? 5.332 -9.25 0.535 1 94.81 231 VAL B CA 1
ATOM 3970 C C . VAL B 1 231 ? 5.09 -10.133 1.755 1 94.81 231 VAL B C 1
ATOM 3972 O O . VAL B 1 231 ? 5.086 -11.359 1.646 1 94.81 231 VAL B O 1
ATOM 3975 N N . VAL B 1 232 ? 4.836 -9.508 2.867 1 94.25 232 VAL B N 1
ATOM 3976 C CA . VAL B 1 232 ? 4.715 -10.211 4.141 1 94.25 232 VAL B CA 1
ATOM 3977 C C . VAL B 1 232 ? 3.486 -11.117 4.117 1 94.25 232 VAL B C 1
ATOM 3979 O O . VAL B 1 232 ? 3.508 -12.219 4.672 1 94.25 232 VAL B O 1
ATOM 3982 N N . ASN B 1 233 ? 2.441 -10.68 3.502 1 92 233 ASN B N 1
ATOM 3983 C CA . ASN B 1 233 ? 1.221 -11.477 3.412 1 92 233 ASN B CA 1
ATOM 3984 C C . ASN B 1 233 ? 1.441 -12.75 2.605 1 92 233 ASN B C 1
ATOM 3986 O O . ASN B 1 233 ? 0.891 -13.805 2.936 1 92 233 ASN B O 1
ATOM 3990 N N . LEU B 1 234 ? 2.213 -12.617 1.566 1 93.81 234 LEU B N 1
ATOM 3991 C CA . LEU B 1 234 ? 2.482 -13.781 0.728 1 93.81 234 LEU B CA 1
ATOM 3992 C C . LEU B 1 234 ? 3.434 -14.742 1.427 1 93.81 234 LEU B C 1
ATOM 3994 O O . LEU B 1 234 ? 3.336 -15.961 1.244 1 93.81 234 LEU B O 1
ATOM 3998 N N . VAL B 1 235 ? 4.359 -14.195 2.246 1 96.5 235 VAL B N 1
ATOM 3999 C CA . VAL B 1 235 ? 5.207 -15.047 3.078 1 96.5 235 VAL B CA 1
ATOM 4000 C C . VAL B 1 235 ? 4.34 -15.82 4.062 1 96.5 235 VAL B C 1
ATOM 4002 O O . VAL B 1 235 ? 4.512 -17.031 4.227 1 96.5 235 VAL B O 1
ATOM 4005 N N . ALA B 1 236 ? 3.41 -15.148 4.664 1 92.19 236 ALA B N 1
ATOM 4006 C CA . ALA B 1 236 ? 2.494 -15.773 5.613 1 92.19 236 ALA B CA 1
ATOM 4007 C C . ALA B 1 236 ? 1.703 -16.906 4.949 1 92.19 236 ALA B C 1
ATOM 4009 O O . ALA B 1 236 ? 1.35 -17.891 5.598 1 92.19 236 ALA B O 1
ATOM 4010 N N . ALA B 1 237 ? 1.477 -16.781 3.66 1 90.06 237 ALA B N 1
ATOM 4011 C CA . ALA B 1 237 ? 0.74 -17.766 2.883 1 90.06 237 ALA B CA 1
ATOM 4012 C C . ALA B 1 237 ? 1.653 -18.906 2.445 1 90.06 237 ALA B C 1
ATOM 4014 O O . ALA B 1 237 ? 1.246 -19.781 1.667 1 90.06 237 ALA B O 1
ATOM 4015 N N . ASN B 1 238 ? 2.898 -18.906 2.816 1 92.12 238 ASN B N 1
ATOM 4016 C CA . ASN B 1 238 ? 3.869 -19.969 2.586 1 92.12 238 ASN B CA 1
ATOM 4017 C C . ASN B 1 238 ? 4.258 -20.062 1.113 1 92.12 238 ASN B C 1
ATOM 4019 O O . ASN B 1 238 ? 4.457 -21.156 0.588 1 92.12 238 ASN B O 1
ATOM 4023 N N . LEU B 1 239 ? 4.316 -18.875 0.471 1 93.12 239 LEU B N 1
ATOM 4024 C CA . LEU B 1 239 ? 4.637 -18.891 -0.952 1 93.12 239 LEU B CA 1
ATOM 4025 C C . LEU B 1 239 ? 6.137 -18.734 -1.173 1 93.12 239 LEU B C 1
ATOM 4027 O O . LEU B 1 239 ? 6.629 -18.938 -2.287 1 93.12 239 LEU B O 1
ATOM 4031 N N . GLY B 1 240 ? 6.867 -18.359 -0.181 1 96.5 240 GLY B N 1
ATOM 4032 C CA . GLY B 1 240 ? 8.305 -18.156 -0.268 1 96.5 240 GLY B CA 1
ATOM 4033 C C . GLY B 1 240 ? 8.867 -17.375 0.906 1 96.5 240 GLY B C 1
ATOM 4034 O O . GLY B 1 240 ? 8.203 -17.219 1.933 1 96.5 240 GLY B O 1
ATOM 4035 N N . VAL B 1 241 ? 10.125 -17 0.76 1 98.12 241 VAL B N 1
ATOM 4036 C CA . VAL B 1 241 ? 10.828 -16.188 1.751 1 98.12 241 VAL B CA 1
ATOM 4037 C C . VAL B 1 241 ? 11.125 -14.812 1.172 1 98.12 241 VAL B C 1
ATOM 4039 O O . VAL B 1 241 ? 10.992 -14.594 -0.034 1 98.12 241 VAL B O 1
ATOM 4042 N N . SER B 1 242 ? 11.422 -13.898 2.059 1 98.12 242 SER B N 1
ATOM 4043 C CA . SER B 1 242 ? 11.734 -12.57 1.552 1 98.12 242 SER B CA 1
ATOM 4044 C C . SER B 1 242 ? 12.711 -11.836 2.469 1 98.12 242 SER B C 1
ATOM 4046 O O . SER B 1 242 ? 13.141 -12.391 3.486 1 98.12 242 SER B O 1
ATOM 4048 N N . ILE B 1 243 ? 13.242 -10.711 2.018 1 97.69 243 ILE B N 1
ATOM 4049 C CA . ILE B 1 243 ? 14.062 -9.758 2.762 1 97.69 243 ILE B CA 1
ATOM 4050 C C . ILE B 1 243 ? 13.383 -8.391 2.77 1 97.69 243 ILE B C 1
ATOM 4052 O O . ILE B 1 243 ? 13.016 -7.863 1.715 1 97.69 243 ILE B O 1
ATOM 4056 N N . VAL B 1 244 ? 13.141 -7.879 3.967 1 97.19 244 VAL B N 1
ATOM 4057 C CA . VAL B 1 244 ? 12.398 -6.629 4.082 1 97.19 244 VAL B CA 1
ATOM 4058 C C . VAL B 1 244 ? 13.094 -5.703 5.078 1 97.19 244 VAL B C 1
ATOM 4060 O O . VAL B 1 244 ? 13.828 -6.164 5.949 1 97.19 244 VAL B O 1
ATOM 4063 N N . PRO B 1 245 ? 12.875 -4.344 4.926 1 96.81 245 PRO B N 1
ATOM 4064 C CA . PRO B 1 245 ? 13.352 -3.443 5.977 1 96.81 245 PRO B CA 1
ATOM 4065 C C . PRO B 1 245 ? 12.781 -3.781 7.348 1 96.81 245 PRO B C 1
ATOM 4067 O O . PRO B 1 245 ? 11.633 -4.227 7.453 1 96.81 245 PRO B O 1
ATOM 4070 N N . ALA B 1 246 ? 13.539 -3.486 8.398 1 95.94 246 ALA B N 1
ATOM 4071 C CA . ALA B 1 246 ? 13.148 -3.814 9.766 1 95.94 246 ALA B CA 1
ATOM 4072 C C . ALA B 1 246 ? 11.82 -3.156 10.133 1 95.94 246 ALA B C 1
ATOM 4074 O O . ALA B 1 246 ? 11.039 -3.711 10.906 1 95.94 246 ALA B O 1
ATOM 4075 N N . SER B 1 247 ? 11.562 -2.041 9.57 1 93.5 247 SER B N 1
ATOM 4076 C CA . SER B 1 247 ? 10.32 -1.326 9.859 1 93.5 247 SER B CA 1
ATOM 4077 C C . SER B 1 247 ? 9.102 -2.133 9.43 1 93.5 247 SER B C 1
ATOM 4079 O O . SER B 1 247 ? 8.031 -2.021 10.023 1 93.5 247 SER B O 1
ATOM 4081 N N . ILE B 1 248 ? 9.242 -2.959 8.414 1 94.25 248 ILE B N 1
ATOM 4082 C CA . ILE B 1 248 ? 8.156 -3.783 7.895 1 94.25 248 ILE B CA 1
ATOM 4083 C C . ILE B 1 248 ? 7.797 -4.863 8.914 1 94.25 248 ILE B C 1
ATOM 4085 O O . ILE B 1 248 ? 6.691 -5.406 8.891 1 94.25 248 ILE B O 1
ATOM 4089 N N . ALA B 1 249 ? 8.695 -5.152 9.828 1 93.06 249 ALA B N 1
ATOM 4090 C CA . ALA B 1 249 ? 8.477 -6.191 10.828 1 93.06 249 ALA B CA 1
ATOM 4091 C C . ALA B 1 249 ? 7.426 -5.754 11.852 1 93.06 249 ALA B C 1
ATOM 4093 O O . ALA B 1 249 ? 7.016 -6.543 12.703 1 93.06 249 ALA B O 1
ATOM 4094 N N . GLN B 1 250 ? 6.945 -4.586 11.734 1 88.19 250 GLN B N 1
ATOM 4095 C CA . GLN B 1 250 ? 5.805 -4.148 12.531 1 88.19 250 GLN B CA 1
ATOM 4096 C C . GLN B 1 250 ? 4.52 -4.832 12.07 1 88.19 250 GLN B C 1
ATOM 4098 O O . GLN B 1 250 ? 3.527 -4.848 12.805 1 88.19 250 GLN B O 1
ATOM 4103 N N . ILE B 1 251 ? 4.578 -5.242 10.805 1 89.38 251 ILE B N 1
ATOM 4104 C CA . ILE B 1 251 ? 3.49 -6.094 10.336 1 89.38 251 ILE B CA 1
ATOM 4105 C C . ILE B 1 251 ? 3.641 -7.492 10.922 1 89.38 251 ILE B C 1
ATOM 4107 O O . ILE B 1 251 ? 4.473 -8.281 10.469 1 89.38 251 ILE B O 1
ATOM 4111 N N . LYS B 1 252 ? 2.896 -7.758 11.93 1 88.44 252 LYS B N 1
ATOM 4112 C CA . LYS B 1 252 ? 2.986 -9.047 12.617 1 88.44 252 LYS B CA 1
ATOM 4113 C C . LYS B 1 252 ? 1.82 -9.953 12.242 1 88.44 252 LYS B C 1
ATOM 4115 O O . LYS B 1 252 ? 0.763 -9.906 12.875 1 88.44 252 LYS B O 1
ATOM 4120 N N . LEU B 1 253 ? 2.107 -10.734 11.32 1 86.25 253 LEU B N 1
ATOM 4121 C CA . LEU B 1 253 ? 1.138 -11.742 10.906 1 86.25 253 LEU B CA 1
ATOM 4122 C C . LEU B 1 253 ? 1.436 -13.086 11.562 1 86.25 253 LEU B C 1
ATOM 4124 O O . LEU B 1 253 ? 2.6 -13.469 11.703 1 86.25 253 LEU B O 1
ATOM 4128 N N . ASP B 1 254 ? 0.511 -13.891 12.055 1 82.12 254 ASP B N 1
ATOM 4129 C CA . ASP B 1 254 ? 0.695 -15.188 12.695 1 82.12 254 ASP B CA 1
ATOM 4130 C C . ASP B 1 254 ? 1.489 -16.141 11.805 1 82.12 254 ASP B C 1
ATOM 4132 O O . ASP B 1 254 ? 2.299 -16.922 12.289 1 82.12 254 ASP B O 1
ATOM 4136 N N . GLY B 1 255 ? 1.633 -15.969 10.633 1 87.62 255 GLY B N 1
ATOM 4137 C CA . GLY B 1 255 ? 2.266 -16.891 9.695 1 87.62 255 GLY B CA 1
ATOM 4138 C C . GLY B 1 255 ? 3.615 -16.406 9.211 1 87.62 255 GLY B C 1
ATOM 4139 O O . GLY B 1 255 ? 4.199 -17 8.297 1 87.62 255 GLY B O 1
ATOM 4140 N N . VAL B 1 256 ? 4.172 -15.438 9.945 1 94.88 256 VAL B N 1
ATOM 4141 C CA . VAL B 1 256 ? 5.445 -14.898 9.484 1 94.88 256 VAL B CA 1
ATOM 4142 C C . VAL B 1 256 ? 6.414 -14.781 10.664 1 94.88 256 VAL B C 1
ATOM 4144 O O . VAL B 1 256 ? 6.016 -14.391 11.766 1 94.88 256 VAL B O 1
ATOM 4147 N N . ALA B 1 257 ? 7.664 -15.195 10.508 1 97.12 257 ALA B N 1
ATOM 4148 C CA . ALA B 1 257 ? 8.766 -14.977 11.438 1 97.12 257 ALA B CA 1
ATOM 4149 C C . ALA B 1 257 ? 9.836 -14.078 10.812 1 97.12 257 ALA B C 1
ATOM 4151 O O . ALA B 1 257 ? 10.234 -14.281 9.664 1 97.12 257 ALA B O 1
ATOM 4152 N N . TYR B 1 258 ? 10.258 -13.125 11.57 1 97.31 258 TYR B N 1
ATOM 4153 C CA . TYR B 1 258 ? 11.352 -12.273 11.141 1 97.31 258 TYR B CA 1
ATOM 4154 C C . TYR B 1 258 ? 12.664 -12.688 11.797 1 97.31 258 TYR B C 1
ATOM 4156 O O . TYR B 1 258 ? 12.703 -12.969 13 1 97.31 258 TYR B O 1
ATOM 4164 N N . ARG B 1 259 ? 13.734 -12.781 11.039 1 97.94 259 ARG B N 1
ATOM 4165 C CA . ARG B 1 259 ? 15.047 -13.164 11.555 1 97.94 259 ARG B CA 1
ATOM 4166 C C . ARG B 1 259 ? 16.141 -12.227 11.047 1 97.94 259 ARG B C 1
ATOM 4168 O O . ARG B 1 259 ? 16.125 -11.836 9.875 1 97.94 259 ARG B O 1
ATOM 4175 N N . PRO B 1 260 ? 17.047 -11.82 11.953 1 97.81 260 PRO B N 1
ATOM 4176 C CA . PRO B 1 260 ? 18.203 -11.062 11.469 1 97.81 260 PRO B CA 1
ATOM 4177 C C . PRO B 1 260 ? 19.078 -11.867 10.516 1 97.81 260 PRO B C 1
ATOM 4179 O O . PRO B 1 260 ? 19.125 -13.094 10.602 1 97.81 260 PRO B O 1
ATOM 4182 N N . ILE B 1 261 ? 19.641 -11.133 9.617 1 97.5 261 ILE B N 1
ATOM 4183 C CA . ILE B 1 261 ? 20.609 -11.734 8.703 1 97.5 261 ILE B CA 1
ATOM 4184 C C . ILE B 1 261 ? 21.969 -11.852 9.391 1 97.5 261 ILE B C 1
ATOM 4186 O O . ILE B 1 261 ? 22.453 -10.883 9.977 1 97.5 261 ILE B O 1
ATOM 4190 N N . GLU B 1 262 ? 22.5 -13.008 9.328 1 96.25 262 GLU B N 1
ATOM 4191 C CA . GLU B 1 262 ? 23.828 -13.211 9.883 1 96.25 262 GLU B CA 1
ATOM 4192 C C . GLU B 1 262 ? 24.891 -12.516 9.039 1 96.25 262 GLU B C 1
ATOM 4194 O O . GLU B 1 262 ? 24.859 -12.57 7.809 1 96.25 262 GLU B O 1
ATOM 4199 N N . GLY B 1 263 ? 25.891 -11.906 9.742 1 90.12 263 GLY B N 1
ATOM 4200 C CA . GLY B 1 263 ? 26.969 -11.227 9.031 1 90.12 263 GLY B CA 1
ATOM 4201 C C . GLY B 1 263 ? 26.75 -9.734 8.906 1 90.12 263 GLY B C 1
ATOM 4202 O O . GLY B 1 263 ? 26.031 -9.133 9.711 1 90.12 263 GLY B O 1
ATOM 4203 N N . PRO B 1 264 ? 27.531 -9.148 7.957 1 84.69 264 PRO B N 1
ATOM 4204 C CA . PRO B 1 264 ? 27.359 -7.707 7.758 1 84.69 264 PRO B CA 1
ATOM 4205 C C . PRO B 1 264 ? 25.922 -7.336 7.367 1 84.69 264 PRO B C 1
ATOM 4207 O O . PRO B 1 264 ? 25.312 -8.023 6.551 1 84.69 264 PRO B O 1
ATOM 4210 N N . PRO B 1 265 ? 25.516 -6.367 7.934 1 81.94 265 PRO B N 1
ATOM 4211 C CA . PRO B 1 265 ? 24.094 -6.016 7.758 1 81.94 265 PRO B CA 1
ATOM 4212 C C . PRO B 1 265 ? 23.781 -5.52 6.348 1 81.94 265 PRO B C 1
ATOM 4214 O O . PRO B 1 265 ? 24.531 -4.703 5.797 1 81.94 265 PRO B O 1
ATOM 4217 N N . LEU B 1 266 ? 22.844 -6.113 5.742 1 93.62 266 LEU B N 1
ATOM 4218 C CA . LEU B 1 266 ? 22.141 -5.484 4.633 1 93.62 266 LEU B CA 1
ATOM 4219 C C . LEU B 1 266 ? 21.25 -4.34 5.125 1 93.62 266 LEU B C 1
ATOM 4221 O O . LEU B 1 266 ? 20.562 -4.473 6.141 1 93.62 266 LEU B O 1
ATOM 4225 N N . VAL B 1 267 ? 21.359 -3.18 4.449 1 95.31 267 VAL B N 1
ATOM 4226 C CA . VAL B 1 267 ? 20.656 -2.031 5.008 1 95.31 267 VAL B CA 1
ATOM 4227 C C . VAL B 1 267 ? 19.656 -1.481 3.98 1 95.31 267 VAL B C 1
ATOM 4229 O O . VAL B 1 267 ? 19.875 -1.627 2.771 1 95.31 267 VAL B O 1
ATOM 4232 N N . ALA B 1 268 ? 18.609 -0.961 4.465 1 95.62 268 ALA B N 1
ATOM 4233 C CA . ALA B 1 268 ? 17.656 -0.171 3.697 1 95.62 268 ALA B CA 1
ATOM 4234 C C . ALA B 1 268 ? 17.859 1.322 3.939 1 95.62 268 ALA B C 1
ATOM 4236 O O . ALA B 1 268 ? 17.781 1.789 5.078 1 95.62 268 ALA B O 1
ATOM 4237 N N . ARG B 1 269 ? 18.125 2.031 2.887 1 96.31 269 ARG B N 1
ATOM 4238 C CA . ARG B 1 269 ? 18.375 3.469 2.98 1 96.31 269 ARG B CA 1
ATOM 4239 C C . ARG B 1 269 ? 17.062 4.246 2.854 1 96.31 269 ARG B C 1
ATOM 4241 O O . ARG B 1 269 ? 16.141 3.822 2.146 1 96.31 269 ARG B O 1
ATOM 4248 N N . LEU B 1 270 ? 16.969 5.293 3.568 1 96.5 270 LEU B N 1
ATOM 4249 C CA . LEU B 1 270 ? 15.82 6.195 3.592 1 96.5 270 LEU B CA 1
ATOM 4250 C C . LEU B 1 270 ? 16.281 7.648 3.705 1 96.5 270 LEU B C 1
ATOM 4252 O O . LEU B 1 270 ? 17.297 7.938 4.344 1 96.5 270 LEU B O 1
ATOM 4256 N N . GLY B 1 271 ? 15.57 8.523 2.994 1 96.94 271 GLY B N 1
ATOM 4257 C CA . GLY B 1 271 ? 15.883 9.938 3.105 1 96.94 271 GLY B CA 1
ATOM 4258 C C . GLY B 1 271 ? 14.703 10.828 2.762 1 96.94 271 GLY B C 1
ATOM 4259 O O . GLY B 1 271 ? 13.727 10.375 2.158 1 96.94 271 GLY B O 1
ATOM 4260 N N . LEU B 1 272 ? 14.758 12.023 3.234 1 97.81 272 LEU B N 1
ATOM 4261 C CA . LEU B 1 272 ? 13.805 13.062 2.873 1 97.81 272 LEU B CA 1
ATOM 4262 C C . LEU B 1 272 ? 14.352 13.93 1.743 1 97.81 272 LEU B C 1
ATOM 4264 O O . LEU B 1 272 ? 15.438 14.508 1.862 1 97.81 272 LEU B O 1
ATOM 4268 N N . ALA B 1 273 ? 13.617 13.984 0.664 1 96.94 273 ALA B N 1
ATOM 4269 C CA . ALA B 1 273 ? 14.031 14.734 -0.522 1 96.94 273 ALA B CA 1
ATOM 4270 C C . ALA B 1 273 ? 13.18 15.984 -0.711 1 96.94 273 ALA B C 1
ATOM 4272 O O . ALA B 1 273 ? 11.953 15.938 -0.561 1 96.94 273 ALA B O 1
ATOM 4273 N N . ILE B 1 274 ? 13.797 17.062 -0.961 1 96 274 ILE B N 1
ATOM 4274 C CA . ILE B 1 274 ? 13.18 18.312 -1.361 1 96 274 ILE B CA 1
ATOM 4275 C C . ILE B 1 274 ? 13.891 18.875 -2.596 1 96 274 ILE B C 1
ATOM 4277 O O . ILE B 1 274 ? 15.102 18.719 -2.746 1 96 274 ILE B O 1
ATOM 4281 N N . LEU B 1 275 ? 13.094 19.484 -3.479 1 92.19 275 LEU B N 1
ATOM 4282 C CA . LEU B 1 275 ? 13.727 20.094 -4.648 1 92.19 275 LEU B CA 1
ATOM 4283 C C . LEU B 1 275 ? 14.719 21.172 -4.242 1 92.19 275 LEU B C 1
ATOM 4285 O O . LEU B 1 275 ? 14.422 22 -3.389 1 92.19 275 LEU B O 1
ATOM 4289 N N . LYS B 1 276 ? 15.898 21.188 -4.824 1 88.38 276 LYS B N 1
ATOM 4290 C CA . LYS B 1 276 ? 16.938 22.156 -4.516 1 88.38 276 LYS B CA 1
ATOM 4291 C C . LYS B 1 276 ? 16.484 23.578 -4.809 1 88.38 276 LYS B C 1
ATOM 4293 O O . LYS B 1 276 ? 16.781 24.5 -4.059 1 88.38 276 LYS B O 1
ATOM 4298 N N . ALA B 1 277 ? 15.75 23.688 -5.859 1 79.31 277 ALA B N 1
ATOM 4299 C CA . ALA B 1 277 ? 15.359 25 -6.359 1 79.31 277 ALA B CA 1
ATOM 4300 C C . ALA B 1 277 ? 14.273 25.609 -5.48 1 79.31 277 ALA B C 1
ATOM 4302 O O . ALA B 1 277 ? 14.039 26.828 -5.527 1 79.31 277 ALA B O 1
ATOM 4303 N N . LEU B 1 278 ? 13.664 24.781 -4.746 1 74.5 278 LEU B N 1
ATOM 4304 C CA . LEU B 1 278 ? 12.539 25.25 -3.947 1 74.5 278 LEU B CA 1
ATOM 4305 C C . LEU B 1 278 ? 12.945 25.438 -2.49 1 74.5 278 LEU B C 1
ATOM 4307 O O . LEU B 1 278 ? 13.555 24.547 -1.891 1 74.5 278 LEU B O 1
ATOM 4311 N N . ARG B 1 279 ? 12.953 26.719 -2.072 1 76.75 279 ARG B N 1
ATOM 4312 C CA . ARG B 1 279 ? 13.102 26.984 -0.647 1 76.75 279 ARG B CA 1
ATOM 4313 C C . ARG B 1 279 ? 11.812 27.562 -0.066 1 76.75 279 ARG B C 1
ATOM 4315 O O . ARG B 1 279 ? 11.336 28.609 -0.507 1 76.75 279 ARG B O 1
ATOM 4322 N N . ALA B 1 280 ? 11.188 26.797 0.706 1 86.81 280 ALA B N 1
ATOM 4323 C CA . ALA B 1 280 ? 9.977 27.234 1.398 1 86.81 280 ALA B CA 1
ATOM 4324 C C . ALA B 1 280 ? 10.062 26.938 2.893 1 86.81 280 ALA B C 1
ATOM 4326 O O . ALA B 1 280 ? 10.57 25.891 3.297 1 86.81 280 ALA B O 1
ATOM 4327 N N . PRO B 1 281 ? 9.602 27.891 3.695 1 90.31 281 PRO B N 1
ATOM 4328 C CA . PRO B 1 281 ? 9.672 27.688 5.145 1 90.31 281 PRO B CA 1
ATOM 4329 C C . PRO B 1 281 ? 8.969 26.422 5.605 1 90.31 281 PRO B C 1
ATOM 4331 O O . PRO B 1 281 ? 9.43 25.75 6.543 1 90.31 281 PRO B O 1
ATOM 4334 N N . VAL B 1 282 ? 7.914 26.016 4.988 1 92.81 282 VAL B N 1
ATOM 4335 C CA . VAL B 1 282 ? 7.168 24.828 5.402 1 92.81 282 VAL B CA 1
ATOM 4336 C C . VAL B 1 282 ? 8.039 23.594 5.238 1 92.81 282 VAL B C 1
ATOM 4338 O O . VAL B 1 282 ? 8 22.688 6.074 1 92.81 282 VAL B O 1
ATOM 4341 N N . THR B 1 283 ? 8.82 23.516 4.152 1 94.31 283 THR B N 1
ATOM 4342 C CA . THR B 1 283 ? 9.703 22.375 3.939 1 94.31 283 THR B CA 1
ATOM 4343 C C . THR B 1 283 ? 10.945 22.469 4.816 1 94.31 283 THR B C 1
ATOM 4345 O O . THR B 1 283 ? 11.461 21.453 5.293 1 94.31 283 THR B O 1
ATOM 4348 N N . ASP B 1 284 ? 11.422 23.688 5.008 1 93.19 284 ASP B N 1
ATOM 4349 C CA . ASP B 1 284 ? 12.562 23.891 5.898 1 93.19 284 ASP B CA 1
ATOM 4350 C C . ASP B 1 284 ? 12.227 23.438 7.32 1 93.19 284 ASP B C 1
ATOM 4352 O O . ASP B 1 284 ? 13.055 22.812 7.988 1 93.19 284 ASP B O 1
ATOM 4356 N N . ASN B 1 285 ? 11.047 23.812 7.762 1 94.5 285 ASN B N 1
ATOM 4357 C CA . ASN B 1 285 ? 10.586 23.375 9.07 1 94.5 285 ASN B CA 1
ATOM 4358 C C . ASN B 1 285 ? 10.555 21.859 9.172 1 94.5 285 ASN B C 1
ATOM 4360 O O . ASN B 1 285 ? 10.992 21.281 10.172 1 94.5 285 ASN B O 1
ATOM 4364 N N . LEU B 1 286 ? 10.094 21.188 8.109 1 95.62 2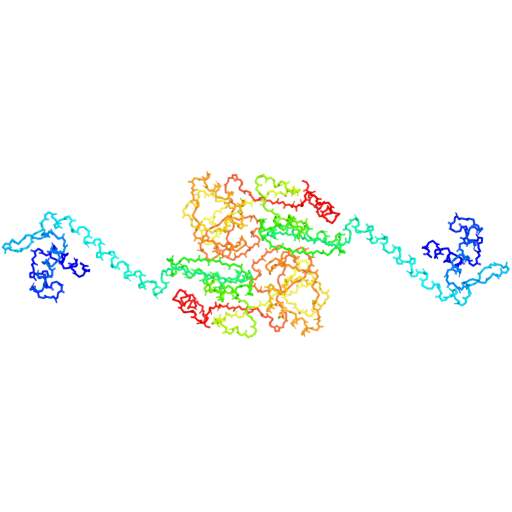86 LEU B N 1
ATOM 4365 C CA . LEU B 1 286 ? 10.062 19.734 8.07 1 95.62 286 LEU B CA 1
ATOM 4366 C C . LEU B 1 286 ? 11.469 19.141 8.18 1 95.62 286 LEU B C 1
ATOM 4368 O O . LEU B 1 286 ? 11.711 18.234 8.977 1 95.62 286 LEU B O 1
ATOM 4372 N N . MET B 1 287 ? 12.383 19.672 7.414 1 94.31 287 MET B N 1
ATOM 4373 C CA . MET B 1 287 ? 13.766 19.203 7.402 1 94.31 287 MET B CA 1
ATOM 4374 C C . MET B 1 287 ? 14.414 19.391 8.766 1 94.31 287 MET B C 1
ATOM 4376 O O . MET B 1 287 ? 15.227 18.562 9.195 1 94.31 287 MET B O 1
ATOM 4380 N N . SER B 1 288 ? 14.047 20.391 9.438 1 94.31 288 SER B N 1
ATOM 4381 C CA . SER B 1 288 ? 14.648 20.734 10.727 1 94.31 288 SER B CA 1
ATOM 4382 C C . SER B 1 288 ? 14.273 19.719 11.797 1 94.31 288 SER B C 1
ATOM 4384 O O . SER B 1 288 ? 14.922 19.641 12.844 1 94.31 288 SER B O 1
ATOM 4386 N N . LEU B 1 289 ? 13.227 18.969 11.602 1 96 289 LEU B N 1
ATOM 4387 C CA . LEU B 1 289 ? 12.766 17.984 12.57 1 96 289 LEU B CA 1
ATOM 4388 C C . LEU B 1 289 ? 13.625 16.719 12.523 1 96 289 LEU B C 1
ATOM 4390 O O . LEU B 1 289 ? 13.57 15.891 13.438 1 96 289 LEU B O 1
ATOM 4394 N N . LEU B 1 290 ? 14.328 16.516 11.406 1 94.56 290 LEU B N 1
ATOM 4395 C CA . LEU B 1 290 ? 15.148 15.32 11.242 1 94.56 290 LEU B CA 1
ATOM 4396 C C . LEU B 1 290 ? 16.578 15.57 11.727 1 94.56 290 LEU B C 1
ATOM 4398 O O . LEU B 1 290 ? 17.141 16.641 11.484 1 94.56 290 LEU B O 1
ATOM 4402 N N . LYS B 1 291 ? 17.016 14.664 12.625 1 82.31 291 LYS B N 1
ATOM 4403 C CA . LYS B 1 291 ? 18.359 14.773 13.188 1 82.31 291 LYS B CA 1
ATOM 4404 C C . LYS B 1 291 ? 19.438 14.539 12.125 1 82.31 291 LYS B C 1
ATOM 4406 O O . LYS B 1 291 ? 19.203 13.797 11.164 1 82.31 291 LYS B O 1
ATOM 4411 N N . ASP B 1 292 ? 20.625 15.281 12.234 1 69.94 292 ASP B N 1
ATOM 4412 C CA . ASP B 1 292 ? 21.766 15.094 11.359 1 69.94 292 ASP B CA 1
ATOM 4413 C C . ASP B 1 292 ? 22.438 13.742 11.617 1 69.94 292 ASP B C 1
ATOM 4415 O O . ASP B 1 292 ? 22.406 13.234 12.734 1 69.94 292 ASP B O 1
#

Organism: NCBI:txid484088

Nearest PDB structures (foldseek):
  7xro-assembly1_C  TM=9.667E-01  e=6.826E-28  Salmonella enterica subsp. enterica serovar Typhimurium str. SL1344
  7w08-assembly2_A  TM=9.476E-01  e=8.248E-28  Yersinia pseudotuberculosis YPIII
  7w08-assembly2_B  TM=9.394E-01  e=1.456E-25  Yersinia pseudotuberculosis YPIII
  9f14-assembly1_A  TM=6.016E-01  e=9.677E-21  Klebsiella aerogenes
  2esn-assembly1_A  TM=5.611E-01  e=1.032E-16  Pseudomonas aeruginosa